Protein AF-T2PIZ5-F1 (afdb_monomer)

Secondary structure (DSSP, 8-state):
-----S-EETTEE-HHHHHHHHHHHHHHHHHHHHHHHHHHHHHHHHHHHHHHHHHHHHHHTS---THHHHHHHHHHHHHHHHHHHHHHHHHHHHHHHHHHHHHHHHHHHHHHHHHHHHHHHHHHHHHHHHHHHHHHHHHHHHHHHHHHHHHHHHHHHHHHHHHHHHHHHHHHHHHHHHHHHHHHHHHHHHHHHHHHHHHHHHHHHHHHHHHHHHHHHHHHHHHHHHHHHHHHHHHHHHHHHHHHHHHHHHHHHHHHHHHHHHHHHHHHHHHHHHHHHHHHHHHHHHHHHHHHHHHHHHHHHHHHHHHHHHHHHHHHHHHHHHHHHHHHHHHHHHHHHHHHHHHHHHHHHHHHHHHHHHHHHHHHHHHHHHHHHHHHHHHTTT----

pLDDT: mean 81.42, std 16.29, range [37.53, 98.25]

Radius of gyration: 139.58 Å; Cα contacts (8 Å, |Δi|>4): 11; chains: 1; bounding box: 172×60×412 Å

Mean predicted aligned error: 21.92 Å

Foldseek 3Di:
DPPPQFDADPDGTDPVSVVVVVVVVVVVVVVVVVVVVVVVVVVVVVVVVVVVVVVVVVVVPPDDDPVVVVVVVVVVVVVVVVVVVVVVVVVVVVVVVVVVVVVVVVVVVVVVVVVVVVVVVVVVVVVVVVVVVVVVVVVVVVVVVVVVVVVVVVVVVVVVVVVVVVVVVVVVVVVVVVVVVVVVVVVVVVVVVVVVVVVVVVVVVVVVVVVVVVVVVVVVVVVVVVVVVVVVVVVVVVVVVVVVVVVVVVVVVVVVVVVVVVVVVVVVVVVVVVVVVVVVVVVVVVVVVVVVVVVVVVVVVVVVVVVVVVVVVVVVVVVVVVVVVVVVVVVVVVVVVVVVVVVVVVVVVVVVVVVVVVVVVVVVVVVVVVVVVVVVVVVVVPDPPD

Organism: NCBI:txid1261062

Sequence (386 aa):
MVPDRFPTALRGYDKDKVNEAFTNYERTISRLREQVRSSDESILQLQAQLQEEKNNVKRAKSGNTFASLGANAQQLLASAEQTSAQLIERAKQDAASIKKTAQAQAGTLLNNAKLDAEHLLQEAQTKADTLLSTASNKANQMTSAAKEDSERLRETTSKDVNAQKDAATLEISNAREEHTKRMASEKSEQERAIAQLKADAAQKIAEQRSAANAEIAHAKAETNDQIESALAEANKKLADMQERATKMMADAQRKAGEITDAAAAKAQEIADEAQVERTRTLSQVSAEVEQIRNDIAAQQEEATKKVNELISGLKERERAAQEEADALVARAKTVHQDADDYAAQAHKDADAQAAQIVRKAMQDATSQVEERRAAAQKELDGMTAR

Structure (mmCIF, N/CA/C/O backbone):
data_AF-T2PIZ5-F1
#
_entry.id   AF-T2PIZ5-F1
#
loop_
_atom_site.group_PDB
_atom_site.id
_atom_site.type_symbol
_atom_site.label_atom_id
_atom_site.label_alt_id
_atom_site.label_comp_id
_atom_site.label_asym_id
_atom_site.label_entity_id
_atom_site.label_seq_id
_atom_site.pdbx_PDB_ins_code
_atom_site.Cartn_x
_atom_site.Cartn_y
_atom_site.Cartn_z
_atom_site.occupancy
_atom_site.B_iso_or_equiv
_atom_site.auth_seq_id
_atom_site.auth_comp_id
_atom_site.auth_asym_id
_atom_site.auth_atom_id
_atom_site.pdbx_PDB_model_num
ATOM 1 N N . MET A 1 1 ? -6.119 -14.048 117.063 1.00 37.53 1 MET A N 1
ATOM 2 C CA . MET A 1 1 ? -5.833 -12.956 116.109 1.00 37.53 1 MET A CA 1
ATOM 3 C C . MET A 1 1 ? -7.157 -12.317 115.735 1.00 37.53 1 MET A C 1
ATOM 5 O O . MET A 1 1 ? -7.939 -12.945 115.036 1.00 37.53 1 MET A O 1
ATOM 9 N N . VAL A 1 2 ? -7.463 -11.140 116.282 1.00 44.28 2 VAL A N 1
ATOM 10 C CA . VAL A 1 2 ? -8.607 -10.344 115.814 1.00 44.28 2 VAL A CA 1
ATOM 11 C C . VAL A 1 2 ? -8.138 -9.698 114.509 1.00 44.28 2 VAL A C 1
ATOM 13 O O . VAL A 1 2 ? -7.139 -8.984 114.561 1.00 44.28 2 VAL A O 1
ATOM 16 N N . PRO A 1 3 ? -8.735 -10.003 113.344 1.00 53.78 3 PRO A N 1
ATOM 17 C CA . PRO A 1 3 ? -8.329 -9.355 112.105 1.00 53.78 3 PRO A CA 1
ATOM 18 C C . PRO A 1 3 ? -8.608 -7.859 112.239 1.00 53.78 3 PRO A C 1
ATOM 20 O O . PRO A 1 3 ? -9.679 -7.477 112.713 1.00 53.78 3 PRO A O 1
ATOM 23 N N . ASP A 1 4 ? -7.631 -7.037 111.874 1.00 55.62 4 ASP A N 1
ATOM 24 C CA . ASP A 1 4 ? -7.727 -5.582 111.930 1.00 55.62 4 ASP A CA 1
ATOM 25 C C . ASP A 1 4 ? -8.867 -5.135 110.993 1.00 55.62 4 ASP A C 1
ATOM 27 O O . ASP A 1 4 ? -8.760 -5.222 109.771 1.00 55.62 4 ASP A O 1
ATOM 31 N N . ARG A 1 5 ? -10.039 -4.812 111.565 1.00 62.59 5 ARG A N 1
ATOM 32 C CA . ARG A 1 5 ? -11.316 -4.655 110.828 1.00 62.59 5 ARG A CA 1
ATOM 33 C C . ARG A 1 5 ? -11.438 -3.323 110.087 1.00 62.59 5 ARG A C 1
ATOM 35 O O . ARG A 1 5 ? -12.448 -3.097 109.422 1.00 62.59 5 ARG A O 1
ATOM 42 N N . PHE A 1 6 ? -10.441 -2.454 110.208 1.00 68.94 6 PHE A N 1
ATOM 43 C CA . PHE A 1 6 ? -10.472 -1.102 109.672 1.00 68.94 6 PHE A CA 1
ATOM 44 C C . PHE A 1 6 ? -9.232 -0.847 108.808 1.00 68.94 6 PHE A C 1
ATOM 46 O O . PHE A 1 6 ? -8.117 -0.968 109.311 1.00 68.94 6 PHE A O 1
ATOM 53 N N . PRO A 1 7 ? -9.390 -0.486 107.522 1.00 72.50 7 PRO A N 1
ATOM 54 C CA . PRO A 1 7 ? -8.261 -0.121 106.670 1.00 72.50 7 PRO A CA 1
ATOM 55 C C . PRO A 1 7 ? -7.524 1.107 107.226 1.00 72.50 7 PRO A C 1
ATOM 57 O O . PRO A 1 7 ? -8.161 2.030 107.740 1.00 72.50 7 PRO A O 1
ATOM 60 N N . THR A 1 8 ? -6.195 1.142 107.109 1.00 72.19 8 THR A N 1
ATOM 61 C CA . THR A 1 8 ? -5.367 2.283 107.528 1.00 72.19 8 THR A CA 1
ATOM 62 C C . THR A 1 8 ? -4.997 3.172 106.333 1.00 72.19 8 THR A C 1
ATOM 64 O O . THR A 1 8 ? -4.602 2.696 105.273 1.00 72.19 8 THR A O 1
ATOM 67 N N . ALA A 1 9 ? -5.136 4.485 106.498 1.00 69.44 9 ALA A N 1
ATOM 68 C CA . ALA A 1 9 ? -4.662 5.533 105.599 1.00 69.44 9 ALA A CA 1
ATOM 69 C C . ALA A 1 9 ? -3.400 6.203 106.182 1.00 69.44 9 ALA A C 1
ATOM 71 O O . ALA A 1 9 ? -3.035 5.973 107.335 1.00 69.44 9 ALA A O 1
ATOM 72 N N . LEU A 1 10 ? -2.739 7.075 105.408 1.00 61.47 10 LEU A N 1
ATOM 73 C CA . LEU A 1 10 ? -1.401 7.640 105.691 1.00 61.47 10 LEU A CA 1
ATOM 74 C C . LEU A 1 10 ? -1.236 8.348 107.067 1.00 61.47 10 LEU A C 1
ATOM 76 O O . LEU A 1 10 ? -0.121 8.715 107.431 1.00 61.47 10 LEU A O 1
ATOM 80 N N . ARG A 1 11 ? -2.318 8.550 107.837 1.00 63.34 11 ARG A N 1
ATOM 81 C CA . ARG A 1 11 ? -2.335 9.105 109.206 1.00 63.34 11 ARG A CA 1
ATOM 82 C C . ARG A 1 11 ? -3.369 8.448 110.153 1.00 63.34 11 ARG A C 1
ATOM 84 O O . ARG A 1 11 ? -3.907 9.130 111.020 1.00 63.34 11 ARG A O 1
ATOM 91 N N . GLY A 1 12 ? -3.664 7.151 110.019 1.00 75.69 12 GLY A N 1
ATOM 92 C CA . GLY A 1 12 ? -4.538 6.417 110.959 1.00 75.69 12 GLY A CA 1
ATOM 93 C C . GLY A 1 12 ? -5.584 5.544 110.266 1.00 75.69 12 GLY A C 1
ATOM 94 O O . GLY A 1 12 ? -5.406 5.192 109.110 1.00 75.69 12 GLY A O 1
ATOM 95 N N . TYR A 1 13 ? -6.672 5.179 110.949 1.00 75.81 13 TYR A N 1
ATOM 96 C CA . TYR A 1 13 ? -7.768 4.420 110.330 1.00 75.81 13 TYR A CA 1
ATOM 97 C C . TYR A 1 13 ? -8.591 5.287 109.369 1.00 75.81 13 TYR A C 1
ATOM 99 O O . TYR A 1 13 ? -8.792 6.480 109.607 1.00 75.81 13 TYR A O 1
ATOM 107 N N . ASP A 1 14 ? -9.082 4.674 108.297 1.00 77.88 14 ASP A N 1
ATOM 108 C CA . ASP A 1 14 ? -9.989 5.295 107.337 1.00 77.88 14 ASP A CA 1
ATOM 109 C C . ASP A 1 14 ? -11.316 5.659 108.026 1.00 77.88 14 ASP A C 1
ATOM 111 O O . ASP A 1 14 ? -12.120 4.798 108.400 1.00 77.88 14 ASP A O 1
ATOM 115 N N . LYS A 1 15 ? -11.527 6.965 108.220 1.00 78.06 15 LYS A N 1
ATOM 116 C CA . LYS A 1 15 ? -12.677 7.523 108.938 1.00 78.06 15 LYS A CA 1
ATOM 117 C C . LYS A 1 15 ? -14.007 7.143 108.283 1.00 78.06 15 LYS A C 1
ATOM 119 O O . LYS A 1 15 ? -14.983 6.930 109.004 1.00 78.06 15 LYS A O 1
ATOM 124 N N . ASP A 1 16 ? -14.049 7.009 106.960 1.00 78.06 16 ASP A N 1
ATOM 125 C CA . ASP A 1 16 ? -15.279 6.673 106.241 1.00 78.06 16 ASP A CA 1
ATOM 126 C C . ASP A 1 16 ? -15.644 5.202 106.457 1.00 78.06 16 ASP A C 1
ATOM 128 O O . ASP A 1 16 ? -16.798 4.879 106.749 1.00 78.06 16 ASP A O 1
ATOM 132 N N . LYS A 1 17 ? -14.645 4.312 106.449 1.00 78.19 17 LYS A N 1
ATOM 133 C CA . LYS A 1 17 ? -14.837 2.882 106.744 1.00 78.19 17 LYS A CA 1
ATOM 134 C C . LYS A 1 17 ? -15.186 2.617 108.207 1.00 78.19 17 LYS A C 1
ATOM 136 O O . LYS A 1 17 ? -15.989 1.730 108.501 1.00 78.19 17 LYS A O 1
ATOM 141 N N . VAL A 1 18 ? -14.632 3.404 109.126 1.00 80.81 18 VAL A N 1
ATOM 142 C CA . VAL A 1 18 ? -14.991 3.353 110.550 1.00 80.81 18 VAL A CA 1
ATOM 143 C C . VAL A 1 18 ? -16.441 3.809 110.759 1.00 80.81 18 VAL A C 1
ATOM 145 O O . VAL A 1 18 ? -17.210 3.101 111.411 1.00 80.81 18 VAL A O 1
ATOM 148 N N . ASN A 1 19 ? -16.855 4.926 110.151 1.00 80.75 19 ASN A N 1
ATOM 149 C CA . ASN A 1 19 ? -18.236 5.422 110.226 1.00 80.75 19 ASN A CA 1
ATOM 150 C C . ASN A 1 19 ? -19.256 4.441 109.613 1.00 80.75 19 ASN A C 1
ATOM 152 O O . ASN A 1 19 ? -20.342 4.246 110.167 1.00 80.75 19 ASN A O 1
ATOM 156 N N . GLU A 1 20 ? -18.910 3.786 108.502 1.00 81.69 20 GLU A N 1
ATOM 157 C CA . GLU A 1 20 ? -19.732 2.742 107.872 1.00 81.69 20 GLU A CA 1
ATOM 158 C C . GLU A 1 20 ? -19.936 1.532 108.805 1.00 81.69 20 GLU A C 1
ATOM 160 O O . GLU A 1 20 ? -21.042 1.002 108.938 1.00 81.69 20 GLU A O 1
ATOM 165 N N . ALA A 1 21 ? -18.893 1.110 109.523 1.00 82.62 21 ALA A N 1
ATOM 166 C CA . ALA A 1 21 ? -19.032 0.036 110.500 1.00 82.62 21 ALA A CA 1
ATOM 167 C C . ALA A 1 21 ? -19.863 0.462 111.716 1.00 82.62 21 ALA A C 1
ATOM 169 O O . ALA A 1 21 ? -20.709 -0.313 112.158 1.00 82.62 21 ALA A O 1
ATOM 170 N N . PHE A 1 22 ? -19.666 1.679 112.238 1.00 84.06 22 PHE A N 1
ATOM 171 C CA . PHE A 1 22 ? -20.469 2.203 113.350 1.00 84.06 22 PHE A CA 1
ATOM 172 C C . PHE A 1 22 ? -21.953 2.270 112.992 1.00 84.06 22 PHE A C 1
ATOM 174 O O . PHE A 1 22 ? -22.776 1.757 113.746 1.00 84.06 22 PHE A O 1
ATOM 181 N N . THR A 1 23 ? -22.297 2.776 111.806 1.00 84.94 23 THR A N 1
ATOM 182 C CA . THR A 1 23 ? -23.691 2.784 111.330 1.00 84.94 23 THR A CA 1
ATOM 183 C C . THR A 1 23 ? -24.259 1.371 111.157 1.00 84.94 23 THR A C 1
ATOM 185 O O . THR A 1 23 ? -25.423 1.127 111.478 1.00 84.94 23 THR A O 1
ATOM 188 N N . ASN A 1 24 ? -23.456 0.396 110.721 1.00 84.75 24 ASN A N 1
ATOM 189 C CA . ASN A 1 24 ? -23.885 -1.006 110.670 1.00 84.75 24 ASN A CA 1
ATOM 190 C C . ASN A 1 24 ? -24.069 -1.634 112.063 1.00 84.75 24 ASN A C 1
ATOM 192 O O . ASN A 1 24 ? -25.027 -2.388 112.273 1.00 84.75 24 ASN A O 1
ATOM 196 N N . TYR A 1 25 ? -23.215 -1.309 113.036 1.00 86.25 25 TYR A N 1
ATOM 197 C CA . TYR A 1 25 ? -23.393 -1.751 114.421 1.00 86.25 25 TYR A CA 1
ATOM 198 C C . TYR A 1 25 ? -24.625 -1.111 115.064 1.00 86.25 25 TYR A C 1
ATOM 200 O O . TYR A 1 25 ? -25.396 -1.823 115.702 1.00 86.25 25 TYR A O 1
ATOM 208 N N . GLU A 1 26 ? -24.880 0.178 114.835 1.00 87.75 26 GLU A N 1
ATOM 209 C CA . GLU A 1 26 ? -26.097 0.856 115.299 1.00 87.75 26 GLU A CA 1
ATOM 210 C C . GLU A 1 26 ? -27.361 0.203 114.729 1.00 87.75 26 GLU A C 1
ATOM 212 O O . GLU A 1 26 ? -28.284 -0.112 115.482 1.00 87.75 26 GLU A O 1
ATOM 217 N N . ARG A 1 27 ? -27.384 -0.111 113.425 1.00 86.75 27 ARG A N 1
ATOM 218 C CA . ARG A 1 27 ? -28.488 -0.874 112.806 1.00 86.75 27 ARG A CA 1
ATOM 219 C C . ARG A 1 27 ? -28.672 -2.247 113.450 1.00 86.75 27 ARG A C 1
ATOM 221 O O . ARG A 1 27 ? -29.802 -2.672 113.688 1.00 86.75 27 ARG A O 1
ATOM 228 N N . THR A 1 28 ? -27.573 -2.935 113.751 1.00 86.56 28 THR A N 1
ATOM 229 C CA . THR A 1 28 ? -27.607 -4.267 114.373 1.00 86.56 28 THR A CA 1
ATOM 230 C C . THR A 1 28 ? -28.131 -4.201 115.808 1.00 86.56 28 THR A C 1
ATOM 232 O O . THR A 1 28 ? -28.966 -5.018 116.191 1.00 86.56 28 THR A O 1
ATOM 235 N N . ILE A 1 29 ? -27.709 -3.203 116.589 1.00 88.88 29 ILE A N 1
ATOM 236 C CA . ILE A 1 29 ? -28.186 -2.982 117.960 1.00 88.88 29 ILE A CA 1
ATOM 237 C C . ILE A 1 29 ? -29.676 -2.637 117.960 1.00 88.88 29 ILE A C 1
ATOM 239 O O . ILE A 1 29 ? -30.424 -3.207 118.752 1.00 88.88 29 ILE A O 1
ATOM 243 N N . SER A 1 30 ? -30.127 -1.760 117.060 1.00 90.31 30 SER A N 1
ATOM 244 C CA . SER A 1 30 ? -31.549 -1.422 116.930 1.00 90.31 30 SER A CA 1
ATOM 245 C C . SER A 1 30 ? -32.394 -2.649 116.584 1.00 90.31 30 SER A C 1
ATOM 247 O O . SER A 1 30 ? -33.425 -2.879 117.212 1.00 90.31 30 SER A O 1
ATOM 249 N N . ARG A 1 31 ? -31.919 -3.499 115.665 1.00 90.12 31 ARG A N 1
ATOM 250 C CA . ARG A 1 31 ? -32.585 -4.767 115.333 1.00 90.12 31 ARG A CA 1
ATOM 251 C C . ARG A 1 31 ? -32.641 -5.729 116.522 1.00 90.12 31 ARG A C 1
ATOM 253 O O . ARG A 1 31 ? -33.683 -6.333 116.758 1.00 90.12 31 ARG A O 1
ATOM 260 N N . LEU A 1 32 ? -31.547 -5.875 117.271 1.00 89.00 32 LEU A N 1
ATOM 261 C CA . LEU A 1 32 ? -31.516 -6.739 118.456 1.00 89.00 32 LEU A CA 1
ATOM 262 C C . LEU A 1 32 ? -32.457 -6.233 119.555 1.00 89.00 32 LEU A C 1
ATOM 264 O O . LEU A 1 32 ? -33.143 -7.038 120.176 1.00 89.00 32 LEU A O 1
ATOM 268 N N . ARG A 1 33 ? -32.538 -4.914 119.768 1.00 90.06 33 ARG A N 1
ATOM 269 C CA . ARG A 1 33 ? -33.477 -4.315 120.730 1.00 90.06 33 ARG A CA 1
ATOM 270 C C . ARG A 1 33 ? -34.932 -4.583 120.357 1.00 90.06 33 ARG A C 1
ATOM 272 O O . ARG A 1 33 ? -35.712 -4.944 121.232 1.00 90.06 33 ARG A O 1
ATOM 279 N N . GLU A 1 34 ? -35.277 -4.468 119.077 1.00 89.56 34 GLU A N 1
ATOM 280 C CA . GLU A 1 34 ? -36.629 -4.781 118.602 1.00 89.56 34 GLU A CA 1
ATOM 281 C C . GLU A 1 34 ? -36.962 -6.267 118.782 1.00 89.56 34 GLU A C 1
ATOM 283 O O . GLU A 1 34 ? -38.043 -6.629 119.242 1.00 89.56 34 GLU A O 1
ATOM 288 N N . GLN A 1 35 ? -35.993 -7.145 118.513 1.00 89.19 35 GLN A N 1
ATOM 289 C CA . GLN A 1 35 ? -36.162 -8.579 118.716 1.00 89.19 35 GLN A CA 1
ATOM 290 C C . GLN A 1 35 ? -36.379 -8.932 120.196 1.00 89.19 35 GLN A C 1
ATOM 292 O O . GLN A 1 35 ? -37.271 -9.728 120.499 1.00 89.19 35 GLN A O 1
ATOM 297 N N . VAL A 1 36 ? -35.622 -8.323 121.117 1.00 89.19 36 VAL A N 1
ATOM 298 C CA . VAL A 1 36 ? -35.825 -8.504 122.567 1.00 89.19 36 VAL A CA 1
ATOM 299 C C . VAL A 1 36 ? -37.215 -8.021 122.976 1.00 89.19 36 VAL A C 1
ATOM 301 O O . VAL A 1 36 ? -37.936 -8.773 123.621 1.00 89.19 36 VAL A O 1
ATOM 304 N N . ARG A 1 37 ? -37.646 -6.842 122.510 1.00 90.50 37 ARG A N 1
ATOM 305 C CA . ARG A 1 37 ? -38.986 -6.314 122.804 1.00 90.50 37 ARG A CA 1
ATOM 306 C C . ARG A 1 37 ? -40.103 -7.247 122.326 1.00 90.50 37 ARG A C 1
ATOM 308 O O . ARG A 1 37 ? -41.011 -7.547 123.093 1.00 90.50 37 ARG A O 1
ATOM 315 N N . SER A 1 38 ? -40.005 -7.757 121.096 1.00 90.25 38 SER A N 1
ATOM 316 C CA . SER A 1 38 ? -40.981 -8.722 120.564 1.00 90.25 38 SER A CA 1
ATOM 317 C C . SER A 1 38 ? -41.004 -10.037 121.356 1.00 90.25 38 SER A C 1
ATOM 319 O O . SER A 1 38 ? -42.056 -10.656 121.534 1.00 90.25 38 SER A O 1
ATOM 321 N N . SER A 1 39 ? -39.841 -10.452 121.869 1.00 86.00 39 SER A N 1
ATOM 322 C CA . SER A 1 39 ? -39.713 -11.662 122.680 1.00 86.00 39 SER A CA 1
ATOM 323 C C . SER A 1 39 ? -40.340 -11.460 124.061 1.00 86.00 39 SER A C 1
ATOM 325 O O . SER A 1 39 ? -41.085 -12.327 124.512 1.00 86.00 39 SER A O 1
ATOM 327 N N . ASP A 1 40 ? -40.123 -10.305 124.695 1.00 90.00 40 ASP A N 1
ATOM 328 C CA . ASP A 1 40 ? -40.734 -9.953 125.984 1.00 90.00 40 ASP A CA 1
ATOM 329 C C . ASP A 1 40 ? -42.266 -9.836 125.883 1.00 90.00 40 ASP A C 1
ATOM 331 O O . ASP A 1 40 ? -42.984 -10.355 126.740 1.00 90.00 40 ASP A O 1
ATOM 335 N N . GLU A 1 41 ? -42.791 -9.235 124.807 1.00 90.31 41 GLU A N 1
ATOM 336 C CA . GLU A 1 41 ? -44.238 -9.195 124.542 1.00 90.31 41 GLU A CA 1
ATOM 337 C C . GLU A 1 41 ? -44.825 -10.606 124.368 1.00 90.31 41 GLU A C 1
ATOM 339 O O . GLU A 1 41 ? -45.886 -10.914 124.919 1.00 90.31 41 GLU A O 1
ATOM 344 N N . SER A 1 42 ? -44.105 -11.495 123.677 1.00 87.88 42 SER A N 1
ATOM 345 C CA . SER A 1 42 ? -44.511 -12.896 123.513 1.00 87.88 42 SER A CA 1
ATOM 346 C C . SER A 1 42 ? -44.506 -13.658 124.844 1.00 87.88 42 SER A C 1
ATOM 348 O O . SER A 1 42 ? -45.420 -14.437 125.113 1.00 87.88 42 SER A O 1
ATOM 350 N N . ILE A 1 43 ? -43.517 -13.416 125.713 1.00 89.25 43 ILE A N 1
ATOM 351 C CA . ILE A 1 43 ? -43.449 -14.026 127.050 1.00 89.25 43 ILE A CA 1
ATOM 352 C C . ILE A 1 43 ? -44.631 -13.573 127.916 1.00 89.25 43 ILE A C 1
ATOM 354 O O . ILE A 1 43 ? -45.242 -14.406 128.590 1.00 89.25 43 ILE A O 1
ATOM 358 N N . LEU A 1 44 ? -44.995 -12.288 127.875 1.00 90.44 44 LEU A N 1
ATOM 359 C CA . LEU A 1 44 ? -46.153 -11.766 128.610 1.00 90.44 44 LEU A CA 1
ATOM 360 C C . LEU A 1 44 ? -47.472 -12.371 128.112 1.00 90.44 44 LEU A C 1
ATOM 362 O O . LEU A 1 44 ? -48.306 -12.770 128.928 1.00 90.44 44 LEU A O 1
ATOM 366 N N . GLN A 1 45 ? -47.651 -12.498 126.793 1.00 86.12 45 GLN A N 1
ATOM 367 C CA . GLN A 1 45 ? -48.824 -13.168 126.218 1.00 86.12 45 GLN A CA 1
ATOM 368 C C . GLN A 1 45 ? -48.896 -14.641 126.633 1.00 86.12 45 GLN A C 1
ATOM 370 O O . GLN A 1 45 ? -49.956 -15.111 127.049 1.00 86.12 45 GLN A O 1
ATOM 375 N N . LEU A 1 46 ? -47.769 -15.357 126.590 1.00 87.12 46 LEU A N 1
ATOM 376 C CA . LEU A 1 46 ? -47.703 -16.755 127.016 1.00 87.12 46 LEU A CA 1
ATOM 377 C C . LEU A 1 46 ? -47.988 -16.912 128.514 1.00 87.12 46 LEU A C 1
ATOM 379 O O . LEU A 1 46 ? -48.691 -17.841 128.902 1.00 87.12 46 LEU A O 1
ATOM 383 N N . GLN A 1 47 ? -47.513 -16.002 129.370 1.00 86.94 47 GLN A N 1
ATOM 384 C CA . GLN A 1 47 ? -47.849 -16.019 130.798 1.00 86.94 47 GLN A CA 1
ATOM 385 C C . GLN A 1 47 ? -49.339 -15.760 131.049 1.00 86.94 47 GLN A C 1
ATOM 387 O O . GLN A 1 47 ? -49.935 -16.440 131.888 1.00 86.94 47 GLN A O 1
ATOM 392 N N . ALA A 1 48 ? -49.950 -14.825 130.314 1.00 86.25 48 ALA A N 1
ATOM 393 C CA . ALA A 1 48 ? -51.385 -14.563 130.399 1.00 86.25 48 ALA A CA 1
ATOM 394 C C . ALA A 1 48 ? -52.208 -15.794 129.977 1.00 86.25 48 ALA A C 1
ATOM 396 O O . ALA A 1 48 ? -53.091 -16.219 130.724 1.00 86.25 48 ALA A O 1
ATOM 397 N N . GLN A 1 49 ? -51.849 -16.428 128.855 1.00 84.12 49 GLN A N 1
ATOM 398 C CA . GLN A 1 49 ? -52.478 -17.669 128.391 1.00 84.12 49 GLN A CA 1
ATOM 399 C C . GLN A 1 49 ? -52.308 -18.812 129.397 1.00 84.12 49 GLN A C 1
ATOM 401 O O . GLN A 1 49 ? -53.255 -19.540 129.679 1.00 84.12 49 GLN A O 1
ATOM 406 N N . LEU A 1 50 ? -51.130 -18.952 130.009 1.00 84.38 50 LEU A N 1
ATOM 407 C CA . LEU A 1 50 ? -50.872 -20.011 130.988 1.00 84.38 50 LEU A CA 1
ATOM 408 C C . LEU A 1 50 ? -51.681 -19.800 132.281 1.00 84.38 50 LEU A C 1
ATOM 410 O O . LEU A 1 50 ? -52.116 -20.766 132.913 1.00 84.38 50 LEU A O 1
ATOM 414 N N . GLN A 1 51 ? -51.928 -18.546 132.666 1.00 82.69 51 GLN A N 1
ATOM 415 C CA . GLN A 1 51 ? -52.811 -18.205 133.783 1.00 82.69 51 GLN A CA 1
ATOM 416 C C . GLN A 1 51 ? -54.287 -18.485 133.448 1.00 82.69 51 GLN A C 1
ATOM 418 O O . GLN A 1 51 ? -55.024 -18.993 134.299 1.00 82.69 51 GLN A O 1
ATOM 423 N N . GLU A 1 52 ? -54.715 -18.200 132.216 1.00 80.56 52 GLU A N 1
ATOM 424 C CA . GLU A 1 52 ? -56.062 -18.502 131.723 1.00 80.56 52 GLU A CA 1
ATOM 425 C C . GLU A 1 52 ? -56.315 -20.015 131.640 1.00 80.56 52 GLU A C 1
ATOM 427 O O . GLU A 1 52 ? -57.310 -20.501 132.178 1.00 80.56 52 GLU A O 1
ATOM 432 N N . GLU A 1 53 ? -55.365 -20.782 131.105 1.00 79.81 53 GLU A N 1
ATOM 433 C CA . GLU A 1 53 ? -55.425 -22.247 131.067 1.00 79.81 53 GLU A CA 1
ATOM 434 C C . GLU A 1 53 ? -55.454 -22.856 132.474 1.00 79.81 53 GLU A C 1
ATOM 436 O O . GLU A 1 53 ? -56.272 -23.730 132.774 1.00 79.81 53 GLU A O 1
ATOM 441 N N . LYS A 1 54 ? -54.649 -22.335 133.413 1.00 76.38 54 LYS A N 1
ATOM 442 C CA . LYS A 1 54 ? -54.739 -22.738 134.828 1.00 76.38 54 LYS A CA 1
ATOM 443 C C . LYS A 1 54 ? -56.123 -22.466 135.428 1.00 76.38 54 LYS A C 1
ATOM 445 O O . LYS A 1 54 ? -56.585 -23.254 136.261 1.00 76.38 54 LYS A O 1
ATOM 450 N N . ASN A 1 55 ? -56.793 -21.386 135.026 1.00 73.25 55 ASN A N 1
ATOM 451 C CA . ASN A 1 55 ? -58.155 -21.081 135.464 1.00 73.25 55 ASN A CA 1
ATOM 452 C C . ASN A 1 55 ? -59.197 -22.000 134.798 1.00 73.25 55 ASN A C 1
ATOM 454 O O . ASN A 1 55 ? -60.112 -22.461 135.485 1.00 73.25 55 ASN A O 1
ATOM 458 N N . ASN A 1 56 ? -59.040 -22.337 133.514 1.00 71.19 56 ASN A N 1
ATOM 459 C CA . ASN A 1 56 ? -59.917 -23.272 132.797 1.00 71.19 56 ASN A CA 1
ATOM 460 C C . ASN A 1 56 ? -59.826 -24.700 133.355 1.00 71.19 56 ASN A C 1
ATOM 462 O O . ASN A 1 56 ? -60.856 -25.328 133.609 1.00 71.19 56 ASN A O 1
ATOM 466 N N . VAL A 1 57 ? -58.620 -25.182 133.674 1.00 67.62 57 VAL A N 1
ATOM 467 C CA . VAL A 1 57 ? -58.419 -26.503 134.298 1.00 67.62 57 VAL A CA 1
ATOM 468 C C . VAL A 1 57 ? -59.058 -26.583 135.692 1.00 67.62 57 VAL A C 1
ATOM 470 O O . VAL A 1 57 ? -59.588 -27.630 136.068 1.00 67.62 57 VAL A O 1
ATOM 473 N N . LYS A 1 58 ? -59.072 -25.486 136.466 1.00 62.69 58 LYS A N 1
ATOM 474 C CA . LYS A 1 58 ? -59.805 -25.437 137.746 1.00 62.69 58 LYS A CA 1
ATOM 475 C C . LYS A 1 58 ? -61.321 -25.526 137.552 1.00 62.69 58 LYS A C 1
ATOM 477 O O . LYS A 1 58 ? -61.977 -26.201 138.340 1.00 62.69 58 LYS A O 1
ATOM 482 N N . ARG A 1 59 ? -61.872 -24.893 136.508 1.00 62.16 59 ARG A N 1
ATOM 483 C CA . ARG A 1 59 ? -63.313 -24.941 136.189 1.00 62.16 59 ARG A CA 1
ATOM 484 C C . ARG A 1 59 ? -63.754 -26.323 135.694 1.00 62.16 59 ARG A C 1
ATOM 486 O O . ARG A 1 59 ? -64.811 -26.794 136.096 1.00 62.16 59 ARG A O 1
ATOM 493 N N . ALA A 1 60 ? -62.921 -27.008 134.911 1.00 60.44 60 ALA A N 1
ATOM 494 C CA . ALA A 1 60 ? -63.220 -28.340 134.376 1.00 60.44 60 ALA A CA 1
ATOM 495 C C . ALA A 1 60 ? -63.276 -29.463 135.438 1.00 60.44 60 ALA A C 1
ATOM 497 O O . ALA A 1 60 ? -63.835 -30.524 135.176 1.00 60.44 60 ALA A O 1
ATOM 498 N N . LYS A 1 61 ? -62.728 -29.252 136.648 1.00 55.91 61 LYS A N 1
ATOM 499 C CA . LYS A 1 61 ? -62.742 -30.246 137.742 1.00 55.91 61 LYS A CA 1
ATOM 500 C C . LYS A 1 61 ? -64.061 -30.318 138.530 1.00 55.91 61 LYS A C 1
ATOM 502 O O . LYS A 1 61 ? -64.200 -31.202 139.371 1.00 55.91 61 LYS A O 1
ATOM 507 N N . SER A 1 62 ? -65.033 -29.444 138.260 1.00 49.72 62 SER A N 1
ATOM 508 C CA . SER A 1 62 ? -66.357 -29.471 138.899 1.00 49.72 62 SER A CA 1
ATOM 509 C C . SER A 1 62 ? -67.386 -30.206 138.026 1.00 49.72 62 SER A C 1
ATOM 511 O O . SER A 1 62 ? -68.138 -29.571 137.301 1.00 49.72 62 SER A O 1
ATOM 513 N N . GLY A 1 63 ? -67.381 -31.544 138.110 1.00 48.88 63 GLY A N 1
ATOM 514 C CA . GLY A 1 63 ? -68.483 -32.491 137.835 1.00 48.88 63 GLY A CA 1
ATOM 515 C C . GLY A 1 63 ? -69.368 -32.314 136.586 1.00 48.88 63 GLY A C 1
ATOM 516 O O . GLY A 1 63 ? -70.266 -31.483 136.584 1.00 48.88 63 GLY A O 1
ATOM 517 N N . ASN A 1 64 ? -69.234 -33.215 135.599 1.00 48.28 64 ASN A N 1
ATOM 518 C CA . ASN A 1 64 ? -70.189 -33.380 134.487 1.00 48.28 64 ASN A CA 1
ATOM 519 C C . ASN A 1 64 ? -70.819 -34.790 134.477 1.00 48.28 64 ASN A C 1
ATOM 521 O O . ASN A 1 64 ? -70.106 -35.792 134.495 1.00 48.28 64 ASN A O 1
ATOM 525 N N . THR A 1 65 ? -72.153 -34.856 134.400 1.00 44.78 65 THR A N 1
ATOM 526 C CA . THR A 1 65 ? -72.987 -36.078 134.452 1.00 44.78 65 THR A CA 1
ATOM 527 C C . THR A 1 65 ? -73.552 -36.450 133.066 1.00 44.78 65 THR A C 1
ATOM 529 O O . THR A 1 65 ? -73.937 -35.571 132.301 1.00 44.78 65 THR A O 1
ATOM 532 N N . PHE A 1 66 ? -73.675 -37.752 132.766 1.00 50.25 66 PHE A N 1
ATOM 533 C CA . PHE A 1 66 ? -74.030 -38.392 131.474 1.00 50.25 66 PHE A CA 1
ATOM 534 C C . PHE A 1 66 ? -75.247 -37.849 130.684 1.00 50.25 66 PHE A C 1
ATOM 536 O O . PHE A 1 66 ? -75.294 -38.015 129.468 1.00 50.25 66 PHE A O 1
ATOM 543 N N . ALA A 1 67 ? -76.221 -37.180 131.309 1.00 56.31 67 ALA A N 1
ATOM 544 C CA . ALA A 1 67 ? -77.339 -36.547 130.592 1.00 56.31 67 ALA A CA 1
ATOM 545 C C . ALA A 1 67 ? -76.888 -35.345 129.737 1.00 56.31 67 ALA A C 1
ATOM 547 O O . ALA A 1 67 ? -77.499 -35.041 128.711 1.00 56.31 67 ALA A O 1
ATOM 548 N N . SER A 1 68 ? -75.772 -34.705 130.111 1.00 55.09 68 SER A N 1
ATOM 549 C CA . SER A 1 68 ? -75.165 -33.653 129.301 1.00 55.09 68 SER A CA 1
ATOM 550 C C . SER A 1 68 ? -74.516 -34.196 128.033 1.00 55.09 68 SER A C 1
ATOM 552 O O . SER A 1 68 ? -74.383 -33.422 127.100 1.00 55.09 68 SER A O 1
ATOM 554 N N . LEU A 1 69 ? -74.173 -35.495 127.942 1.00 60.06 69 LEU A N 1
ATOM 555 C CA . LEU A 1 69 ? -73.583 -36.087 126.731 1.00 60.06 69 LEU A CA 1
ATOM 556 C C . LEU A 1 69 ? -74.584 -36.194 125.574 1.00 60.06 69 LEU A C 1
ATOM 558 O O . LEU A 1 69 ? -74.194 -35.958 124.437 1.00 60.06 69 LEU A O 1
ATOM 562 N N . GLY A 1 70 ? -75.857 -36.516 125.834 1.00 70.12 70 GLY A N 1
ATOM 563 C CA . GLY A 1 70 ? -76.892 -36.575 124.790 1.00 70.12 70 GLY A CA 1
ATOM 564 C C . GLY A 1 70 ? -77.254 -35.187 124.252 1.00 70.12 70 GLY A C 1
ATOM 565 O O . GLY A 1 70 ? -77.316 -34.983 123.041 1.00 70.12 70 GLY A O 1
ATOM 566 N N . ALA A 1 71 ? -77.386 -34.210 125.156 1.00 68.94 71 ALA A N 1
ATOM 567 C CA . ALA A 1 71 ? -77.553 -32.803 124.795 1.00 68.94 71 ALA A CA 1
ATOM 568 C C . ALA A 1 71 ? -76.309 -32.243 124.075 1.00 68.94 71 ALA A C 1
ATOM 570 O O . ALA A 1 71 ? -76.454 -31.549 123.070 1.00 68.94 71 ALA A O 1
ATOM 571 N N . ASN A 1 72 ? -75.093 -32.614 124.507 1.00 68.12 72 ASN A N 1
ATOM 572 C CA . ASN A 1 72 ? -73.853 -32.267 123.803 1.00 68.12 72 ASN A CA 1
ATOM 573 C C . ASN A 1 72 ? -73.787 -32.910 122.422 1.00 68.12 72 ASN A C 1
ATOM 575 O O . ASN A 1 72 ? -73.334 -32.263 121.495 1.00 68.12 72 ASN A O 1
ATOM 579 N N . ALA A 1 73 ? -74.211 -34.165 122.261 1.00 74.81 73 ALA A N 1
ATOM 580 C CA . ALA A 1 73 ? -74.153 -34.856 120.977 1.00 74.81 73 ALA A CA 1
ATOM 581 C C . ALA A 1 73 ? -75.083 -34.202 119.947 1.00 74.81 73 ALA A C 1
ATOM 583 O O . ALA A 1 73 ? -74.685 -34.019 118.801 1.00 74.81 73 ALA A O 1
ATOM 584 N N . GLN A 1 74 ? -76.285 -33.785 120.357 1.00 79.81 74 GLN A N 1
ATOM 585 C CA . GLN A 1 74 ? -77.220 -33.074 119.482 1.00 79.81 74 GLN A CA 1
ATOM 586 C C . GLN A 1 74 ? -76.744 -31.643 119.177 1.00 79.81 74 GLN A C 1
ATOM 588 O O . GLN A 1 74 ? -76.845 -31.189 118.039 1.00 79.81 74 GLN A O 1
ATOM 593 N N . GLN A 1 75 ? -76.143 -30.962 120.159 1.00 81.62 75 GLN A N 1
ATOM 594 C CA . GLN A 1 75 ? -75.496 -29.662 119.968 1.00 81.62 75 GLN A CA 1
ATOM 595 C C . GLN A 1 75 ? -74.244 -29.756 119.076 1.00 81.62 75 GLN A C 1
ATOM 597 O O . GLN A 1 75 ? -73.998 -28.854 118.280 1.00 81.62 75 GLN A O 1
ATOM 602 N N . LEU A 1 76 ? -73.480 -30.847 119.167 1.00 85.38 76 LEU A N 1
ATOM 603 C CA . LEU A 1 76 ? -72.321 -31.142 118.325 1.00 85.38 76 LEU A CA 1
ATOM 604 C C . LEU A 1 76 ? -72.750 -31.463 116.893 1.00 85.38 76 LEU A C 1
ATOM 606 O O . LEU A 1 76 ? -72.106 -31.013 115.959 1.00 85.38 76 LEU A O 1
ATOM 610 N N . LEU A 1 77 ? -73.841 -32.209 116.704 1.00 84.50 77 LEU A N 1
ATOM 611 C CA . LEU A 1 77 ? -74.403 -32.480 115.379 1.00 84.50 77 LEU A CA 1
ATOM 612 C C . LEU A 1 77 ? -74.913 -31.195 114.724 1.00 84.50 77 LEU A C 1
ATOM 614 O O . LEU A 1 77 ? -74.556 -30.917 113.584 1.00 84.50 77 LEU A O 1
ATOM 618 N N . ALA A 1 78 ? -75.655 -30.368 115.465 1.00 83.38 78 ALA A N 1
ATOM 619 C CA . ALA A 1 78 ? -76.113 -29.069 114.980 1.00 83.38 78 ALA A CA 1
ATOM 620 C C . ALA A 1 78 ? -74.941 -28.115 114.681 1.00 83.38 78 ALA A C 1
ATOM 622 O O . ALA A 1 78 ? -74.947 -27.426 113.661 1.00 83.38 78 ALA A O 1
ATOM 623 N N . SER A 1 79 ? -73.901 -28.098 115.525 1.00 87.12 79 SER A N 1
ATOM 624 C CA . SER A 1 79 ? -72.701 -27.298 115.265 1.00 87.12 79 SER A CA 1
ATOM 625 C C . SER A 1 79 ? -71.893 -27.854 114.094 1.00 87.12 79 SER A C 1
ATOM 627 O O . SER A 1 79 ? -71.364 -27.071 113.310 1.00 87.12 79 SER A O 1
ATOM 629 N N . ALA A 1 80 ? -71.843 -29.174 113.907 1.00 85.50 80 ALA A N 1
ATOM 630 C CA . ALA A 1 80 ? -71.181 -29.817 112.779 1.00 85.50 80 ALA A CA 1
ATOM 631 C C . ALA A 1 80 ? -71.925 -29.561 111.461 1.00 85.50 80 ALA A C 1
ATOM 633 O O . ALA A 1 80 ? -71.274 -29.267 110.461 1.00 85.50 80 ALA A O 1
ATOM 634 N N . GLU A 1 81 ? -73.261 -29.596 111.447 1.00 88.31 81 GLU A N 1
ATOM 635 C CA . GLU A 1 81 ? -74.080 -29.225 110.285 1.00 88.31 81 GLU A CA 1
ATOM 636 C C . GLU A 1 81 ? -73.905 -27.748 109.929 1.00 88.31 81 GLU A C 1
ATOM 638 O O . GLU A 1 81 ? -73.637 -27.424 108.772 1.00 88.31 81 GLU A O 1
ATOM 643 N N . GLN A 1 82 ? -73.964 -26.854 110.921 1.00 89.69 82 GLN A N 1
ATOM 644 C CA . GLN A 1 82 ? -73.711 -25.428 110.718 1.00 89.69 82 GLN A CA 1
ATOM 645 C C . GLN A 1 82 ? -72.287 -25.177 110.199 1.00 89.69 82 GLN A C 1
ATOM 647 O O . GLN A 1 82 ? -72.103 -24.426 109.242 1.00 89.69 82 GLN A O 1
ATOM 652 N N . THR A 1 83 ? -71.284 -25.838 110.782 1.00 90.06 83 THR A N 1
ATOM 653 C CA . THR A 1 83 ? -69.879 -25.735 110.354 1.00 90.06 83 THR A CA 1
ATOM 654 C C . THR A 1 83 ? -69.689 -26.286 108.940 1.00 90.06 83 THR A C 1
ATOM 656 O O . THR A 1 83 ? -68.978 -25.689 108.138 1.00 90.06 83 THR A O 1
ATOM 659 N N . SER A 1 84 ? -70.364 -27.384 108.592 1.00 90.00 84 SER A N 1
ATOM 660 C CA . SER A 1 84 ? -70.306 -27.988 107.255 1.00 90.00 84 SER A CA 1
ATOM 661 C C . SER A 1 84 ? -70.981 -27.106 106.209 1.00 90.00 84 SER A C 1
ATOM 663 O O . SER A 1 84 ? -70.424 -26.894 105.134 1.00 90.00 84 SER A O 1
ATOM 665 N N . ALA A 1 85 ? -72.145 -26.534 106.527 1.00 90.81 85 ALA A N 1
ATOM 666 C CA . ALA A 1 85 ? -72.832 -25.583 105.659 1.00 90.81 85 ALA A CA 1
ATOM 667 C C . ALA A 1 85 ? -71.979 -24.325 105.426 1.00 90.81 85 ALA A C 1
ATOM 669 O O . ALA A 1 85 ? -71.825 -23.890 104.284 1.00 90.81 85 ALA A O 1
ATOM 670 N N . GLN A 1 86 ? -71.353 -23.790 106.481 1.00 91.56 86 GLN A N 1
ATOM 671 C CA . GLN A 1 86 ? -70.406 -22.676 106.376 1.00 91.56 86 GLN A CA 1
ATOM 672 C C . GLN A 1 86 ? -69.163 -23.041 105.553 1.00 91.56 86 GLN A C 1
ATOM 674 O O . GLN A 1 86 ? -68.705 -22.227 104.753 1.00 91.56 86 GLN A O 1
ATOM 679 N N . LEU A 1 87 ? -68.631 -24.259 105.701 1.00 94.25 87 LEU A N 1
ATOM 680 C CA . LEU A 1 87 ? -67.488 -24.735 104.922 1.00 94.25 87 LEU A CA 1
ATOM 681 C C . LEU A 1 87 ? -67.835 -24.869 103.435 1.00 94.25 87 LEU A C 1
ATOM 683 O O . LEU A 1 87 ? -67.057 -24.436 102.589 1.00 94.25 87 LEU A O 1
ATOM 687 N N . ILE A 1 88 ? -69.006 -25.424 103.111 1.00 93.81 88 ILE A N 1
ATOM 688 C CA . ILE A 1 88 ? -69.495 -25.543 101.730 1.00 93.81 88 ILE A CA 1
ATOM 689 C C . ILE A 1 88 ? -69.700 -24.158 101.117 1.00 93.81 88 ILE A C 1
ATOM 691 O O . ILE A 1 88 ? -69.309 -23.936 99.972 1.00 93.81 88 ILE A O 1
ATOM 695 N N . GLU A 1 89 ? -70.289 -23.221 101.861 1.00 93.81 89 GLU A N 1
ATOM 696 C CA . GLU A 1 89 ? -70.509 -21.862 101.368 1.00 93.81 89 GLU A CA 1
ATOM 697 C C . GLU A 1 89 ? -69.183 -21.131 101.128 1.00 93.81 89 GLU A C 1
ATOM 699 O O . GLU A 1 89 ? -68.986 -20.533 100.070 1.00 93.81 89 GLU A O 1
ATOM 704 N N . ARG A 1 90 ? -68.221 -21.277 102.044 1.00 95.00 90 ARG A N 1
ATOM 705 C CA . ARG A 1 90 ? -66.861 -20.763 101.859 1.00 95.00 90 ARG A CA 1
ATOM 706 C C . ARG A 1 90 ? -66.175 -21.394 100.648 1.00 95.00 90 ARG A C 1
ATOM 708 O O . ARG A 1 90 ? -65.625 -20.673 99.827 1.00 95.00 90 ARG A O 1
ATOM 715 N N . ALA A 1 91 ? -66.275 -22.712 100.476 1.00 94.62 91 ALA A N 1
ATOM 716 C CA . ALA A 1 91 ? -65.708 -23.405 99.320 1.00 94.62 91 ALA A CA 1
ATOM 717 C C . ALA A 1 91 ? -66.333 -22.934 97.995 1.00 94.62 91 ALA A C 1
ATOM 719 O O . ALA A 1 91 ? -65.625 -22.773 97.001 1.00 94.62 91 ALA A O 1
ATOM 720 N N . LYS A 1 92 ? -67.646 -22.663 97.969 1.00 95.75 92 LYS A N 1
ATOM 721 C CA . LYS A 1 92 ? -68.326 -22.073 96.804 1.00 95.75 92 LYS A CA 1
ATOM 722 C C . LYS A 1 92 ? -67.839 -20.653 96.518 1.00 95.75 92 LYS A C 1
ATOM 724 O O . LYS A 1 92 ? -67.584 -20.335 95.356 1.00 95.75 92 LYS A O 1
ATOM 729 N N . GLN A 1 93 ? -67.690 -19.819 97.548 1.00 95.75 93 GLN A N 1
ATOM 730 C CA . GLN A 1 93 ? -67.163 -18.458 97.408 1.00 95.75 93 GLN A CA 1
ATOM 731 C C . GLN A 1 93 ? -65.711 -18.458 96.917 1.00 95.75 93 GLN A C 1
ATOM 733 O O . GLN A 1 93 ? -65.384 -17.727 95.980 1.00 95.75 93 GLN A O 1
ATOM 738 N N . ASP A 1 94 ? -64.867 -19.329 97.469 1.00 96.06 94 ASP A N 1
ATOM 739 C CA . ASP A 1 94 ? -63.473 -19.491 97.056 1.00 96.06 94 ASP A CA 1
ATOM 740 C C . ASP A 1 94 ? -63.388 -19.978 95.602 1.00 96.06 94 ASP A C 1
ATOM 742 O O . ASP A 1 94 ? -62.678 -19.383 94.792 1.00 96.06 94 ASP A O 1
ATOM 746 N N . ALA A 1 95 ? -64.179 -20.986 95.217 1.00 95.69 95 ALA A N 1
ATOM 747 C CA . ALA A 1 95 ? -64.241 -21.466 93.836 1.00 95.69 95 ALA A CA 1
ATOM 748 C C . ALA A 1 95 ? -64.716 -20.376 92.857 1.00 95.69 95 ALA A C 1
ATOM 750 O O . ALA A 1 95 ? -64.155 -20.232 91.766 1.00 95.69 95 ALA A O 1
ATOM 751 N N . ALA A 1 96 ? -65.718 -19.577 93.241 1.00 96.12 96 ALA A N 1
ATOM 752 C CA . ALA A 1 96 ? -66.187 -18.450 92.439 1.00 96.12 96 ALA A CA 1
ATOM 753 C C . ALA A 1 96 ? -65.107 -17.362 92.295 1.00 96.12 96 ALA A C 1
ATOM 755 O O . ALA A 1 96 ? -64.900 -16.844 91.194 1.00 96.12 96 ALA A O 1
ATOM 756 N N . SER A 1 97 ? -64.383 -17.057 93.375 1.00 96.81 97 SER A N 1
ATOM 757 C CA . SER A 1 97 ? -63.267 -16.105 93.383 1.00 96.81 97 SER A CA 1
ATOM 758 C C . SER A 1 97 ? -62.104 -16.573 92.502 1.00 96.81 97 SER A C 1
ATOM 760 O O . SER A 1 97 ? -61.619 -15.816 91.655 1.00 96.81 97 SER A O 1
ATOM 762 N N . ILE A 1 98 ? -61.711 -17.847 92.617 1.00 96.31 98 ILE A N 1
ATOM 763 C CA . ILE A 1 98 ? -60.677 -18.467 91.777 1.00 96.31 98 ILE A CA 1
ATOM 764 C C . ILE A 1 98 ? -61.096 -18.416 90.310 1.00 96.31 98 ILE A C 1
ATOM 766 O O . ILE A 1 98 ? -60.314 -17.974 89.471 1.00 96.31 98 ILE A O 1
ATOM 770 N N . LYS A 1 99 ? -62.340 -18.794 89.988 1.00 97.12 99 LYS A N 1
ATOM 771 C CA . LYS A 1 99 ? -62.853 -18.740 88.613 1.00 97.12 99 LYS A CA 1
ATOM 772 C C . LYS A 1 99 ? -62.816 -17.317 88.055 1.00 97.12 99 LYS A C 1
ATOM 774 O O . LYS A 1 99 ? -62.344 -17.127 86.938 1.00 97.12 99 LYS A O 1
ATOM 779 N N . LYS A 1 100 ? -63.265 -16.321 88.827 1.00 97.00 100 LYS A N 1
ATOM 780 C CA . LYS A 1 100 ? -63.228 -14.906 88.424 1.00 97.00 100 LYS A CA 1
ATOM 781 C C . LYS A 1 100 ? -61.793 -14.431 88.180 1.00 97.00 100 LYS A C 1
ATOM 783 O O . LYS A 1 100 ? -61.531 -13.762 87.184 1.00 97.00 100 LYS A O 1
ATOM 788 N N . THR A 1 101 ? -60.867 -14.810 89.057 1.00 96.25 101 THR A N 1
ATOM 789 C CA . THR A 1 101 ? -59.446 -14.449 88.949 1.00 96.25 101 THR A CA 1
ATOM 790 C C . THR A 1 101 ? -58.795 -15.111 87.736 1.00 96.25 101 THR A C 1
ATOM 792 O O . THR A 1 101 ? -58.140 -14.431 86.952 1.00 96.25 101 THR A O 1
ATOM 795 N N . ALA A 1 102 ? -59.041 -16.405 87.517 1.00 96.25 102 ALA A N 1
ATOM 796 C CA . ALA A 1 102 ? -58.545 -17.141 86.357 1.00 96.25 102 ALA A CA 1
ATOM 797 C C . ALA A 1 102 ? -59.104 -16.580 85.039 1.00 96.25 102 ALA A C 1
ATOM 799 O O . ALA A 1 102 ? -58.362 -16.427 84.074 1.00 96.25 102 ALA A O 1
ATOM 800 N N . GLN A 1 103 ? -60.390 -16.214 85.000 1.00 96.94 103 GLN A N 1
ATOM 801 C CA . GLN A 1 103 ? -61.000 -15.561 83.837 1.00 96.94 103 GLN A CA 1
ATOM 802 C C . GLN A 1 103 ? -60.377 -14.189 83.553 1.00 96.94 103 GLN A C 1
ATOM 804 O O . GLN A 1 103 ? -60.099 -13.882 82.396 1.00 96.94 103 GLN A O 1
ATOM 809 N N . ALA A 1 104 ? -60.117 -13.384 84.588 1.00 96.56 104 ALA A N 1
ATOM 810 C CA . ALA A 1 104 ? -59.443 -12.097 84.430 1.00 96.56 104 ALA A CA 1
ATOM 811 C C . ALA A 1 104 ? -58.003 -12.270 83.919 1.00 96.56 104 ALA A C 1
ATOM 813 O O . ALA A 1 104 ? -57.610 -11.606 82.965 1.00 96.56 104 ALA A O 1
ATOM 814 N N . GLN A 1 105 ? -57.241 -13.206 84.493 1.00 96.62 105 GLN A N 1
ATOM 815 C CA . GLN A 1 105 ? -55.877 -13.515 84.052 1.00 96.62 105 GLN A CA 1
ATOM 816 C C . GLN A 1 105 ? -55.838 -14.029 82.608 1.00 96.62 105 GLN A C 1
ATOM 818 O O . GLN A 1 105 ? -55.018 -13.562 81.821 1.00 96.62 105 GLN A O 1
ATOM 823 N N . ALA A 1 106 ? -56.747 -14.936 82.237 1.00 96.75 106 ALA A N 1
ATOM 824 C CA . ALA A 1 106 ? 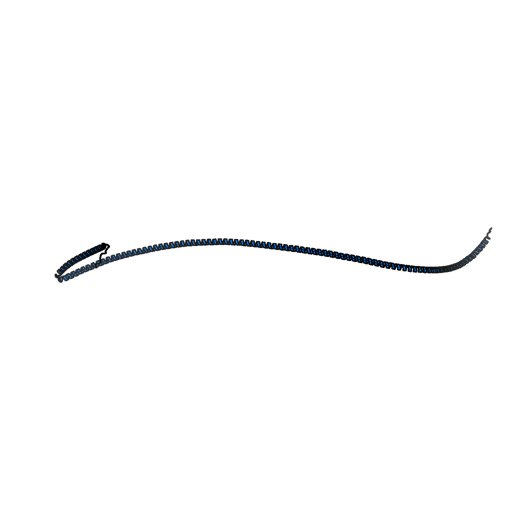-56.868 -15.428 80.868 1.00 96.75 106 ALA A CA 1
ATOM 825 C C . ALA A 1 106 ? -57.246 -14.305 79.890 1.00 96.75 106 ALA A C 1
ATOM 827 O O . ALA A 1 106 ? -56.687 -14.235 78.798 1.00 96.75 106 ALA A O 1
ATOM 828 N N . GLY A 1 107 ? -58.144 -13.398 80.292 1.00 96.56 107 GLY A N 1
ATOM 829 C CA . GLY A 1 107 ? -58.500 -12.214 79.510 1.00 96.56 107 GLY A CA 1
ATOM 830 C C . GLY A 1 107 ? -57.306 -11.287 79.273 1.00 96.56 107 GLY A C 1
ATOM 831 O O . GLY A 1 107 ? -57.062 -10.882 78.138 1.00 96.56 107 GLY A O 1
ATOM 832 N N . THR A 1 108 ? -56.518 -11.005 80.314 1.00 96.56 108 THR A N 1
ATOM 833 C CA . THR A 1 108 ? -55.290 -10.204 80.197 1.00 96.56 108 THR A CA 1
ATOM 834 C C . THR A 1 108 ? -54.254 -10.884 79.307 1.00 96.56 108 THR A C 1
ATOM 836 O O . THR A 1 108 ? -53.702 -10.235 78.425 1.00 96.56 108 THR A O 1
ATOM 839 N N . LEU A 1 109 ? -54.020 -12.190 79.479 1.00 97.00 109 LEU A N 1
ATOM 840 C CA . LEU A 1 109 ? -53.076 -12.940 78.648 1.00 97.00 109 LEU A CA 1
ATOM 841 C C . LEU A 1 109 ? -53.499 -12.937 77.175 1.00 97.00 109 LEU A C 1
ATOM 843 O O . LEU A 1 109 ? -52.664 -12.720 76.305 1.00 97.00 109 LEU A O 1
ATOM 847 N N . LEU A 1 110 ? -54.791 -13.137 76.895 1.00 97.12 110 LEU A N 1
ATOM 848 C CA . LEU A 1 110 ? -55.324 -13.105 75.534 1.00 97.12 110 LEU A CA 1
ATOM 849 C C . LEU A 1 110 ? -55.168 -11.715 74.905 1.00 97.12 110 LEU A C 1
ATOM 851 O O . LEU A 1 110 ? -54.786 -11.616 73.743 1.00 97.12 110 LEU A O 1
ATOM 855 N N . ASN A 1 111 ? -55.456 -10.650 75.656 1.00 97.19 111 ASN A N 1
ATOM 856 C CA . ASN A 1 111 ? -55.294 -9.282 75.165 1.00 97.19 111 ASN A CA 1
ATOM 857 C C . ASN A 1 111 ? -53.822 -8.948 74.903 1.00 97.19 111 ASN A C 1
ATOM 859 O O . ASN A 1 111 ? -53.518 -8.391 73.854 1.00 97.19 111 ASN A O 1
ATOM 863 N N . ASN A 1 112 ? -52.913 -9.352 75.793 1.00 96.75 112 ASN A N 1
ATOM 864 C CA . ASN A 1 112 ? -51.476 -9.175 75.583 1.00 96.75 112 ASN A CA 1
ATOM 865 C C . ASN A 1 112 ? -50.997 -9.959 74.355 1.00 96.75 112 ASN A C 1
ATOM 867 O O . ASN A 1 112 ? -50.352 -9.388 73.489 1.00 96.75 112 ASN A O 1
ATOM 871 N N . ALA A 1 113 ? -51.397 -11.227 74.213 1.00 96.69 113 ALA A N 1
ATOM 872 C CA . ALA A 1 113 ? -51.040 -12.039 73.051 1.00 96.69 113 ALA A CA 1
ATOM 873 C C . ALA A 1 113 ? -51.573 -11.454 71.729 1.00 96.69 113 ALA A C 1
ATOM 875 O O . ALA A 1 113 ? -50.904 -11.549 70.702 1.00 96.69 113 ALA A O 1
ATOM 876 N N . LYS A 1 114 ? -52.763 -10.835 71.742 1.00 97.44 114 LYS A N 1
ATOM 877 C CA . LYS A 1 114 ? -53.303 -10.116 70.578 1.00 97.44 114 LYS A CA 1
ATOM 878 C C . LYS A 1 114 ? -52.472 -8.881 70.238 1.00 97.44 114 LYS A C 1
ATOM 880 O O . LYS A 1 114 ? -52.119 -8.717 69.077 1.00 97.44 114 LYS A O 1
ATOM 885 N N . LEU A 1 115 ? -52.137 -8.057 71.232 1.00 97.50 115 LEU A N 1
ATOM 886 C CA . LEU A 1 115 ? -51.299 -6.872 71.032 1.00 97.50 115 LEU A CA 1
ATOM 887 C C . LEU A 1 115 ? -49.907 -7.251 70.517 1.00 97.50 115 LEU A C 1
ATOM 889 O O . LEU A 1 115 ? -49.432 -6.656 69.555 1.00 97.50 115 LEU A O 1
ATOM 893 N N . ASP A 1 116 ? -49.286 -8.280 71.092 1.00 97.12 116 ASP A N 1
ATOM 894 C CA . ASP A 1 116 ? -47.982 -8.777 70.645 1.00 97.12 116 ASP A CA 1
ATOM 895 C C . ASP A 1 116 ? -48.041 -9.278 69.194 1.00 97.12 116 ASP A C 1
ATOM 897 O O . ASP A 1 116 ? -47.143 -8.994 68.402 1.00 97.12 116 ASP A O 1
ATOM 901 N N . ALA A 1 117 ? -49.112 -9.985 68.815 1.00 97.19 117 ALA A N 1
ATOM 902 C CA . ALA A 1 117 ? -49.313 -10.441 67.441 1.00 97.19 117 ALA A CA 1
ATOM 903 C C . ALA A 1 117 ? -49.512 -9.274 66.459 1.00 97.19 117 ALA A C 1
ATOM 905 O O . ALA A 1 117 ? -48.944 -9.294 65.366 1.00 97.19 117 ALA A O 1
ATOM 906 N N . GLU A 1 118 ? -50.283 -8.250 66.839 1.00 97.31 118 GLU A N 1
ATOM 907 C CA . GLU A 1 118 ? -50.472 -7.036 66.036 1.00 97.31 118 GLU A CA 1
ATOM 908 C C . GLU A 1 118 ? -49.157 -6.265 65.865 1.00 97.31 118 GLU A C 1
ATOM 910 O O . GLU A 1 118 ? -48.810 -5.888 64.743 1.00 97.31 118 GLU A O 1
ATOM 915 N N . HIS A 1 119 ? -48.388 -6.096 66.944 1.00 97.38 119 HIS A N 1
ATOM 916 C CA . HIS A 1 119 ? -47.072 -5.464 66.899 1.00 97.38 119 HIS A CA 1
ATOM 917 C C . HIS A 1 119 ? -46.094 -6.240 66.017 1.00 97.38 119 HIS A C 1
ATOM 919 O O . HIS A 1 119 ? -45.435 -5.640 65.167 1.00 97.38 119 HIS A O 1
ATOM 925 N N . LEU A 1 120 ? -46.035 -7.567 66.160 1.00 97.56 120 LEU A N 1
ATOM 926 C CA . LEU A 1 120 ? -45.173 -8.412 65.336 1.00 97.56 120 LEU A CA 1
ATOM 927 C C . LEU A 1 120 ? -45.543 -8.313 63.851 1.00 97.56 120 LEU A C 1
ATOM 929 O O . LEU A 1 120 ? -44.657 -8.239 62.999 1.00 97.56 120 LEU A O 1
ATOM 933 N N . LEU A 1 121 ? -46.841 -8.284 63.535 1.00 97.81 121 LEU A N 1
ATOM 934 C CA . LEU A 1 121 ? -47.322 -8.161 62.161 1.00 97.81 121 LEU A CA 1
ATOM 935 C C . LEU A 1 121 ? -46.983 -6.787 61.570 1.00 97.81 121 LEU A C 1
ATOM 937 O O . LEU A 1 121 ? -46.478 -6.719 60.451 1.00 97.81 121 LEU A O 1
ATOM 941 N N . GLN A 1 122 ? -47.180 -5.704 62.326 1.00 97.81 122 GLN A N 1
ATOM 942 C CA . GLN A 1 122 ? -46.789 -4.356 61.901 1.00 97.81 122 GLN A CA 1
ATOM 943 C C . GLN A 1 122 ? -45.276 -4.225 61.699 1.00 97.81 122 GLN A C 1
ATOM 945 O O . GLN A 1 122 ? -44.831 -3.628 60.716 1.00 97.81 122 GLN A O 1
ATOM 950 N N . GLU A 1 123 ? -44.472 -4.796 62.598 1.00 97.50 123 GLU A N 1
ATOM 951 C CA . GLU A 1 123 ? -43.015 -4.771 62.483 1.00 97.50 123 GLU A CA 1
ATOM 952 C C . GLU A 1 123 ? -42.544 -5.578 61.265 1.00 97.50 123 GLU A C 1
ATOM 954 O O . GLU A 1 123 ? -41.705 -5.106 60.494 1.00 97.50 123 GLU A O 1
ATOM 959 N N . ALA A 1 124 ? -43.116 -6.767 61.045 1.00 97.31 124 ALA A N 1
ATOM 960 C CA . ALA A 1 124 ? -42.834 -7.586 59.871 1.00 97.31 124 ALA A CA 1
ATOM 961 C C . ALA A 1 124 ? -43.217 -6.863 58.571 1.00 97.31 124 ALA A C 1
ATOM 963 O O . ALA A 1 124 ? -42.436 -6.867 57.619 1.00 97.31 124 ALA A O 1
ATOM 964 N N . GLN A 1 125 ? -44.371 -6.193 58.547 1.00 97.75 125 GLN A N 1
ATOM 965 C CA . GLN A 1 125 ? -44.831 -5.439 57.384 1.00 97.75 125 GLN A CA 1
ATOM 966 C C . GLN A 1 125 ? -43.931 -4.231 57.100 1.00 97.75 125 GLN A C 1
ATOM 968 O O . GLN A 1 125 ? -43.470 -4.060 55.976 1.00 97.75 125 GLN A O 1
ATOM 973 N N . THR A 1 126 ? -43.550 -3.477 58.134 1.00 98.06 126 THR A N 1
ATOM 974 C CA . THR A 1 126 ? -42.608 -2.352 58.000 1.00 98.06 126 THR A CA 1
ATOM 975 C C . THR A 1 126 ? -41.237 -2.820 57.495 1.00 98.06 126 THR A C 1
ATOM 977 O O . THR A 1 126 ? -40.625 -2.184 56.632 1.00 98.06 126 THR A O 1
ATOM 980 N N . LYS A 1 127 ? -40.737 -3.962 57.987 1.00 97.94 127 LYS A N 1
ATOM 981 C CA . LYS A 1 127 ? -39.486 -4.567 57.496 1.00 97.94 127 LYS A CA 1
ATOM 982 C C . LYS A 1 127 ? -39.600 -5.022 56.040 1.00 97.94 127 LYS A C 1
ATOM 984 O O . LYS A 1 127 ? -38.658 -4.832 55.275 1.00 97.94 127 LYS A O 1
ATOM 989 N N . ALA A 1 128 ? -40.737 -5.588 55.640 1.00 97.88 128 ALA A N 1
ATOM 990 C CA . ALA A 1 128 ? -40.969 -5.990 54.257 1.00 97.88 128 ALA A CA 1
ATOM 991 C C . ALA A 1 128 ? -41.010 -4.774 53.317 1.00 97.88 128 ALA A C 1
ATOM 993 O O . ALA A 1 128 ? -40.315 -4.768 52.300 1.00 97.88 128 ALA A O 1
ATOM 994 N N . ASP A 1 129 ? -41.739 -3.721 53.690 1.00 98.06 129 ASP A N 1
ATOM 995 C CA . ASP A 1 129 ? -41.864 -2.497 52.891 1.00 98.06 129 ASP A CA 1
ATOM 996 C C . ASP A 1 129 ? -40.518 -1.776 52.739 1.00 98.06 129 ASP A C 1
ATOM 998 O O . ASP A 1 129 ? -40.144 -1.347 51.643 1.00 98.06 129 ASP A O 1
ATOM 1002 N N . THR A 1 130 ? -39.738 -1.692 53.820 1.00 98.00 130 THR A N 1
ATOM 1003 C CA . THR A 1 130 ? -38.393 -1.095 53.777 1.00 98.00 130 THR A CA 1
ATOM 1004 C C . THR A 1 130 ? -37.428 -1.915 52.922 1.00 98.00 130 THR A C 1
ATOM 1006 O O . THR A 1 130 ? -36.666 -1.337 52.138 1.00 98.00 130 THR A O 1
ATOM 1009 N N . LEU A 1 131 ? -37.479 -3.249 53.005 1.00 98.00 131 LEU A N 1
ATOM 1010 C CA . LEU A 1 131 ? -36.667 -4.129 52.166 1.00 98.00 131 LEU A CA 1
ATOM 1011 C C . LEU A 1 131 ? -37.043 -3.994 50.685 1.00 98.00 131 LEU A C 1
ATOM 1013 O O . LEU A 1 131 ? -36.153 -3.844 49.848 1.00 98.00 131 LEU A O 1
ATOM 1017 N N . LEU A 1 132 ? -38.341 -3.987 50.365 1.00 98.06 132 LEU A N 1
ATOM 1018 C CA . LEU A 1 132 ? -38.844 -3.808 49.000 1.00 98.06 132 LEU A CA 1
ATOM 1019 C C . LEU A 1 132 ? -38.447 -2.448 48.423 1.00 98.06 132 LEU A C 1
ATOM 1021 O O . LEU A 1 132 ? -37.949 -2.382 47.299 1.00 98.06 132 LEU A O 1
ATOM 1025 N N . SER A 1 133 ? -38.598 -1.373 49.198 1.00 98.06 133 SER A N 1
ATOM 1026 C CA . SER A 1 133 ? -38.181 -0.027 48.792 1.00 98.06 133 SER A CA 1
ATOM 1027 C C . SER A 1 133 ? -36.674 0.040 48.530 1.00 98.06 133 SER A C 1
ATOM 1029 O O . SER A 1 133 ? -36.235 0.522 47.485 1.00 98.06 133 SER A O 1
ATOM 1031 N N . THR A 1 134 ? -35.865 -0.534 49.425 1.00 98.00 134 THR A N 1
ATOM 1032 C CA . THR A 1 134 ? -34.402 -0.578 49.271 1.00 98.00 134 THR A CA 1
ATOM 1033 C C . THR A 1 134 ? -33.987 -1.388 48.042 1.00 98.00 134 THR A C 1
ATOM 1035 O O . THR A 1 134 ? -33.138 -0.944 47.267 1.00 98.00 134 THR A O 1
ATOM 1038 N N . ALA A 1 135 ? -34.600 -2.555 47.831 1.00 97.62 135 ALA A N 1
ATOM 1039 C CA . ALA A 1 135 ? -34.339 -3.402 46.673 1.00 97.62 135 ALA A CA 1
ATOM 1040 C C . ALA A 1 135 ? -34.729 -2.705 45.360 1.00 97.62 135 ALA A C 1
ATOM 1042 O O . ALA A 1 135 ? -33.943 -2.713 44.414 1.00 97.62 135 ALA A O 1
ATOM 1043 N N . SER A 1 136 ? -35.892 -2.047 45.325 1.00 97.94 136 SER A N 1
ATOM 1044 C CA . SER A 1 136 ? -36.370 -1.279 44.169 1.00 97.94 136 SER A CA 1
ATOM 1045 C C . SER A 1 136 ? -35.434 -0.114 43.834 1.00 97.94 136 SER A C 1
ATOM 1047 O O . SER A 1 136 ? -34.982 0.023 42.697 1.00 97.94 136 SER A O 1
ATOM 1049 N N . ASN A 1 137 ? -35.038 0.673 44.839 1.00 98.00 137 ASN A N 1
ATOM 1050 C CA . ASN A 1 137 ? -34.102 1.782 44.652 1.00 98.00 137 ASN A CA 1
ATOM 1051 C C . ASN A 1 137 ? -32.742 1.298 44.137 1.00 98.00 137 ASN A C 1
ATOM 1053 O O . ASN A 1 137 ? -32.195 1.883 43.201 1.00 98.00 137 ASN A O 1
ATOM 1057 N N . LYS A 1 138 ? -32.222 0.197 44.691 1.00 98.00 138 LYS A N 1
ATOM 1058 C CA . LYS A 1 138 ? -30.959 -0.396 44.241 1.00 98.00 138 LYS A CA 1
ATOM 1059 C C . LYS A 1 138 ? -31.054 -0.925 42.808 1.00 98.00 138 LYS A C 1
ATOM 1061 O O . LYS A 1 138 ? -30.139 -0.695 42.023 1.00 98.00 138 LYS A O 1
ATOM 1066 N N . ALA A 1 139 ? -32.157 -1.581 42.446 1.00 98.06 139 ALA A N 1
ATOM 1067 C CA . ALA A 1 139 ? -32.387 -2.060 41.084 1.00 98.06 139 ALA A CA 1
ATOM 1068 C C . ALA A 1 139 ? -32.461 -0.902 40.073 1.00 98.06 139 ALA A C 1
ATOM 1070 O O . ALA A 1 139 ? -31.836 -0.970 39.013 1.00 98.06 139 ALA A O 1
ATOM 1071 N N . ASN A 1 140 ? -33.151 0.187 40.424 1.00 97.88 140 ASN A N 1
ATOM 1072 C CA . ASN A 1 140 ? -33.230 1.387 39.589 1.00 97.88 140 ASN A CA 1
ATOM 1073 C C . ASN A 1 140 ? -31.859 2.049 39.418 1.00 97.88 140 ASN A C 1
ATOM 1075 O O . ASN A 1 140 ? -31.476 2.375 38.299 1.00 97.88 140 ASN A O 1
ATOM 1079 N N . GLN A 1 141 ? -31.084 2.186 40.498 1.00 97.88 141 GLN A N 1
ATOM 1080 C CA . GLN A 1 141 ? -29.719 2.714 40.433 1.00 97.88 141 GLN A CA 1
ATOM 1081 C C . GLN A 1 141 ? -28.811 1.849 39.553 1.00 97.88 141 GLN A C 1
ATOM 1083 O O . GLN A 1 141 ? -28.115 2.382 38.694 1.00 97.88 141 GLN A O 1
ATOM 1088 N N . MET A 1 142 ? -28.851 0.522 39.717 1.00 97.69 142 MET A N 1
ATOM 1089 C CA . MET A 1 142 ? -28.070 -0.402 38.888 1.00 97.69 142 MET A CA 1
ATOM 1090 C C . MET A 1 142 ? -28.466 -0.323 37.413 1.00 97.69 142 MET A C 1
ATOM 1092 O O . MET A 1 142 ? -27.596 -0.322 36.547 1.00 97.69 142 MET A O 1
ATOM 1096 N N . THR A 1 143 ? -29.763 -0.222 37.120 1.00 97.88 143 THR A N 1
ATOM 1097 C CA . THR A 1 143 ? -30.262 -0.120 35.742 1.00 97.88 143 THR A CA 1
ATOM 1098 C C . THR A 1 143 ? -29.846 1.201 35.096 1.00 97.88 143 THR A C 1
ATOM 1100 O O . THR A 1 143 ? -29.393 1.202 33.953 1.00 97.88 143 THR A O 1
ATOM 1103 N N . SER A 1 144 ? -29.941 2.316 35.825 1.00 98.00 144 SER A N 1
ATOM 1104 C CA . SER A 1 144 ? -29.487 3.625 35.345 1.00 98.00 144 SER A CA 1
ATOM 1105 C C . SER A 1 144 ? -27.979 3.651 35.099 1.00 98.00 144 SER A C 1
ATOM 1107 O O . SER A 1 144 ? -27.559 4.075 34.028 1.00 98.00 144 SER A O 1
ATOM 1109 N N . ALA A 1 145 ? -27.179 3.124 36.033 1.00 97.75 145 ALA A N 1
ATOM 1110 C CA . ALA A 1 145 ? -25.728 3.035 35.875 1.00 97.75 145 ALA A CA 1
ATOM 1111 C C . ALA A 1 145 ? -25.339 2.162 34.671 1.00 97.75 145 ALA A C 1
ATOM 1113 O O . ALA A 1 145 ? -24.532 2.574 33.845 1.00 97.75 145 ALA A O 1
ATOM 1114 N N . ALA A 1 146 ? -25.971 0.994 34.508 1.00 97.69 146 ALA A N 1
ATOM 1115 C CA . ALA A 1 146 ? -25.726 0.123 33.359 1.00 97.69 146 ALA A CA 1
ATOM 1116 C C . ALA A 1 146 ? -26.101 0.790 32.024 1.00 97.69 146 ALA A C 1
ATOM 1118 O O . ALA A 1 146 ? -25.430 0.579 31.010 1.00 97.69 146 ALA A O 1
ATOM 1119 N N . LYS A 1 147 ? -27.165 1.604 32.010 1.00 97.88 147 LYS A N 1
ATOM 1120 C CA . LYS A 1 147 ? -27.577 2.360 30.825 1.00 97.88 147 LYS A CA 1
ATOM 1121 C C . LYS A 1 147 ? -26.570 3.459 30.482 1.00 97.88 147 LYS A C 1
ATOM 1123 O O . LYS A 1 147 ? -26.161 3.540 29.328 1.00 97.88 147 LYS A O 1
ATOM 1128 N N . GLU A 1 148 ? -26.136 4.238 31.470 1.00 98.00 148 GLU A N 1
ATOM 1129 C CA . GLU A 1 148 ? -25.122 5.284 31.297 1.00 98.00 148 GLU A CA 1
ATOM 1130 C C . GLU A 1 148 ? -23.780 4.697 30.834 1.00 98.00 148 GLU A C 1
ATOM 1132 O O . GLU A 1 148 ? -23.188 5.179 29.869 1.00 98.00 148 GLU A O 1
ATOM 1137 N N . ASP A 1 149 ? -23.340 3.590 31.438 1.00 97.56 149 ASP A N 1
ATOM 1138 C CA . ASP A 1 149 ? -22.129 2.884 31.016 1.00 97.56 149 ASP A CA 1
ATOM 1139 C C . ASP A 1 149 ? -22.240 2.359 29.581 1.00 97.56 149 ASP A C 1
ATOM 1141 O O . ASP A 1 149 ? -21.294 2.486 28.801 1.00 97.56 149 ASP A O 1
ATOM 1145 N N . SER A 1 150 ? -23.398 1.810 29.199 1.00 98.06 150 SER A N 1
ATOM 1146 C CA . SER A 1 150 ? -23.638 1.372 27.822 1.00 98.06 150 SER A CA 1
ATOM 1147 C C . SER A 1 150 ? -23.631 2.540 26.834 1.00 98.06 150 SER A C 1
ATOM 1149 O O . SER A 1 150 ? -23.153 2.371 25.711 1.00 98.06 150 SER A O 1
ATOM 1151 N N . GLU A 1 151 ? -24.206 3.687 27.190 1.00 97.75 151 GLU A N 1
ATOM 1152 C CA . GLU A 1 151 ? -24.226 4.881 26.339 1.00 97.75 151 GLU A CA 1
ATOM 1153 C C . GLU A 1 151 ? -22.816 5.445 26.171 1.00 97.75 151 GLU A C 1
ATOM 1155 O O . GLU A 1 151 ? -22.372 5.651 25.039 1.00 97.75 151 GLU A O 1
ATOM 1160 N N . ARG A 1 152 ? -22.066 5.561 27.272 1.00 97.94 152 ARG A N 1
ATOM 1161 C CA . ARG A 1 152 ? -20.662 5.973 27.261 1.00 97.94 152 ARG A CA 1
ATOM 1162 C C . ARG A 1 152 ? -19.808 5.036 26.413 1.00 97.94 152 ARG A C 1
ATOM 1164 O O . ARG A 1 152 ? -19.060 5.509 25.564 1.00 97.94 152 ARG A O 1
ATOM 1171 N N . LEU A 1 153 ? -19.946 3.718 26.584 1.00 98.06 153 LEU A N 1
ATOM 1172 C CA . LEU A 1 153 ? -19.194 2.740 25.794 1.00 98.06 153 LEU A CA 1
ATOM 1173 C C . LEU A 1 153 ? -19.494 2.881 24.297 1.00 98.06 153 LEU A C 1
ATOM 1175 O O . LEU A 1 153 ? -18.569 2.866 23.485 1.00 98.06 153 LEU A O 1
ATOM 1179 N N . ARG A 1 154 ? -20.770 3.061 23.928 1.00 98.12 154 ARG A N 1
ATOM 1180 C CA . ARG A 1 154 ? -21.176 3.298 22.533 1.00 98.12 154 ARG A CA 1
ATOM 1181 C C . ARG A 1 154 ? -20.593 4.594 21.983 1.00 98.12 154 ARG A C 1
ATOM 1183 O O . ARG A 1 154 ? -20.133 4.600 20.844 1.00 98.12 154 ARG A O 1
ATOM 1190 N N . GLU A 1 155 ? -20.591 5.669 22.765 1.00 98.25 155 GLU A N 1
ATOM 1191 C CA . GLU A 1 155 ? -20.013 6.948 22.353 1.00 98.25 155 GLU A CA 1
ATOM 1192 C C . GLU A 1 155 ? -18.496 6.837 22.154 1.00 98.25 155 GLU A C 1
ATOM 1194 O O . GLU A 1 155 ? -17.990 7.246 21.108 1.00 98.25 155 GLU A O 1
ATOM 1199 N N . THR A 1 156 ? -17.776 6.235 23.105 1.00 97.75 156 THR A N 1
ATOM 1200 C CA . THR A 1 156 ? -16.326 6.019 23.002 1.00 97.75 156 THR A CA 1
ATOM 1201 C C . THR A 1 156 ? -15.988 5.120 21.818 1.00 97.75 156 THR A C 1
ATOM 1203 O O . THR A 1 156 ? -15.169 5.498 20.991 1.00 97.75 156 THR A O 1
ATOM 1206 N N . THR A 1 157 ? -16.688 3.993 21.653 1.00 97.62 157 THR A N 1
ATOM 1207 C CA . THR A 1 157 ? -16.476 3.102 20.499 1.00 97.62 157 THR A CA 1
ATOM 1208 C C . THR A 1 157 ? -16.765 3.816 19.178 1.00 97.62 157 THR A C 1
ATOM 1210 O O . THR A 1 157 ? -16.019 3.651 18.219 1.00 97.62 157 THR A O 1
ATOM 1213 N N . SER A 1 158 ? -17.811 4.645 19.108 1.00 97.81 158 SER A N 1
ATOM 1214 C CA . SER A 1 158 ? -18.108 5.439 17.909 1.00 97.81 158 SER A CA 1
ATOM 1215 C C . SER A 1 158 ? -16.986 6.436 17.593 1.00 97.81 158 SER A C 1
ATOM 1217 O O . SER A 1 158 ? -16.550 6.531 16.445 1.00 97.81 158 SER A O 1
ATOM 1219 N N . LYS A 1 159 ? -16.470 7.138 18.613 1.00 98.12 159 LYS A N 1
ATOM 1220 C CA . LYS A 1 159 ? -15.325 8.052 18.469 1.00 98.12 159 LYS A CA 1
ATOM 1221 C C . LYS A 1 159 ? -14.072 7.316 18.000 1.00 98.12 159 LYS A C 1
ATOM 1223 O O . LYS A 1 159 ? -13.457 7.763 17.037 1.00 98.12 159 LYS A O 1
ATOM 1228 N N . ASP A 1 160 ? -13.744 6.181 18.609 1.00 97.50 160 ASP A N 1
ATOM 1229 C CA . ASP A 1 160 ? -12.564 5.386 18.258 1.00 97.50 160 ASP A CA 1
ATOM 1230 C C . ASP A 1 160 ? -12.659 4.832 16.832 1.00 97.50 160 ASP A C 1
ATOM 1232 O O . ASP A 1 160 ? -11.700 4.914 16.066 1.00 97.50 160 ASP A O 1
ATOM 1236 N N . VAL A 1 161 ? -13.833 4.330 16.432 1.00 98.25 161 VAL A N 1
ATOM 1237 C CA . VAL A 1 161 ? -14.074 3.844 15.064 1.00 98.25 161 VAL A CA 1
ATOM 1238 C C . VAL A 1 161 ? -13.936 4.973 14.044 1.00 98.25 161 VAL A C 1
ATOM 1240 O O . VAL A 1 161 ? -13.349 4.763 12.983 1.00 98.25 161 VAL A O 1
ATOM 1243 N N . ASN A 1 162 ? -14.453 6.168 14.338 1.00 97.81 162 ASN A N 1
ATOM 1244 C CA . ASN A 1 162 ? -14.301 7.314 13.442 1.00 97.81 162 ASN A CA 1
ATOM 1245 C C . ASN A 1 162 ? -12.839 7.769 13.363 1.00 97.81 162 ASN A C 1
ATOM 1247 O O . ASN A 1 162 ? -12.328 7.943 12.262 1.00 97.81 162 ASN A O 1
ATOM 1251 N N . ALA A 1 163 ? -12.132 7.839 14.494 1.00 97.75 163 ALA A N 1
ATOM 1252 C CA . ALA A 1 163 ? -10.707 8.159 14.517 1.00 97.75 163 ALA A CA 1
ATOM 1253 C C . ALA A 1 163 ? -9.871 7.147 13.709 1.00 97.75 163 ALA A C 1
ATOM 1255 O O . ALA A 1 163 ? -8.992 7.544 12.946 1.00 97.75 163 ALA A O 1
ATOM 1256 N N . GLN A 1 164 ? -10.173 5.847 13.812 1.00 97.56 164 GLN A N 1
ATOM 1257 C CA . GLN A 1 164 ? -9.525 4.810 13.000 1.00 97.56 164 GLN A CA 1
ATOM 1258 C C . GLN A 1 164 ? -9.828 4.961 11.505 1.00 97.56 164 GLN A C 1
ATOM 1260 O O . GLN A 1 164 ? -8.928 4.803 10.681 1.00 97.56 164 GLN A O 1
ATOM 1265 N N . LYS A 1 165 ? -11.076 5.281 11.137 1.00 97.88 165 LYS A N 1
ATOM 1266 C CA . LYS A 1 165 ? -11.452 5.536 9.738 1.00 97.88 165 LYS A CA 1
ATOM 1267 C C . LYS A 1 165 ? -10.739 6.756 9.167 1.00 97.88 165 LYS A C 1
ATOM 1269 O O . LYS A 1 165 ? -10.257 6.688 8.036 1.00 97.88 165 LYS A O 1
ATOM 1274 N N . ASP A 1 166 ? -10.653 7.839 9.931 1.00 97.88 166 ASP A N 1
ATOM 1275 C CA . ASP A 1 166 ? -9.975 9.066 9.512 1.00 97.88 166 ASP A CA 1
ATOM 1276 C C . ASP A 1 166 ? -8.469 8.823 9.347 1.00 97.88 166 ASP A C 1
ATOM 1278 O O . ASP A 1 166 ? -7.896 9.196 8.322 1.00 97.88 166 ASP A O 1
ATOM 1282 N N . ALA A 1 167 ? -7.846 8.107 10.291 1.00 97.81 167 ALA A N 1
ATOM 1283 C CA . ALA A 1 167 ? -6.444 7.700 10.198 1.00 97.81 167 ALA A CA 1
ATOM 1284 C C . ALA A 1 167 ? -6.179 6.827 8.958 1.00 97.81 167 ALA A C 1
ATOM 1286 O O . ALA A 1 167 ? -5.290 7.138 8.167 1.00 97.81 167 ALA A O 1
ATOM 1287 N N . ALA A 1 168 ? -6.997 5.795 8.725 1.00 98.06 168 ALA A N 1
ATOM 1288 C CA . ALA A 1 168 ? -6.872 4.936 7.548 1.00 98.06 168 ALA A CA 1
ATOM 1289 C C . ALA A 1 168 ? -7.088 5.711 6.235 1.00 98.06 168 ALA A C 1
ATOM 1291 O O . ALA A 1 168 ? -6.398 5.477 5.241 1.00 98.06 168 ALA A O 1
ATOM 1292 N N . THR A 1 169 ? -8.024 6.663 6.221 1.00 97.94 169 THR A N 1
ATOM 1293 C CA . THR A 1 169 ? -8.276 7.521 5.053 1.00 97.94 169 THR A CA 1
ATOM 1294 C C . THR A 1 169 ? -7.071 8.413 4.757 1.00 97.94 169 THR A C 1
ATOM 1296 O O . THR A 1 169 ? -6.672 8.535 3.596 1.00 97.94 169 THR A O 1
ATOM 1299 N N . LEU A 1 170 ? -6.454 8.990 5.792 1.00 98.00 170 LEU A N 1
ATOM 1300 C CA . LEU A 1 170 ? -5.246 9.802 5.664 1.00 98.00 170 LEU A CA 1
ATOM 1301 C C . LEU A 1 170 ? -4.058 8.973 5.155 1.00 98.00 170 LEU A C 1
ATOM 1303 O O . LEU A 1 170 ? -3.368 9.406 4.235 1.00 98.00 170 LEU A O 1
ATOM 1307 N N . GLU A 1 171 ? -3.846 7.770 5.692 1.00 97.38 171 GLU A N 1
ATOM 1308 C CA . GLU A 1 171 ? -2.792 6.858 5.229 1.00 97.38 171 GLU A CA 1
ATOM 1309 C C . GLU A 1 171 ? -2.970 6.473 3.757 1.00 97.38 171 GLU A C 1
ATOM 1311 O O . GLU A 1 171 ? -2.016 6.547 2.981 1.00 97.38 171 GLU A O 1
ATOM 1316 N N . ILE A 1 172 ? -4.195 6.132 3.340 1.00 97.81 172 ILE A N 1
ATOM 1317 C CA . ILE A 1 172 ? -4.500 5.826 1.935 1.00 97.81 172 ILE A CA 1
ATOM 1318 C C . ILE A 1 172 ? -4.249 7.047 1.044 1.00 97.81 172 ILE A C 1
ATOM 1320 O O . ILE A 1 172 ? -3.705 6.897 -0.053 1.00 97.81 172 ILE A O 1
ATOM 1324 N N . SER A 1 173 ? -4.631 8.249 1.487 1.00 97.81 173 SER A N 1
ATOM 1325 C CA . SER A 1 173 ? -4.375 9.487 0.742 1.00 97.81 173 SER A CA 1
ATOM 1326 C C . SER A 1 173 ? -2.876 9.730 0.573 1.00 97.81 173 SER A C 1
ATOM 1328 O O . SER A 1 173 ? -2.404 9.907 -0.550 1.00 97.81 173 SER A O 1
ATOM 1330 N N . ASN A 1 174 ? -2.112 9.637 1.664 1.00 97.56 174 ASN A N 1
ATOM 1331 C CA . ASN A 1 174 ? -0.662 9.816 1.656 1.00 97.56 174 ASN A CA 1
ATOM 1332 C C . ASN A 1 174 ? 0.029 8.786 0.751 1.00 97.56 174 ASN A C 1
ATOM 1334 O O . ASN A 1 174 ? 0.862 9.155 -0.075 1.00 97.56 174 ASN A O 1
ATOM 1338 N N . ALA A 1 175 ? -0.360 7.510 0.838 1.00 97.62 175 ALA A N 1
ATOM 1339 C CA . ALA A 1 175 ? 0.184 6.452 -0.009 1.00 97.62 175 ALA A CA 1
ATOM 1340 C C . ALA A 1 175 ? -0.113 6.692 -1.500 1.00 97.62 175 ALA A C 1
ATOM 1342 O O . ALA A 1 175 ? 0.750 6.467 -2.351 1.00 97.62 175 ALA A O 1
ATOM 1343 N N . ARG A 1 176 ? -1.314 7.184 -1.835 1.00 97.81 176 ARG A N 1
ATOM 1344 C CA . ARG A 1 176 ? -1.683 7.540 -3.217 1.00 97.81 176 ARG A CA 1
ATOM 1345 C C . ARG A 1 176 ? -0.887 8.728 -3.740 1.00 97.81 176 ARG A C 1
ATOM 1347 O O . ARG A 1 176 ? -0.423 8.687 -4.882 1.00 97.81 176 ARG A O 1
ATOM 1354 N N . GLU A 1 177 ? -0.722 9.773 -2.936 1.00 97.75 177 GLU A N 1
ATOM 1355 C CA . GLU A 1 177 ? 0.087 10.934 -3.310 1.00 97.75 177 GLU A CA 1
ATOM 1356 C C . GLU A 1 177 ? 1.553 10.553 -3.510 1.00 97.75 177 GLU A C 1
ATOM 1358 O O . GLU A 1 177 ? 2.165 10.944 -4.505 1.00 97.75 177 GLU A O 1
ATOM 1363 N N . GLU A 1 178 ? 2.108 9.753 -2.602 1.00 97.38 178 GLU A N 1
ATOM 1364 C CA . GLU A 1 178 ? 3.481 9.275 -2.706 1.00 97.38 178 GLU A CA 1
ATOM 1365 C C . GLU A 1 178 ? 3.671 8.397 -3.946 1.00 97.38 178 GLU A C 1
ATOM 1367 O O . GLU A 1 178 ? 4.592 8.631 -4.728 1.00 97.38 178 GLU A O 1
ATOM 1372 N N . HIS A 1 179 ? 2.765 7.447 -4.189 1.00 97.94 179 HIS A N 1
ATOM 1373 C CA . HIS A 1 179 ? 2.786 6.625 -5.396 1.00 97.94 179 HIS A CA 1
ATOM 1374 C C . HIS A 1 179 ? 2.712 7.482 -6.666 1.00 97.94 179 HIS A C 1
ATOM 1376 O O . HIS A 1 179 ? 3.466 7.262 -7.610 1.00 97.94 179 HIS A O 1
ATOM 1382 N N . THR A 1 180 ? 1.849 8.501 -6.688 1.00 98.12 180 THR A N 1
ATOM 1383 C CA . THR A 1 180 ? 1.735 9.427 -7.826 1.00 98.12 180 THR A CA 1
ATOM 1384 C C . THR A 1 180 ? 3.041 10.189 -8.061 1.00 98.12 180 THR A C 1
ATOM 1386 O O . THR A 1 180 ? 3.486 10.305 -9.203 1.00 98.12 180 THR A O 1
ATOM 1389 N N . LYS A 1 181 ? 3.699 10.661 -6.993 1.00 97.94 181 LYS A N 1
ATOM 1390 C CA . LYS A 1 181 ? 5.009 11.326 -7.076 1.00 97.94 181 LYS A CA 1
ATOM 1391 C C . LYS A 1 181 ? 6.101 10.380 -7.579 1.00 97.94 181 LYS A C 1
ATOM 1393 O O . LYS A 1 181 ? 6.860 10.775 -8.461 1.00 97.94 181 LYS A O 1
ATOM 1398 N N . ARG A 1 182 ? 6.159 9.141 -7.073 1.00 97.81 182 ARG A N 1
ATOM 1399 C CA . ARG A 1 182 ? 7.120 8.124 -7.540 1.00 97.81 182 ARG A CA 1
ATOM 1400 C C . ARG A 1 182 ? 6.917 7.811 -9.019 1.00 97.81 182 ARG A C 1
ATOM 1402 O O . ARG A 1 182 ? 7.865 7.932 -9.781 1.00 97.81 182 ARG A O 1
ATOM 1409 N N . MET A 1 183 ? 5.680 7.551 -9.444 1.00 98.12 183 MET A N 1
ATOM 1410 C CA . MET A 1 183 ? 5.346 7.319 -10.855 1.00 98.12 183 MET A CA 1
ATOM 1411 C C . MET A 1 183 ? 5.744 8.496 -11.754 1.00 98.12 183 MET A C 1
ATOM 1413 O O . MET A 1 183 ? 6.252 8.293 -12.855 1.00 98.12 183 MET A O 1
ATOM 1417 N N . ALA A 1 184 ? 5.528 9.736 -11.304 1.00 97.75 184 ALA A N 1
ATOM 1418 C CA . ALA A 1 184 ? 5.950 10.920 -12.049 1.00 97.75 184 ALA A CA 1
ATOM 1419 C C . ALA A 1 184 ? 7.484 11.033 -12.139 1.00 97.75 184 ALA A C 1
ATOM 1421 O O . ALA A 1 184 ? 8.004 11.380 -13.201 1.00 97.75 184 ALA A O 1
ATOM 1422 N N . SER A 1 185 ? 8.201 10.713 -11.055 1.00 97.88 185 SER A N 1
ATOM 1423 C CA . SER A 1 185 ? 9.670 10.679 -11.029 1.00 97.88 185 SER A CA 1
ATOM 1424 C C . SER A 1 185 ? 10.220 9.608 -11.967 1.00 97.88 185 SER A C 1
ATOM 1426 O O . SER A 1 185 ? 11.023 9.926 -12.837 1.00 97.88 185 SER A O 1
ATOM 1428 N N . GLU A 1 186 ? 9.729 8.372 -11.859 1.00 97.69 186 GLU A N 1
ATOM 1429 C CA . GLU A 1 186 ? 10.131 7.252 -12.717 1.00 97.69 186 GLU A CA 1
ATOM 1430 C C . GLU A 1 186 ? 9.863 7.557 -14.192 1.00 97.69 186 GLU A C 1
ATOM 1432 O O . GLU A 1 186 ? 10.719 7.322 -15.042 1.00 97.69 186 GLU A O 1
ATOM 1437 N N . LYS A 1 187 ? 8.705 8.149 -14.511 1.00 97.88 187 LYS A N 1
ATOM 1438 C CA . LYS A 1 187 ? 8.395 8.572 -15.879 1.00 97.88 187 LYS A CA 1
ATOM 1439 C C . LYS A 1 187 ? 9.375 9.637 -16.381 1.00 97.88 187 LYS A C 1
ATOM 1441 O O . LYS A 1 187 ? 9.856 9.527 -17.503 1.00 97.88 187 LYS A O 1
ATOM 1446 N N . SER A 1 188 ? 9.699 10.638 -15.561 1.00 98.06 188 SER A N 1
ATOM 1447 C CA . SER A 1 188 ? 10.678 11.682 -15.901 1.00 98.06 188 SER A CA 1
ATOM 1448 C C . SER A 1 188 ? 12.084 11.107 -16.111 1.00 98.06 188 SER A C 1
ATOM 1450 O O . SER A 1 188 ? 12.779 11.469 -17.063 1.00 98.06 188 SER A O 1
ATOM 1452 N N . GLU A 1 189 ? 12.500 10.164 -15.265 1.00 97.50 189 GLU A N 1
ATOM 1453 C CA . GLU A 1 189 ? 13.768 9.443 -15.406 1.00 97.50 189 GLU A CA 1
ATOM 1454 C C . GLU A 1 189 ? 13.808 8.614 -16.693 1.00 97.50 189 GLU A C 1
ATOM 1456 O O . GLU A 1 189 ? 14.786 8.689 -17.438 1.00 97.50 189 GLU A O 1
ATOM 1461 N N . GLN A 1 190 ? 12.732 7.889 -17.007 1.00 98.06 190 GLN A N 1
ATOM 1462 C CA . GLN A 1 190 ? 12.610 7.135 -18.255 1.00 98.06 190 GLN A CA 1
ATOM 1463 C C . GLN A 1 190 ? 12.634 8.051 -19.482 1.00 98.06 190 GLN A C 1
ATOM 1465 O O . GLN A 1 190 ? 13.336 7.760 -20.450 1.00 98.06 190 GLN A O 1
ATOM 1470 N N . GLU A 1 191 ? 11.916 9.174 -19.452 1.00 97.50 191 GLU A N 1
ATOM 1471 C CA . GLU A 1 191 ? 11.924 10.161 -20.536 1.00 97.50 191 GLU A CA 1
ATOM 1472 C C . GLU A 1 191 ? 13.331 10.732 -20.762 1.00 97.50 191 GLU A C 1
ATOM 1474 O O . GLU A 1 191 ? 13.781 10.820 -21.909 1.00 97.50 191 GLU A O 1
ATOM 1479 N N . ARG A 1 192 ? 14.066 11.041 -19.684 1.00 97.69 192 ARG A N 1
ATOM 1480 C CA . ARG A 1 192 ? 15.474 11.466 -19.759 1.00 97.69 192 ARG A CA 1
ATOM 1481 C C . ARG A 1 192 ? 16.379 10.372 -20.319 1.00 97.69 192 ARG A C 1
ATOM 1483 O O . ARG A 1 192 ? 17.174 10.661 -21.209 1.00 97.69 192 ARG A O 1
ATOM 1490 N N . ALA A 1 193 ? 16.239 9.131 -19.856 1.00 97.75 193 ALA A N 1
ATOM 1491 C CA . ALA A 1 193 ? 17.032 8.004 -20.342 1.00 97.75 193 ALA A CA 1
ATOM 1492 C C . ALA A 1 193 ? 16.793 7.748 -21.839 1.00 97.75 193 ALA A C 1
ATOM 1494 O O . ALA A 1 193 ? 17.742 7.564 -22.599 1.00 97.75 193 ALA A O 1
ATOM 1495 N N . ILE A 1 194 ? 15.537 7.810 -22.294 1.00 97.81 194 ILE A N 1
ATOM 1496 C CA . ILE A 1 194 ? 15.188 7.690 -23.715 1.00 97.81 194 ILE A CA 1
ATOM 1497 C C . ILE A 1 194 ? 15.777 8.852 -24.521 1.00 97.81 194 ILE A C 1
ATOM 1499 O O . ILE A 1 194 ? 16.300 8.631 -25.614 1.00 97.81 194 ILE A O 1
ATOM 1503 N N . ALA A 1 195 ? 15.700 10.085 -24.012 1.00 97.81 195 ALA A N 1
ATOM 1504 C CA . ALA A 1 195 ? 16.291 11.244 -24.676 1.00 97.81 195 ALA A CA 1
ATOM 1505 C C . ALA A 1 195 ? 17.815 11.101 -24.811 1.00 97.81 195 ALA A C 1
ATOM 1507 O O . ALA A 1 195 ? 18.355 11.356 -25.888 1.00 97.81 195 ALA A O 1
ATOM 1508 N N . GLN A 1 196 ? 18.487 10.621 -23.763 1.00 97.94 196 GLN A N 1
ATOM 1509 C CA . GLN A 1 196 ? 19.924 10.367 -23.779 1.00 97.94 196 GLN A CA 1
ATOM 1510 C C . GLN A 1 196 ? 20.295 9.248 -24.758 1.00 97.94 196 GLN A C 1
ATOM 1512 O O . GLN A 1 196 ? 21.156 9.453 -25.604 1.00 97.94 196 GLN A O 1
ATOM 1517 N N . LEU A 1 197 ? 19.575 8.121 -24.752 1.00 98.00 197 LEU A N 1
ATOM 1518 C CA . LEU A 1 197 ? 19.785 7.043 -25.727 1.00 98.00 197 LEU A CA 1
ATOM 1519 C C . LEU A 1 197 ? 19.607 7.519 -27.174 1.00 98.00 197 LEU A C 1
ATOM 1521 O O . LEU A 1 197 ? 20.362 7.112 -28.056 1.00 98.00 197 LEU A O 1
ATOM 1525 N N . LYS A 1 198 ? 18.623 8.390 -27.434 1.00 97.88 198 LYS A N 1
ATOM 1526 C CA . LYS A 1 198 ? 18.430 8.996 -28.759 1.00 97.88 198 LYS A CA 1
ATOM 1527 C C . LYS A 1 198 ? 19.589 9.916 -29.141 1.00 97.88 198 LYS A C 1
ATOM 1529 O O . LYS A 1 198 ? 20.016 9.872 -30.292 1.00 97.88 198 LYS A O 1
ATOM 1534 N N . ALA A 1 199 ? 20.085 10.725 -28.205 1.00 97.94 199 ALA A N 1
ATOM 1535 C CA . ALA A 1 199 ? 21.238 11.591 -28.432 1.00 97.94 199 ALA A CA 1
ATOM 1536 C C . ALA A 1 199 ? 22.504 10.769 -28.728 1.00 97.94 199 ALA A C 1
ATOM 1538 O O . ALA A 1 199 ? 23.152 11.006 -29.745 1.00 97.94 199 ALA A O 1
ATOM 1539 N N . ASP A 1 200 ? 22.781 9.741 -27.924 1.00 97.88 200 ASP A N 1
ATOM 1540 C CA . ASP A 1 200 ? 23.920 8.836 -28.110 1.00 97.88 200 ASP A CA 1
ATOM 1541 C C . ASP A 1 200 ? 23.834 8.086 -29.448 1.00 97.88 200 ASP A C 1
ATOM 1543 O O . ASP A 1 200 ? 24.826 7.947 -30.165 1.00 97.88 200 ASP A O 1
ATOM 1547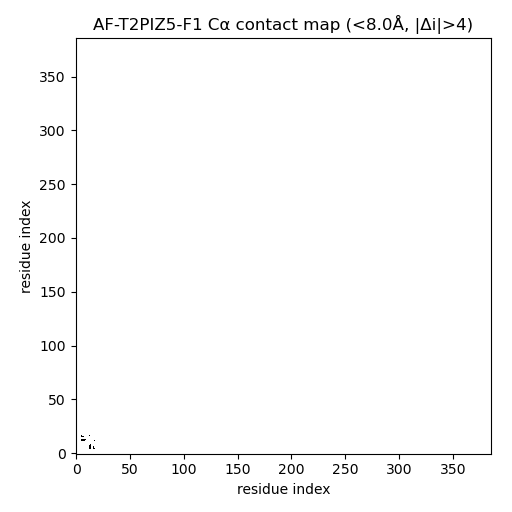 N N . ALA A 1 201 ? 22.640 7.613 -29.824 1.00 97.81 201 ALA A N 1
ATOM 1548 C CA . ALA A 1 201 ? 22.419 6.965 -31.114 1.00 97.81 201 ALA A CA 1
ATOM 1549 C C . ALA A 1 201 ? 22.642 7.935 -32.285 1.00 97.81 201 ALA A C 1
ATOM 1551 O O . ALA A 1 201 ? 23.297 7.574 -33.262 1.00 97.81 201 ALA A O 1
ATOM 1552 N N . ALA A 1 202 ? 22.139 9.169 -32.186 1.00 97.50 202 ALA A N 1
ATOM 1553 C CA . ALA A 1 202 ? 22.358 10.196 -33.201 1.00 97.50 202 ALA A CA 1
ATOM 1554 C C . ALA A 1 202 ? 23.846 10.552 -33.337 1.00 97.50 202 ALA A C 1
ATOM 1556 O O . ALA A 1 202 ? 24.339 10.670 -34.460 1.00 97.50 202 ALA A O 1
ATOM 1557 N N . GLN A 1 203 ? 24.567 10.656 -32.216 1.00 97.75 203 GLN A N 1
ATOM 1558 C CA . GLN A 1 203 ? 26.009 10.882 -32.206 1.00 97.75 203 GLN A CA 1
ATOM 1559 C C . GLN A 1 203 ? 26.757 9.729 -32.885 1.00 97.75 203 GLN A C 1
ATOM 1561 O O . GLN A 1 203 ? 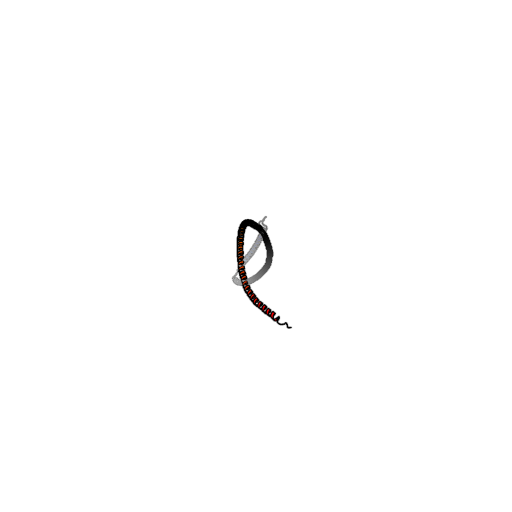27.532 9.978 -33.805 1.00 97.75 203 GLN A O 1
ATOM 1566 N N . LYS A 1 204 ? 26.465 8.472 -32.527 1.00 97.75 204 LYS A N 1
ATOM 1567 C CA . LYS A 1 204 ? 27.077 7.295 -33.171 1.00 97.75 204 LYS A CA 1
ATOM 1568 C C . LYS A 1 204 ? 26.813 7.249 -34.674 1.00 97.75 204 LYS A C 1
ATOM 1570 O O . LYS A 1 204 ? 27.716 6.936 -35.444 1.00 97.75 204 LYS A O 1
ATOM 1575 N N . ILE A 1 205 ? 25.597 7.583 -35.108 1.00 97.62 205 ILE A N 1
ATOM 1576 C CA . ILE A 1 205 ? 25.266 7.666 -36.538 1.00 97.62 205 ILE A CA 1
ATOM 1577 C C . ILE A 1 205 ? 26.085 8.773 -37.212 1.00 97.62 205 ILE A C 1
ATOM 1579 O O . ILE A 1 205 ? 26.607 8.564 -38.306 1.00 97.62 205 ILE A O 1
ATOM 1583 N N . ALA A 1 206 ? 26.211 9.945 -36.588 1.00 97.19 206 ALA A N 1
ATOM 1584 C CA . ALA A 1 206 ? 27.010 11.041 -37.129 1.00 97.19 206 ALA A CA 1
ATOM 1585 C C . ALA A 1 206 ? 28.498 10.664 -37.238 1.00 97.19 206 ALA A C 1
ATOM 1587 O O . ALA A 1 206 ? 29.106 10.899 -38.282 1.00 97.19 206 ALA A O 1
ATOM 1588 N N . GLU A 1 207 ? 29.055 10.021 -36.211 1.00 97.38 207 GLU A N 1
ATOM 1589 C CA . GLU A 1 207 ? 30.427 9.501 -36.196 1.00 97.38 207 GLU A CA 1
ATOM 1590 C C . GLU A 1 207 ? 30.645 8.460 -37.301 1.00 97.38 207 GLU A C 1
ATOM 1592 O O . GLU A 1 207 ? 31.582 8.593 -38.086 1.00 97.38 207 GLU A O 1
ATOM 1597 N N . GLN A 1 208 ? 29.742 7.483 -37.443 1.00 97.44 208 GLN A N 1
ATOM 1598 C CA . GLN A 1 208 ? 29.805 6.479 -38.511 1.00 97.44 208 GLN A CA 1
ATOM 1599 C C . GLN A 1 208 ? 29.724 7.103 -39.906 1.00 97.44 208 GLN A C 1
ATOM 1601 O O . GLN A 1 208 ? 30.479 6.717 -40.795 1.00 97.44 208 GLN A O 1
ATOM 1606 N N . ARG A 1 209 ? 28.838 8.086 -40.118 1.00 97.19 209 ARG A N 1
ATOM 1607 C CA . ARG A 1 209 ? 28.746 8.799 -41.403 1.00 97.19 209 ARG A CA 1
ATOM 1608 C C . ARG A 1 209 ? 30.005 9.608 -41.687 1.00 97.19 209 ARG A C 1
ATOM 1610 O O . ARG A 1 209 ? 30.443 9.643 -42.831 1.00 97.19 209 ARG A O 1
ATOM 1617 N N . SER A 1 210 ? 30.580 10.245 -40.669 1.00 97.25 210 SER A N 1
ATOM 1618 C CA . SER A 1 210 ? 31.843 10.973 -40.796 1.00 97.25 210 SER A CA 1
ATOM 1619 C C . SER A 1 210 ? 32.985 10.033 -41.189 1.00 97.25 210 SER A C 1
ATOM 1621 O O . SER A 1 210 ? 33.677 10.297 -42.170 1.00 97.25 210 SER A O 1
ATOM 1623 N N . ALA A 1 211 ? 33.118 8.895 -40.499 1.00 97.25 211 ALA A N 1
ATOM 1624 C CA . ALA A 1 211 ? 34.113 7.870 -40.807 1.00 97.25 211 ALA A CA 1
ATOM 1625 C C . ALA A 1 211 ? 33.934 7.305 -42.226 1.00 97.25 211 ALA A C 1
ATOM 1627 O O . ALA A 1 211 ? 34.877 7.319 -43.010 1.00 97.25 211 ALA A O 1
ATOM 1628 N N . ALA A 1 212 ? 32.710 6.919 -42.601 1.00 96.88 212 ALA A N 1
ATOM 1629 C CA . ALA A 1 212 ? 32.414 6.428 -43.946 1.00 96.88 212 ALA A CA 1
ATOM 1630 C C . ALA A 1 212 ? 32.716 7.480 -45.029 1.00 96.88 212 ALA A C 1
ATOM 1632 O O . ALA A 1 212 ? 33.265 7.157 -46.078 1.00 96.88 212 ALA A O 1
ATOM 1633 N N . ASN A 1 213 ? 32.402 8.756 -44.783 1.00 96.62 213 ASN A N 1
ATOM 1634 C CA . ASN A 1 213 ? 32.741 9.836 -45.712 1.00 96.62 213 ASN A CA 1
ATOM 1635 C C . ASN A 1 213 ? 34.259 10.039 -45.830 1.00 96.62 213 ASN A C 1
ATOM 1637 O O . ASN A 1 213 ? 34.744 10.300 -46.931 1.00 96.62 213 ASN A O 1
ATOM 1641 N N . ALA A 1 214 ? 35.001 9.914 -44.727 1.00 96.94 214 ALA A N 1
ATOM 1642 C CA . ALA A 1 214 ? 36.458 9.987 -44.730 1.00 96.94 214 ALA A CA 1
ATOM 1643 C C . ALA A 1 214 ? 37.078 8.816 -45.511 1.00 96.94 214 ALA A C 1
ATOM 1645 O O . ALA A 1 214 ? 37.963 9.042 -46.332 1.00 96.94 214 ALA A O 1
ATOM 1646 N N . GLU A 1 215 ? 36.566 7.595 -45.336 1.00 96.56 215 GLU A N 1
ATOM 1647 C CA . GLU A 1 215 ? 36.983 6.419 -46.112 1.00 96.56 215 GLU A CA 1
ATOM 1648 C C . GLU A 1 215 ? 36.674 6.578 -47.603 1.00 96.56 215 GLU A C 1
ATOM 1650 O O . GLU A 1 215 ? 37.534 6.316 -48.440 1.00 96.56 215 GLU A O 1
ATOM 1655 N N . ILE A 1 216 ? 35.483 7.075 -47.958 1.00 95.94 216 ILE A N 1
ATOM 1656 C CA . ILE A 1 216 ? 35.128 7.367 -49.355 1.00 95.94 216 ILE A CA 1
ATOM 1657 C C . ILE A 1 216 ? 36.071 8.422 -49.943 1.00 95.94 216 ILE A C 1
ATOM 1659 O O . ILE A 1 216 ? 36.496 8.290 -51.090 1.00 95.94 216 ILE A O 1
ATOM 1663 N N . ALA A 1 217 ? 36.389 9.478 -49.191 1.00 96.12 217 ALA A N 1
ATOM 1664 C CA . ALA A 1 217 ? 37.319 10.510 -49.639 1.00 96.12 217 ALA A CA 1
ATOM 1665 C C . ALA A 1 217 ? 38.736 9.947 -49.834 1.00 96.12 217 ALA A C 1
ATOM 1667 O O . ALA A 1 217 ? 39.351 10.220 -50.863 1.00 96.12 217 ALA A O 1
ATOM 1668 N N . HIS A 1 218 ? 39.212 9.118 -48.900 1.00 96.56 218 HIS A N 1
ATOM 1669 C CA . HIS A 1 218 ? 40.499 8.433 -49.003 1.00 96.56 218 HIS A CA 1
ATOM 1670 C C . HIS A 1 218 ? 40.545 7.502 -50.218 1.00 96.56 218 HIS A C 1
ATOM 1672 O O . HIS A 1 218 ? 41.447 7.615 -51.039 1.00 96.56 218 HIS A O 1
ATOM 1678 N N . ALA A 1 219 ? 39.542 6.638 -50.388 1.00 96.12 219 ALA A N 1
ATOM 1679 C CA . ALA A 1 219 ? 39.458 5.731 -51.529 1.00 96.12 219 ALA A CA 1
ATOM 1680 C C . ALA A 1 219 ? 39.418 6.496 -52.859 1.00 96.12 219 ALA A C 1
ATOM 1682 O O . ALA A 1 219 ? 40.079 6.104 -53.816 1.00 96.12 219 ALA A O 1
ATOM 1683 N N . LYS A 1 220 ? 38.687 7.619 -52.932 1.00 95.75 220 LYS A N 1
ATOM 1684 C CA . LYS A 1 220 ? 38.684 8.485 -54.122 1.00 95.75 220 LYS A CA 1
ATOM 1685 C C . LYS A 1 220 ? 40.052 9.099 -54.401 1.00 95.75 220 LYS A C 1
ATOM 1687 O O . LYS A 1 220 ? 40.449 9.122 -55.559 1.00 95.75 220 LYS A O 1
ATOM 1692 N N . ALA A 1 221 ? 40.743 9.594 -53.375 1.00 96.38 221 ALA A N 1
ATOM 1693 C CA . ALA A 1 221 ? 42.092 10.134 -53.523 1.00 96.38 221 ALA A CA 1
ATOM 1694 C C . ALA A 1 221 ? 43.057 9.053 -54.027 1.00 96.38 221 ALA A C 1
ATOM 1696 O O . ALA A 1 221 ? 43.688 9.242 -55.058 1.00 96.38 221 ALA A O 1
ATOM 1697 N N . GLU A 1 222 ? 43.060 7.878 -53.398 1.00 96.31 222 GLU A N 1
ATOM 1698 C CA . GLU A 1 222 ? 43.892 6.745 -53.812 1.00 96.31 222 GLU A CA 1
ATOM 1699 C C . GLU A 1 222 ? 43.579 6.288 -55.247 1.00 96.31 222 GLU A C 1
ATOM 1701 O O . GLU A 1 222 ? 44.485 6.025 -56.035 1.00 96.31 222 GLU A O 1
ATOM 1706 N N . THR A 1 223 ? 42.298 6.243 -55.626 1.00 95.56 223 THR A N 1
ATOM 1707 C CA . THR A 1 223 ? 41.899 5.894 -56.999 1.00 95.56 223 THR A CA 1
ATOM 1708 C C . THR A 1 223 ? 42.355 6.962 -57.997 1.00 95.56 223 TH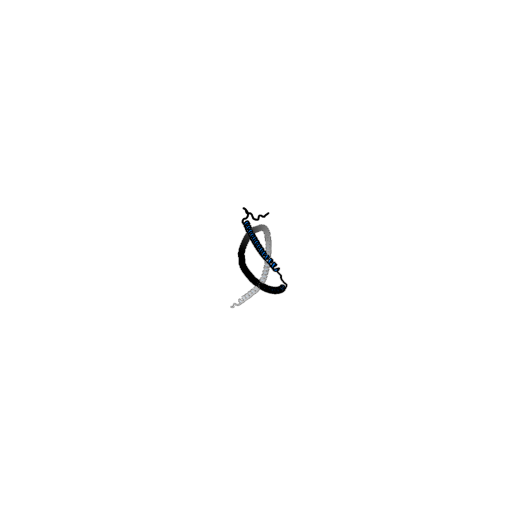R A C 1
ATOM 1710 O O . THR A 1 223 ? 42.808 6.619 -59.087 1.00 95.56 223 THR A O 1
ATOM 1713 N N . ASN A 1 224 ? 42.263 8.249 -57.647 1.00 95.44 224 ASN A N 1
ATOM 1714 C CA . ASN A 1 224 ? 42.766 9.334 -58.489 1.00 95.44 224 ASN A CA 1
ATOM 1715 C C . ASN A 1 224 ? 44.286 9.241 -58.663 1.00 95.44 224 ASN A C 1
ATOM 1717 O O . ASN A 1 224 ? 44.754 9.308 -59.795 1.00 95.44 224 ASN A O 1
ATOM 1721 N N . ASP A 1 225 ? 45.034 8.998 -57.586 1.00 95.62 225 ASP A N 1
ATOM 1722 C CA . ASP A 1 225 ? 46.488 8.816 -57.637 1.00 95.62 225 ASP A CA 1
ATOM 1723 C C . ASP A 1 225 ? 46.866 7.619 -58.528 1.00 95.62 225 ASP A C 1
ATOM 1725 O O . ASP A 1 225 ? 47.794 7.692 -59.338 1.00 95.62 225 ASP A O 1
ATOM 1729 N N . GLN A 1 226 ? 46.111 6.516 -58.444 1.00 94.75 226 GLN A N 1
ATOM 1730 C CA . GLN A 1 226 ? 46.283 5.359 -59.328 1.00 94.75 226 GLN A CA 1
ATOM 1731 C C . GLN A 1 226 ? 45.988 5.697 -60.796 1.00 94.75 226 GLN A C 1
ATOM 1733 O O . GLN A 1 226 ? 46.731 5.263 -61.677 1.00 94.75 226 GLN A O 1
ATOM 1738 N N . ILE A 1 227 ? 44.933 6.472 -61.074 1.00 93.69 227 ILE A N 1
ATOM 1739 C CA . ILE A 1 227 ? 44.604 6.935 -62.431 1.00 93.69 227 ILE A CA 1
ATOM 1740 C C . ILE A 1 227 ? 45.717 7.838 -62.967 1.00 93.69 227 ILE A C 1
ATOM 1742 O O . ILE A 1 227 ? 46.161 7.637 -64.097 1.00 93.69 227 ILE A O 1
ATOM 1746 N N . GLU A 1 228 ? 46.194 8.802 -62.179 1.00 94.19 228 GLU A N 1
ATOM 1747 C CA . GLU A 1 228 ? 47.285 9.697 -62.571 1.00 94.19 228 GLU A CA 1
ATOM 1748 C C . GLU A 1 228 ? 48.573 8.921 -62.855 1.00 94.19 228 GLU A C 1
ATOM 1750 O O . GLU A 1 228 ? 49.202 9.133 -63.894 1.00 94.19 228 GLU A O 1
ATOM 1755 N N . SER A 1 229 ? 48.922 7.962 -61.994 1.00 95.38 229 SER A N 1
ATOM 1756 C CA . SER A 1 229 ? 50.067 7.072 -62.202 1.00 95.38 229 SER A CA 1
ATOM 1757 C C . SER A 1 229 ? 49.917 6.235 -63.478 1.00 95.38 229 SER A C 1
ATOM 1759 O O . SER A 1 229 ? 50.817 6.212 -64.320 1.00 95.38 229 SER A O 1
ATOM 1761 N N . ALA A 1 230 ? 48.751 5.616 -63.697 1.00 92.81 230 ALA A N 1
ATOM 1762 C CA . ALA A 1 230 ? 48.478 4.828 -64.899 1.00 92.81 230 ALA A CA 1
ATOM 1763 C C . ALA A 1 230 ? 48.518 5.680 -66.180 1.00 92.81 230 ALA A C 1
ATOM 1765 O O . ALA A 1 230 ? 49.035 5.231 -67.206 1.00 92.81 230 ALA A O 1
ATOM 1766 N N . LEU A 1 231 ? 48.015 6.918 -66.132 1.00 93.75 231 LEU A N 1
ATOM 1767 C CA . LEU A 1 231 ? 48.111 7.873 -67.237 1.00 93.75 231 LEU A CA 1
ATOM 1768 C C . LEU A 1 231 ? 49.562 8.285 -67.497 1.00 93.75 231 LEU A C 1
ATOM 1770 O O . LEU A 1 231 ? 49.979 8.331 -68.654 1.00 93.75 231 LEU A O 1
ATOM 1774 N N . ALA A 1 232 ? 50.349 8.547 -66.451 1.00 94.56 232 ALA A N 1
ATOM 1775 C CA . ALA A 1 232 ? 51.769 8.855 -66.581 1.00 94.56 232 ALA A CA 1
ATOM 1776 C C . ALA A 1 232 ? 52.545 7.682 -67.203 1.00 94.56 232 ALA A C 1
ATOM 1778 O O . ALA A 1 232 ? 53.337 7.884 -68.126 1.00 94.56 232 ALA A O 1
ATOM 1779 N N . GLU A 1 233 ? 52.274 6.448 -66.773 1.00 93.62 233 GLU A N 1
ATOM 1780 C CA . GLU A 1 233 ? 52.852 5.242 -67.369 1.00 93.62 233 GLU A CA 1
ATOM 1781 C C . GLU A 1 233 ? 52.419 5.035 -68.824 1.00 93.62 233 GLU A C 1
ATOM 1783 O O . GLU A 1 233 ? 53.248 4.685 -69.668 1.00 93.62 233 GLU A O 1
ATOM 1788 N N . ALA A 1 234 ? 51.141 5.256 -69.144 1.00 93.19 234 ALA A N 1
ATOM 1789 C CA . ALA A 1 234 ? 50.634 5.160 -70.510 1.00 93.19 234 ALA A CA 1
ATOM 1790 C C . ALA A 1 234 ? 51.286 6.208 -71.423 1.00 93.19 234 ALA A C 1
ATOM 1792 O O . ALA A 1 234 ? 51.734 5.867 -72.517 1.00 93.19 234 ALA A O 1
ATOM 1793 N N . ASN A 1 235 ? 51.417 7.451 -70.951 1.00 92.75 235 ASN A N 1
ATOM 1794 C CA . ASN A 1 235 ? 52.108 8.524 -71.667 1.00 92.75 235 ASN A CA 1
ATOM 1795 C C . ASN A 1 235 ? 53.594 8.208 -71.861 1.00 92.75 235 ASN A C 1
ATOM 1797 O O . ASN A 1 235 ? 54.121 8.415 -72.952 1.00 92.75 235 ASN A O 1
ATOM 1801 N N . LYS A 1 236 ? 54.261 7.644 -70.846 1.00 94.62 236 LYS A N 1
ATOM 1802 C CA . LYS A 1 236 ? 55.647 7.179 -70.965 1.00 94.62 236 LYS A CA 1
ATOM 1803 C C . LYS A 1 236 ? 55.779 6.076 -72.014 1.00 94.62 236 LYS A C 1
ATOM 1805 O O . LYS A 1 236 ? 56.627 6.177 -72.890 1.00 94.62 236 LYS A O 1
ATOM 1810 N N . LYS A 1 237 ? 54.912 5.057 -71.982 1.00 93.00 237 LYS A N 1
ATOM 1811 C CA . LYS A 1 237 ? 54.896 3.993 -73.001 1.00 93.00 237 LYS A CA 1
ATOM 1812 C C . LYS A 1 237 ? 54.633 4.552 -74.395 1.00 93.00 237 LYS A C 1
ATOM 1814 O O . LYS A 1 237 ? 55.265 4.105 -75.345 1.00 93.00 237 LYS A O 1
ATOM 1819 N N . LEU A 1 238 ? 53.722 5.516 -74.528 1.00 92.31 238 LEU A N 1
ATOM 1820 C CA . LEU A 1 238 ? 53.448 6.174 -75.802 1.00 92.31 238 LEU A CA 1
ATOM 1821 C C . LEU A 1 238 ? 54.685 6.924 -76.309 1.00 92.31 238 LEU A C 1
ATOM 1823 O O . LEU A 1 238 ? 55.033 6.764 -77.475 1.00 92.31 238 LEU A O 1
ATOM 1827 N N . ALA A 1 239 ? 55.368 7.676 -75.444 1.00 91.88 239 ALA A N 1
ATOM 1828 C CA . ALA A 1 239 ? 56.616 8.356 -75.780 1.00 91.88 239 ALA A CA 1
ATOM 1829 C C . ALA A 1 239 ? 57.710 7.356 -76.192 1.00 91.88 239 ALA A C 1
ATOM 1831 O O . ALA A 1 239 ? 58.319 7.521 -77.246 1.00 91.88 239 ALA A O 1
ATOM 1832 N N . ASP A 1 240 ? 57.886 6.265 -75.440 1.00 92.06 240 ASP A N 1
ATOM 1833 C CA . ASP A 1 240 ? 58.826 5.190 -75.776 1.00 92.06 240 ASP A CA 1
ATOM 1834 C C . ASP A 1 240 ? 58.474 4.539 -77.129 1.00 92.06 240 ASP A C 1
ATOM 1836 O O . ASP A 1 240 ? 59.357 4.216 -77.926 1.00 92.06 240 ASP A O 1
ATOM 1840 N N . MET A 1 241 ? 57.184 4.339 -77.424 1.00 90.62 241 MET A N 1
ATOM 1841 C CA . MET A 1 241 ? 56.732 3.817 -78.717 1.00 90.62 241 MET A CA 1
ATOM 1842 C C . MET A 1 241 ? 56.948 4.815 -79.853 1.00 90.62 241 MET A C 1
ATOM 1844 O O . MET A 1 241 ? 57.353 4.398 -80.936 1.00 90.62 241 MET A O 1
ATOM 1848 N N . GLN A 1 242 ? 56.717 6.109 -79.623 1.00 89.88 242 GLN A N 1
ATOM 1849 C CA . GLN A 1 242 ? 57.022 7.166 -80.586 1.00 89.88 242 GLN A CA 1
ATOM 1850 C C . GLN A 1 242 ? 58.524 7.226 -80.871 1.00 89.88 242 GLN A C 1
ATOM 1852 O O . GLN A 1 242 ? 58.907 7.281 -82.035 1.00 89.88 242 GLN A O 1
ATOM 1857 N N . GLU A 1 243 ? 59.377 7.128 -79.849 1.00 91.44 243 GLU A N 1
ATOM 1858 C CA . GLU A 1 243 ? 60.833 7.081 -80.016 1.00 91.44 243 GLU A CA 1
ATOM 1859 C C . GLU A 1 243 ? 61.280 5.826 -80.779 1.00 91.44 243 GLU A C 1
ATOM 1861 O O . GLU A 1 243 ? 62.123 5.887 -81.676 1.00 91.44 243 GLU A O 1
ATOM 1866 N N . ARG A 1 244 ? 60.697 4.661 -80.474 1.00 91.19 244 ARG A N 1
ATOM 1867 C CA . ARG A 1 244 ? 60.955 3.438 -81.250 1.00 91.19 244 ARG A CA 1
ATOM 1868 C C . ARG A 1 244 ? 60.486 3.577 -82.692 1.00 91.19 244 ARG A C 1
ATOM 1870 O O . ARG A 1 244 ? 61.190 3.123 -83.588 1.00 91.19 244 ARG A O 1
ATOM 1877 N N . ALA A 1 245 ? 59.333 4.199 -82.926 1.00 89.06 245 ALA A N 1
ATOM 1878 C CA . ALA A 1 245 ? 58.814 4.435 -84.266 1.00 89.06 245 ALA A CA 1
ATOM 1879 C C . ALA A 1 245 ? 59.708 5.403 -85.053 1.00 89.06 245 ALA A C 1
ATOM 1881 O O . ALA A 1 245 ? 60.006 5.121 -86.210 1.00 89.06 245 ALA A O 1
ATOM 1882 N N . THR A 1 246 ? 60.199 6.486 -84.440 1.00 89.94 246 THR A N 1
ATOM 1883 C CA . THR A 1 246 ? 61.132 7.418 -85.094 1.00 89.94 246 THR A CA 1
ATOM 1884 C C . THR A 1 246 ? 62.484 6.769 -85.365 1.00 89.94 246 THR A C 1
ATOM 1886 O O . THR A 1 246 ? 62.997 6.919 -86.471 1.00 89.94 246 THR A O 1
ATOM 1889 N N . LYS A 1 247 ? 63.029 5.977 -84.430 1.00 89.56 247 LYS A N 1
ATOM 1890 C CA . LYS A 1 247 ? 64.234 5.162 -84.670 1.00 89.56 247 LYS A CA 1
ATOM 1891 C C . LYS A 1 247 ? 64.030 4.171 -85.811 1.00 89.56 247 LYS A C 1
ATOM 1893 O O . LYS A 1 247 ? 64.848 4.121 -86.719 1.00 89.56 247 LYS A O 1
ATOM 1898 N N . MET A 1 248 ? 62.917 3.438 -85.813 1.00 88.81 248 MET A N 1
ATOM 1899 C CA . MET A 1 248 ? 62.599 2.481 -86.873 1.00 88.81 248 MET A CA 1
ATOM 1900 C C . MET A 1 248 ? 62.404 3.171 -88.227 1.00 88.81 248 MET A C 1
ATOM 1902 O O . MET A 1 248 ? 62.856 2.648 -89.238 1.00 88.81 248 MET A O 1
ATOM 1906 N N . MET A 1 249 ? 61.774 4.349 -88.261 1.00 87.12 249 MET A N 1
ATOM 1907 C CA . MET A 1 249 ? 61.664 5.160 -89.475 1.00 87.12 249 MET A CA 1
ATOM 1908 C C . MET A 1 249 ? 63.027 5.665 -89.950 1.00 87.12 249 MET A C 1
ATOM 1910 O O . MET A 1 249 ? 63.297 5.588 -91.143 1.00 87.12 249 MET A O 1
ATOM 1914 N N . ALA A 1 250 ? 63.890 6.133 -89.046 1.00 87.62 250 ALA A N 1
ATOM 1915 C CA . ALA A 1 250 ? 65.240 6.574 -89.385 1.00 87.62 250 ALA A CA 1
ATOM 1916 C C . ALA A 1 250 ? 66.096 5.410 -89.908 1.00 87.62 250 ALA A C 1
ATOM 1918 O O . ALA A 1 250 ? 66.769 5.552 -90.926 1.00 87.62 250 ALA A O 1
ATOM 1919 N N . ASP A 1 251 ? 66.020 4.238 -89.275 1.00 87.25 251 ASP A N 1
ATOM 1920 C CA . ASP A 1 251 ? 66.679 3.021 -89.750 1.00 87.25 251 ASP A CA 1
ATOM 1921 C C . ASP A 1 251 ? 66.108 2.550 -91.091 1.00 87.25 251 ASP A C 1
ATOM 1923 O O . ASP A 1 251 ? 66.869 2.152 -91.971 1.00 87.25 251 ASP A O 1
ATOM 1927 N N . ALA A 1 252 ? 64.790 2.632 -91.290 1.00 86.25 252 ALA A N 1
ATOM 1928 C CA . ALA A 1 252 ? 64.158 2.312 -92.566 1.00 86.25 252 ALA A CA 1
ATOM 1929 C C . ALA A 1 252 ? 64.568 3.298 -93.670 1.00 86.25 252 ALA A C 1
ATOM 1931 O O . ALA A 1 252 ? 64.865 2.863 -94.777 1.00 86.25 252 ALA A O 1
ATOM 1932 N N . GLN A 1 253 ? 64.639 4.601 -93.378 1.00 85.38 253 GLN A N 1
ATOM 1933 C CA . GLN A 1 253 ? 65.122 5.628 -94.307 1.00 85.38 253 GLN A CA 1
ATOM 1934 C C . GLN A 1 253 ? 66.600 5.440 -94.636 1.00 85.38 253 GLN A C 1
ATOM 1936 O O . GLN A 1 253 ? 66.969 5.505 -95.803 1.00 85.38 253 GLN A O 1
ATOM 1941 N N . ARG A 1 254 ? 67.439 5.150 -93.636 1.00 87.81 254 ARG A N 1
ATOM 1942 C CA . ARG A 1 254 ? 68.857 4.840 -93.843 1.00 87.81 254 ARG A CA 1
ATOM 1943 C C . ARG A 1 254 ? 69.022 3.598 -94.706 1.00 87.81 254 ARG A C 1
ATOM 1945 O O . ARG A 1 254 ? 69.767 3.637 -95.672 1.00 87.81 254 ARG A O 1
ATOM 1952 N N . LYS A 1 255 ? 68.284 2.526 -94.412 1.00 87.00 255 LYS A N 1
ATOM 1953 C CA . LYS A 1 255 ? 68.321 1.289 -95.200 1.00 87.00 255 LYS A CA 1
ATOM 1954 C C . LYS A 1 255 ? 67.776 1.491 -96.614 1.00 87.00 255 LYS A C 1
ATOM 1956 O O . LYS A 1 255 ? 68.303 0.910 -97.553 1.00 87.00 255 LYS A O 1
ATOM 1961 N N . ALA A 1 256 ? 66.757 2.333 -96.783 1.00 82.38 256 ALA A N 1
ATOM 1962 C CA . ALA A 1 256 ? 66.297 2.759 -98.100 1.00 82.38 256 ALA A CA 1
ATOM 1963 C C . ALA A 1 256 ? 67.388 3.547 -98.846 1.00 82.38 256 ALA A C 1
ATOM 1965 O O . ALA A 1 256 ? 67.618 3.260 -100.014 1.00 82.38 256 ALA A O 1
ATOM 1966 N N . GLY A 1 257 ? 68.099 4.451 -98.162 1.00 85.06 257 GLY A N 1
ATOM 1967 C CA . GLY A 1 257 ? 69.264 5.174 -98.684 1.00 85.06 257 GLY A CA 1
ATOM 1968 C C . GLY A 1 257 ? 70.400 4.241 -99.112 1.00 85.06 257 GLY A C 1
ATOM 1969 O O . GLY A 1 257 ? 70.870 4.317 -100.239 1.00 85.06 257 GLY A O 1
ATOM 1970 N N . GLU A 1 258 ? 70.768 3.278 -98.264 1.00 86.19 258 GLU A N 1
ATOM 1971 C CA . GLU A 1 258 ? 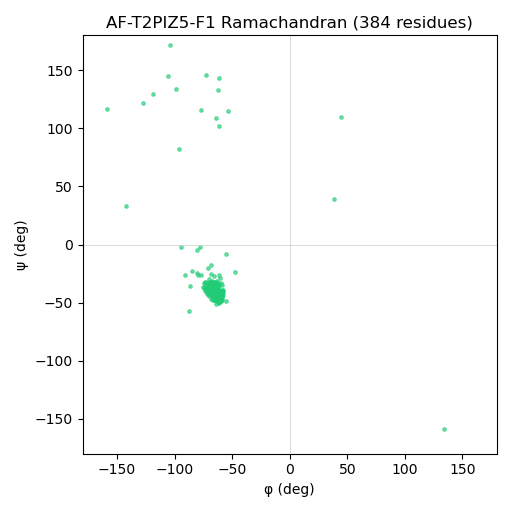71.765 2.247 -98.580 1.00 86.19 258 GLU A CA 1
ATOM 1972 C C . GLU A 1 258 ? 71.351 1.420 -99.812 1.00 86.19 258 GLU A C 1
ATOM 1974 O O . GLU A 1 258 ? 72.188 1.103 -100.654 1.00 86.19 258 GLU A O 1
ATOM 1979 N N . ILE A 1 259 ? 70.059 1.098 -99.961 1.00 83.69 259 ILE A N 1
ATOM 1980 C CA . ILE A 1 259 ? 69.537 0.404 -101.148 1.00 83.69 259 ILE A CA 1
ATOM 1981 C C . ILE A 1 259 ? 69.617 1.298 -102.389 1.00 83.69 259 ILE A C 1
ATOM 1983 O O . ILE A 1 259 ? 70.010 0.809 -103.449 1.00 83.69 259 ILE A O 1
ATOM 1987 N N . THR A 1 260 ? 69.253 2.580 -102.292 1.00 84.44 260 THR A N 1
ATOM 1988 C CA . THR A 1 260 ? 69.336 3.504 -103.432 1.00 84.44 260 THR A CA 1
ATOM 1989 C C . THR A 1 260 ? 70.776 3.770 -103.843 1.00 84.44 260 THR A C 1
ATOM 1991 O O . THR A 1 260 ? 71.058 3.772 -105.037 1.00 84.44 260 THR A O 1
ATOM 1994 N N . ASP A 1 261 ? 71.691 3.909 -102.885 1.00 84.81 261 ASP A N 1
ATOM 1995 C CA . ASP A 1 261 ? 73.117 4.106 -103.143 1.00 84.81 261 ASP A CA 1
ATOM 1996 C C . ASP A 1 261 ? 73.733 2.846 -103.756 1.00 84.81 261 ASP A C 1
ATOM 1998 O O . ASP A 1 261 ? 74.463 2.931 -104.739 1.00 84.81 261 ASP A O 1
ATOM 2002 N N . ALA A 1 262 ? 73.381 1.657 -103.251 1.00 83.38 262 ALA A N 1
ATOM 2003 C CA . ALA A 1 262 ? 73.801 0.391 -103.849 1.00 83.38 262 ALA A CA 1
ATOM 2004 C C . ALA A 1 262 ? 73.227 0.196 -105.262 1.00 83.38 262 ALA A C 1
ATOM 2006 O O . ALA A 1 262 ? 73.915 -0.315 -106.146 1.00 83.38 262 ALA A O 1
ATOM 2007 N N . ALA A 1 263 ? 71.979 0.611 -105.499 1.00 81.00 263 ALA A N 1
ATOM 2008 C CA . ALA A 1 263 ? 71.371 0.585 -106.825 1.00 81.00 263 ALA A CA 1
ATOM 2009 C C . ALA A 1 263 ? 72.050 1.581 -107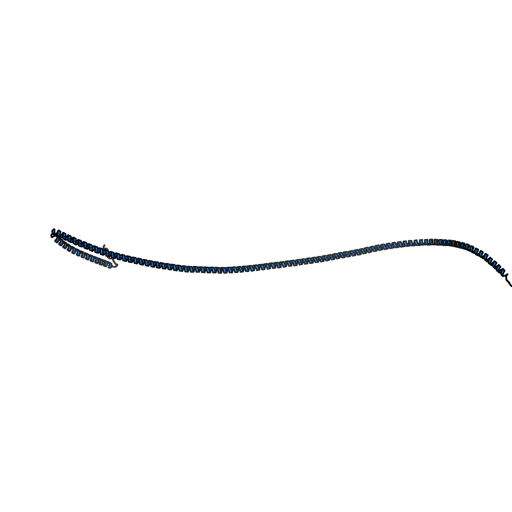.779 1.00 81.00 263 ALA A C 1
ATOM 2011 O O . ALA A 1 263 ? 72.303 1.229 -108.929 1.00 81.00 263 ALA A O 1
ATOM 2012 N N . ALA A 1 264 ? 72.393 2.782 -107.307 1.00 81.62 264 ALA A N 1
ATOM 2013 C CA . ALA A 1 264 ? 73.134 3.780 -108.073 1.00 81.62 264 ALA A CA 1
ATOM 2014 C C . ALA A 1 264 ? 74.559 3.305 -108.390 1.00 81.62 264 ALA A C 1
ATOM 2016 O O . ALA A 1 264 ? 74.990 3.410 -109.534 1.00 81.62 264 ALA A O 1
ATOM 2017 N N . ALA A 1 265 ? 75.259 2.708 -107.421 1.00 84.19 265 ALA A N 1
ATOM 2018 C CA . ALA A 1 265 ? 76.579 2.117 -107.621 1.00 84.19 265 ALA A CA 1
ATOM 2019 C C . ALA A 1 265 ? 76.540 0.969 -108.640 1.00 84.19 265 ALA A C 1
ATOM 2021 O O . ALA A 1 265 ? 77.363 0.943 -109.547 1.00 84.19 265 ALA A O 1
ATOM 2022 N N . LYS A 1 266 ? 75.544 0.073 -108.564 1.00 82.56 266 LYS A N 1
ATOM 2023 C CA . LYS A 1 266 ? 75.337 -0.960 -109.593 1.00 82.56 266 LYS A CA 1
ATOM 2024 C C . LYS A 1 266 ? 74.993 -0.376 -110.958 1.00 82.56 266 LYS A C 1
ATOM 2026 O O . LYS A 1 266 ? 75.441 -0.898 -111.968 1.00 82.56 266 LYS A O 1
ATOM 2031 N N . ALA A 1 267 ? 74.190 0.684 -111.014 1.00 78.56 267 ALA A N 1
ATOM 2032 C CA . ALA A 1 267 ? 73.886 1.354 -112.274 1.00 78.56 267 ALA A CA 1
ATOM 2033 C C . ALA A 1 267 ? 75.144 1.994 -112.888 1.00 78.56 267 ALA A C 1
ATOM 2035 O O . ALA A 1 267 ? 75.327 1.921 -114.100 1.00 78.56 267 ALA A O 1
ATOM 2036 N N . GLN A 1 268 ? 76.017 2.567 -112.055 1.00 79.88 268 GLN A N 1
ATOM 2037 C CA . GLN A 1 268 ? 77.318 3.098 -112.456 1.00 79.88 268 GLN A CA 1
ATOM 2038 C C . GLN A 1 268 ? 78.246 1.979 -112.952 1.00 79.88 268 GLN A C 1
ATOM 2040 O O . GLN A 1 268 ? 78.812 2.106 -114.027 1.00 79.88 268 GLN A O 1
ATOM 2045 N N . GLU A 1 269 ? 78.335 0.862 -112.225 1.00 80.62 269 GLU A N 1
ATOM 2046 C CA . GLU A 1 269 ? 79.117 -0.319 -112.615 1.00 80.62 269 GLU A CA 1
ATOM 2047 C C . GLU A 1 269 ? 78.647 -0.878 -113.965 1.00 80.62 269 GLU A C 1
ATOM 2049 O O . GLU A 1 269 ? 79.464 -1.101 -114.850 1.00 80.62 269 GLU A O 1
ATOM 2054 N N . ILE A 1 270 ? 77.332 -0.994 -114.180 1.00 77.12 270 ILE A N 1
ATOM 2055 C CA . ILE A 1 270 ? 76.757 -1.401 -115.472 1.00 77.12 270 ILE A CA 1
ATOM 2056 C C . ILE A 1 270 ? 77.083 -0.383 -116.574 1.00 77.12 270 ILE A C 1
ATOM 2058 O O . ILE A 1 270 ? 77.338 -0.773 -117.713 1.00 77.12 270 ILE A O 1
ATOM 2062 N N . ALA A 1 271 ? 77.059 0.919 -116.277 1.00 76.94 271 ALA A N 1
ATOM 2063 C CA . ALA A 1 271 ? 77.406 1.952 -117.251 1.00 76.94 271 ALA A CA 1
ATOM 2064 C C . ALA A 1 271 ? 78.896 1.903 -117.631 1.00 76.94 271 ALA A C 1
ATOM 2066 O O . ALA A 1 271 ? 79.225 1.990 -118.817 1.00 76.94 271 ALA A O 1
ATOM 2067 N N . ASP A 1 272 ? 79.777 1.705 -116.651 1.00 79.25 272 ASP A N 1
ATOM 2068 C CA . ASP A 1 272 ? 81.216 1.554 -116.855 1.00 79.25 272 ASP A CA 1
ATOM 2069 C C . ASP A 1 272 ? 81.525 0.247 -117.609 1.00 79.25 272 ASP A C 1
ATOM 2071 O O . ASP A 1 272 ? 82.284 0.266 -118.581 1.00 79.25 272 ASP A O 1
ATOM 2075 N N . GLU A 1 273 ? 80.877 -0.870 -117.259 1.00 77.50 273 GLU A N 1
ATOM 2076 C CA . GLU A 1 273 ? 80.955 -2.136 -118.003 1.00 77.50 273 GLU A CA 1
ATOM 2077 C C . GLU A 1 273 ? 80.463 -1.975 -119.442 1.00 77.50 273 GLU A C 1
ATOM 2079 O O . GLU A 1 273 ? 81.142 -2.411 -120.370 1.00 77.50 273 GLU A O 1
ATOM 2084 N N . ALA A 1 274 ? 79.339 -1.289 -119.662 1.00 74.31 274 ALA A N 1
ATOM 2085 C CA . ALA A 1 274 ? 78.836 -0.993 -121.001 1.00 74.31 274 ALA A CA 1
ATOM 2086 C C . ALA A 1 274 ? 79.807 -0.104 -121.796 1.00 74.31 274 ALA A C 1
ATOM 2088 O O . ALA A 1 274 ? 79.931 -0.254 -123.013 1.00 74.31 274 ALA A O 1
ATOM 2089 N N . GLN A 1 275 ? 80.526 0.808 -121.138 1.00 73.62 275 GLN A N 1
ATOM 2090 C CA . GLN A 1 275 ? 81.550 1.635 -121.774 1.00 73.62 275 GLN A CA 1
ATOM 2091 C C . GLN A 1 275 ? 82.806 0.823 -122.125 1.00 73.62 275 GLN A C 1
ATOM 2093 O O . GLN A 1 275 ? 83.369 1.008 -123.210 1.00 73.62 275 GLN A O 1
ATOM 2098 N N . VAL A 1 276 ? 83.225 -0.104 -121.260 1.00 79.06 276 VAL A N 1
ATOM 2099 C CA . VAL A 1 276 ? 84.320 -1.045 -121.539 1.00 79.06 276 VAL A CA 1
ATOM 2100 C C . VAL A 1 276 ? 83.940 -1.987 -122.683 1.00 79.06 276 VAL A C 1
ATOM 2102 O O . VAL A 1 276 ? 84.703 -2.102 -123.643 1.00 79.06 276 VAL A O 1
ATOM 2105 N N . GLU A 1 277 ? 82.748 -2.586 -122.642 1.00 75.56 277 GLU A N 1
ATOM 2106 C CA . GLU A 1 277 ? 82.175 -3.401 -123.721 1.00 75.56 277 GLU A CA 1
ATOM 2107 C C . GLU A 1 277 ? 82.131 -2.615 -125.032 1.00 75.56 277 GLU A C 1
ATOM 2109 O O . GLU A 1 277 ? 82.652 -3.097 -126.033 1.00 75.56 277 GLU A O 1
ATOM 2114 N N . ARG A 1 278 ? 81.621 -1.374 -125.026 1.00 75.81 278 ARG A N 1
ATOM 2115 C CA . ARG A 1 278 ? 81.587 -0.491 -126.205 1.00 75.81 278 ARG A CA 1
ATOM 2116 C C . ARG A 1 278 ? 82.980 -0.197 -126.755 1.00 75.81 278 ARG A C 1
ATOM 2118 O O . ARG A 1 278 ? 83.168 -0.168 -127.969 1.00 75.81 278 ARG A O 1
ATOM 2125 N N . THR A 1 279 ? 83.959 0.034 -125.884 1.00 76.38 279 THR A N 1
ATOM 2126 C CA . THR A 1 279 ? 85.353 0.281 -126.290 1.00 76.38 279 THR A CA 1
ATOM 2127 C C . THR A 1 279 ? 85.974 -0.983 -126.887 1.00 76.38 279 THR A C 1
ATOM 2129 O O . THR A 1 279 ? 86.660 -0.919 -127.908 1.00 76.38 279 THR A O 1
ATOM 2132 N N . ARG A 1 280 ? 85.669 -2.151 -126.311 1.00 75.56 280 ARG A N 1
ATOM 2133 C CA . ARG A 1 280 ? 86.068 -3.458 -126.838 1.00 75.56 280 ARG A CA 1
ATOM 2134 C C . ARG A 1 280 ? 85.427 -3.741 -128.198 1.00 75.56 280 ARG A C 1
ATOM 2136 O O . ARG A 1 280 ? 86.141 -4.150 -129.109 1.00 75.56 280 ARG A O 1
ATOM 2143 N N . THR A 1 281 ? 84.133 -3.457 -128.370 1.00 73.75 281 THR A N 1
ATOM 2144 C CA . THR A 1 281 ? 83.452 -3.600 -129.669 1.00 73.75 281 THR A CA 1
ATOM 2145 C C . THR A 1 281 ? 84.018 -2.627 -130.695 1.00 73.75 281 THR A C 1
ATOM 2147 O O . THR A 1 281 ? 84.280 -3.035 -131.817 1.00 73.75 281 THR A O 1
ATOM 2150 N N . LEU A 1 282 ? 84.285 -1.369 -130.329 1.00 75.50 282 LEU A N 1
ATOM 2151 C CA . LEU A 1 282 ? 84.944 -0.405 -131.219 1.00 75.50 282 LEU A CA 1
ATOM 2152 C C . LEU A 1 282 ? 86.330 -0.886 -131.670 1.00 75.50 282 LEU A C 1
ATOM 2154 O O . LEU A 1 282 ? 86.657 -0.744 -132.845 1.00 75.50 282 LEU A O 1
ATOM 2158 N N . SER A 1 283 ? 87.116 -1.495 -130.776 1.00 73.44 283 SER A N 1
ATOM 2159 C CA . SER A 1 283 ? 88.421 -2.074 -131.121 1.00 73.44 283 SER A CA 1
ATOM 2160 C C . SER A 1 283 ? 88.312 -3.322 -132.006 1.00 73.44 283 SER A C 1
ATOM 2162 O O . SER A 1 283 ? 89.175 -3.541 -132.855 1.00 73.44 283 SER A O 1
ATOM 2164 N N . GLN A 1 284 ? 87.282 -4.153 -131.820 1.00 73.81 284 GLN A N 1
ATOM 2165 C CA . GLN A 1 284 ? 87.026 -5.306 -132.692 1.00 73.81 284 GLN A CA 1
ATOM 2166 C C . GLN A 1 284 ? 86.548 -4.859 -134.076 1.00 73.81 284 GLN A C 1
ATOM 2168 O O . GLN A 1 284 ? 87.090 -5.310 -135.079 1.00 73.81 284 GLN A O 1
ATOM 2173 N N . VAL A 1 285 ? 85.624 -3.897 -134.138 1.00 74.19 285 VAL A N 1
ATOM 2174 C CA . VAL A 1 285 ? 85.150 -3.307 -135.396 1.00 74.19 285 VAL A CA 1
ATOM 2175 C C . VAL A 1 285 ? 86.287 -2.586 -136.125 1.00 74.19 285 VAL A C 1
ATOM 2177 O O . VAL A 1 285 ? 86.377 -2.688 -137.343 1.00 74.19 285 VAL A O 1
ATOM 2180 N N . SER A 1 286 ? 87.205 -1.904 -135.427 1.00 69.00 286 SER A N 1
ATOM 2181 C CA . SER A 1 286 ? 88.365 -1.292 -136.093 1.00 69.00 286 SER A CA 1
ATOM 2182 C C . SER A 1 286 ? 89.314 -2.331 -136.696 1.00 69.00 286 SER A C 1
ATOM 2184 O O . SER A 1 286 ? 89.836 -2.103 -137.784 1.00 69.00 286 SER A O 1
ATOM 2186 N N . ALA A 1 287 ? 89.509 -3.472 -136.025 1.00 74.50 287 ALA A N 1
ATOM 2187 C CA . ALA A 1 287 ? 90.311 -4.575 -136.552 1.00 74.50 287 ALA A CA 1
ATOM 2188 C C . ALA A 1 287 ? 89.632 -5.248 -137.762 1.00 74.50 287 ALA A C 1
ATOM 2190 O O . ALA A 1 287 ? 90.291 -5.501 -138.769 1.00 74.50 287 ALA A O 1
ATOM 2191 N N . GLU A 1 288 ? 88.311 -5.454 -137.716 1.00 71.44 288 GLU A N 1
ATOM 2192 C CA . GLU A 1 288 ? 87.538 -5.967 -138.858 1.00 71.44 288 GLU A CA 1
ATOM 2193 C C . GLU A 1 288 ? 87.550 -4.995 -140.049 1.00 71.44 288 GLU A C 1
ATOM 2195 O O . GLU A 1 288 ? 87.684 -5.425 -141.192 1.00 71.44 288 GLU A O 1
ATOM 2200 N N . VAL A 1 289 ? 87.488 -3.679 -139.813 1.00 74.19 289 VAL A N 1
ATOM 2201 C CA . VAL A 1 289 ? 87.587 -2.662 -140.877 1.00 74.19 289 VAL A CA 1
ATOM 2202 C C . VAL A 1 289 ? 88.968 -2.663 -141.546 1.00 74.19 289 VAL A C 1
ATOM 2204 O O . VAL A 1 289 ? 89.052 -2.470 -142.762 1.00 74.19 289 VAL A O 1
ATOM 2207 N N . GLU A 1 290 ? 90.051 -2.898 -140.800 1.00 73.00 290 GLU A N 1
ATOM 2208 C CA . GLU A 1 290 ? 91.389 -3.072 -141.385 1.00 73.00 290 GLU A CA 1
ATOM 2209 C C . GLU A 1 290 ? 91.492 -4.354 -142.219 1.00 73.00 290 GLU A C 1
ATOM 2211 O O . GLU A 1 290 ? 92.059 -4.341 -143.315 1.00 73.00 290 GLU A O 1
ATOM 2216 N N . GLN A 1 291 ? 90.886 -5.443 -141.745 1.00 74.00 291 GLN A N 1
ATOM 2217 C CA . GLN A 1 291 ? 90.857 -6.716 -142.458 1.00 74.00 291 GLN A CA 1
ATOM 2218 C C . GLN A 1 291 ? 90.051 -6.608 -143.768 1.00 74.00 291 GLN A C 1
ATOM 2220 O O . GLN A 1 291 ? 90.536 -7.010 -144.824 1.00 74.00 291 GLN A O 1
ATOM 2225 N N . ILE A 1 292 ? 88.896 -5.930 -143.738 1.00 71.44 292 ILE A N 1
ATOM 2226 C CA . ILE A 1 292 ? 88.078 -5.632 -144.926 1.00 71.44 292 ILE A CA 1
ATOM 2227 C C . ILE A 1 292 ? 88.827 -4.723 -145.917 1.00 71.44 292 ILE A C 1
ATOM 2229 O O . ILE A 1 292 ? 88.712 -4.911 -147.128 1.00 71.44 292 ILE A O 1
ATOM 2233 N N . ARG A 1 293 ? 89.626 -3.749 -145.452 1.00 70.62 293 ARG A N 1
ATOM 2234 C CA . ARG A 1 293 ? 90.454 -2.918 -146.351 1.00 70.62 293 ARG A CA 1
ATOM 2235 C C . ARG A 1 293 ? 91.503 -3.734 -147.104 1.00 70.62 293 ARG A C 1
ATOM 2237 O O . ARG A 1 293 ? 91.711 -3.476 -148.289 1.00 70.62 293 ARG A O 1
ATOM 2244 N N . ASN A 1 294 ? 92.133 -4.702 -146.443 1.00 76.06 294 ASN A N 1
ATOM 2245 C CA . ASN A 1 294 ? 93.105 -5.583 -147.089 1.00 76.06 294 ASN A CA 1
ATOM 2246 C C . ASN A 1 294 ? 92.435 -6.518 -148.110 1.00 76.06 294 ASN A C 1
ATOM 2248 O O . ASN A 1 294 ? 92.954 -6.673 -149.216 1.00 76.06 294 ASN A O 1
ATOM 2252 N N . ASP A 1 295 ? 91.247 -7.044 -147.802 1.00 72.94 295 ASP A N 1
ATOM 2253 C CA . ASP A 1 295 ? 90.486 -7.883 -148.738 1.00 72.94 295 ASP A CA 1
ATOM 2254 C C . ASP A 1 295 ? 89.989 -7.094 -149.967 1.00 72.94 295 ASP A C 1
ATOM 2256 O O . ASP A 1 295 ? 90.039 -7.597 -151.091 1.00 72.94 295 ASP A O 1
ATOM 2260 N N . ILE A 1 296 ? 89.583 -5.827 -149.801 1.00 68.75 296 ILE A N 1
ATOM 2261 C CA . ILE A 1 296 ? 89.200 -4.945 -150.923 1.00 68.75 296 ILE A CA 1
ATOM 2262 C C . ILE A 1 296 ? 90.406 -4.618 -151.818 1.00 68.75 296 ILE A C 1
ATOM 2264 O O . ILE A 1 296 ? 90.261 -4.574 -153.041 1.00 68.75 296 ILE A O 1
ATOM 2268 N N . ALA A 1 297 ? 91.598 -4.419 -151.245 1.00 71.06 297 ALA A N 1
ATOM 2269 C CA . ALA A 1 297 ? 92.817 -4.187 -152.023 1.00 71.06 297 ALA A CA 1
ATOM 2270 C C . ALA A 1 297 ? 93.207 -5.423 -152.859 1.00 71.06 297 ALA A C 1
ATOM 2272 O O . ALA A 1 297 ? 93.517 -5.289 -154.044 1.00 71.06 297 ALA A O 1
ATOM 2273 N N . ALA A 1 298 ? 93.093 -6.626 -152.285 1.00 70.50 298 ALA A N 1
ATOM 2274 C CA . ALA A 1 298 ? 93.322 -7.881 -153.004 1.00 70.50 298 ALA A CA 1
ATOM 2275 C C . ALA A 1 298 ? 92.289 -8.107 -154.128 1.00 70.50 298 ALA A C 1
ATOM 2277 O O . ALA A 1 298 ? 92.652 -8.476 -155.248 1.00 70.50 298 ALA A O 1
ATOM 2278 N N . GLN A 1 299 ? 91.008 -7.803 -153.879 1.00 68.00 299 GLN A N 1
ATOM 2279 C CA . GLN A 1 299 ? 89.955 -7.895 -154.899 1.00 68.00 299 GLN A CA 1
ATOM 2280 C C . GLN A 1 299 ? 90.119 -6.867 -156.030 1.00 68.00 299 GLN A C 1
ATOM 2282 O O . GLN A 1 299 ? 89.801 -7.174 -157.181 1.00 68.00 299 GLN A O 1
ATOM 2287 N N . GLN A 1 300 ? 90.640 -5.666 -155.749 1.00 64.88 300 GLN A N 1
ATOM 2288 C CA . GLN A 1 300 ? 90.959 -4.686 -156.793 1.00 64.88 300 GLN A CA 1
ATOM 2289 C C . GLN A 1 300 ? 92.113 -5.152 -157.690 1.00 64.88 300 GLN A C 1
ATOM 2291 O O . GLN A 1 300 ? 92.041 -4.983 -158.910 1.00 64.88 300 GLN A O 1
ATOM 2296 N N . GLU A 1 301 ? 93.145 -5.785 -157.134 1.00 70.81 301 GLU A N 1
ATOM 2297 C CA . GLU A 1 301 ? 94.259 -6.324 -157.924 1.00 70.81 301 GLU A CA 1
ATOM 2298 C C . GLU A 1 301 ? 93.803 -7.491 -158.828 1.00 70.81 301 GLU A C 1
ATOM 2300 O O . GLU A 1 301 ? 94.166 -7.567 -160.008 1.00 70.81 301 GLU A O 1
ATOM 2305 N N . GLU A 1 302 ? 92.907 -8.345 -158.326 1.00 66.75 302 GLU A N 1
ATOM 2306 C CA . GLU A 1 302 ? 92.339 -9.475 -159.070 1.00 66.75 302 GLU A CA 1
ATOM 2307 C C . GLU A 1 302 ? 91.315 -9.041 -160.144 1.00 66.75 302 GLU A C 1
ATOM 2309 O O . GLU A 1 302 ? 91.287 -9.597 -161.249 1.00 66.75 302 GLU A O 1
ATOM 2314 N N . ALA A 1 303 ? 90.534 -7.985 -159.884 1.00 61.19 303 ALA A N 1
ATOM 2315 C CA . ALA A 1 303 ? 89.660 -7.358 -160.879 1.00 61.19 303 ALA A CA 1
ATOM 2316 C C . ALA A 1 303 ? 90.461 -6.681 -162.007 1.00 61.19 303 ALA A C 1
ATOM 2318 O O . ALA A 1 303 ? 90.087 -6.780 -163.177 1.00 61.19 303 ALA A O 1
ATOM 2319 N N . THR A 1 304 ? 91.604 -6.063 -161.690 1.00 66.69 304 THR A N 1
ATOM 2320 C CA . THR A 1 304 ? 92.471 -5.413 -162.690 1.00 66.69 304 THR A CA 1
ATOM 2321 C C . THR A 1 304 ? 93.149 -6.439 -163.612 1.00 66.69 304 THR A C 1
ATOM 2323 O O . THR A 1 304 ? 93.305 -6.191 -164.810 1.00 66.69 304 THR A O 1
ATOM 2326 N N . LYS A 1 305 ? 93.469 -7.640 -163.105 1.00 73.12 305 LYS A N 1
ATOM 2327 C CA . LYS A 1 305 ? 93.920 -8.774 -163.936 1.00 73.12 305 LYS A CA 1
ATOM 2328 C C . LYS A 1 305 ? 92.831 -9.284 -164.886 1.00 73.12 305 LYS A C 1
ATOM 2330 O O . LYS A 1 305 ? 93.092 -9.407 -166.082 1.00 73.12 305 LYS A O 1
ATOM 2335 N N . LYS A 1 306 ? 91.605 -9.505 -164.392 1.00 64.50 306 LYS A N 1
ATOM 2336 C CA . LYS A 1 306 ? 90.477 -9.986 -165.218 1.00 64.50 306 LYS A CA 1
ATOM 2337 C C . LYS A 1 306 ? 90.054 -8.990 -166.304 1.00 64.50 306 LYS A C 1
ATOM 2339 O O . LYS A 1 306 ? 89.672 -9.402 -167.396 1.00 64.50 306 LYS A O 1
ATOM 2344 N N . VAL A 1 307 ? 90.163 -7.684 -166.046 1.00 67.00 307 VAL A N 1
ATOM 2345 C CA . VAL A 1 307 ? 89.894 -6.641 -167.054 1.00 67.00 307 VAL A CA 1
ATOM 2346 C C . VAL A 1 307 ? 90.938 -6.657 -168.178 1.00 67.00 307 VAL A C 1
ATOM 2348 O O . VAL A 1 307 ? 90.573 -6.526 -169.345 1.00 67.00 307 VAL A O 1
ATOM 2351 N N . ASN A 1 308 ? 92.216 -6.895 -167.872 1.00 64.75 308 ASN A N 1
ATOM 2352 C CA . ASN A 1 308 ? 93.257 -6.989 -168.901 1.00 64.75 308 ASN A CA 1
ATOM 2353 C C . ASN A 1 308 ? 93.143 -8.257 -169.770 1.00 64.75 308 ASN A C 1
ATOM 2355 O O . ASN A 1 308 ? 93.402 -8.187 -170.972 1.00 64.75 308 ASN A O 1
ATOM 2359 N N . GLU A 1 309 ? 92.691 -9.385 -169.215 1.00 68.56 309 GLU A N 1
ATOM 2360 C CA . GLU A 1 309 ? 92.378 -10.598 -169.996 1.00 68.56 309 GLU A CA 1
ATOM 2361 C C . GLU A 1 309 ? 91.149 -10.412 -170.906 1.00 68.56 309 GLU A C 1
ATOM 2363 O O . GLU A 1 309 ? 91.136 -10.877 -172.046 1.00 68.56 309 GLU A O 1
ATOM 2368 N N . LEU A 1 310 ? 90.137 -9.657 -170.463 1.00 60.66 310 LEU A N 1
ATOM 2369 C CA . LEU A 1 310 ? 88.980 -9.300 -171.296 1.00 60.66 310 LEU A CA 1
ATOM 2370 C C . LEU A 1 310 ? 89.355 -8.377 -172.471 1.00 60.66 310 LEU A C 1
ATOM 2372 O O . LEU A 1 310 ? 88.782 -8.501 -173.554 1.00 60.66 310 LEU A O 1
ATOM 2376 N N . ILE A 1 311 ? 90.342 -7.492 -172.295 1.00 65.06 311 ILE A N 1
ATOM 2377 C CA . ILE A 1 311 ? 90.831 -6.598 -173.358 1.00 65.06 311 ILE A CA 1
ATOM 2378 C C . ILE A 1 311 ? 91.665 -7.357 -174.408 1.00 65.06 311 ILE A C 1
ATOM 2380 O O . ILE A 1 311 ? 91.601 -7.008 -175.590 1.00 65.06 311 ILE A O 1
ATOM 2384 N N . SER A 1 312 ? 92.404 -8.412 -174.037 1.00 68.06 312 SER A N 1
ATOM 2385 C CA . SER A 1 312 ? 93.101 -9.248 -175.032 1.00 68.06 312 SER A CA 1
ATOM 2386 C C . SER A 1 312 ? 92.123 -10.119 -175.833 1.00 68.06 312 SER A C 1
ATOM 2388 O O . SER A 1 312 ? 92.220 -10.161 -177.061 1.00 68.06 312 SER A O 1
ATOM 2390 N N . GLY A 1 313 ? 91.113 -10.703 -175.176 1.00 67.25 313 GLY A N 1
ATOM 2391 C CA . GLY A 1 313 ? 90.072 -11.498 -175.839 1.00 67.25 313 GLY A CA 1
ATOM 2392 C C . GLY A 1 313 ? 89.166 -10.687 -176.778 1.00 67.25 313 GLY A C 1
ATOM 2393 O O . GLY A 1 313 ? 88.656 -11.218 -177.767 1.00 67.25 313 GLY A O 1
ATOM 2394 N N . LEU A 1 314 ? 88.989 -9.386 -176.521 1.00 59.34 314 LEU A N 1
ATOM 2395 C CA . LEU A 1 314 ? 88.268 -8.480 -177.424 1.00 59.34 314 LEU A CA 1
ATOM 2396 C C . LEU A 1 314 ? 89.064 -8.160 -178.699 1.00 59.34 314 LEU A C 1
ATOM 2398 O O . LEU A 1 314 ? 88.472 -8.121 -179.775 1.00 59.34 314 LEU A O 1
ATOM 2402 N N . LYS A 1 315 ? 90.395 -8.026 -178.615 1.00 62.59 315 LYS A N 1
ATOM 2403 C CA . LYS A 1 315 ? 91.252 -7.787 -179.793 1.00 62.59 315 LYS A CA 1
ATOM 2404 C C . LYS A 1 315 ? 91.341 -8.991 -180.737 1.00 62.59 315 LYS A C 1
ATOM 2406 O O . LYS A 1 315 ? 91.439 -8.802 -181.947 1.00 62.59 315 LYS A O 1
ATOM 2411 N N . GLU A 1 316 ? 91.278 -10.219 -180.220 1.00 62.75 316 GLU A N 1
ATOM 2412 C CA . GLU A 1 316 ? 91.203 -11.424 -181.065 1.00 62.75 316 GLU A CA 1
ATOM 2413 C C . GLU A 1 316 ? 89.842 -11.569 -181.762 1.00 62.75 316 GLU A C 1
ATOM 2415 O O . GLU A 1 316 ? 89.791 -11.953 -182.931 1.00 62.75 316 GLU A O 1
ATOM 2420 N N . ARG A 1 317 ? 88.742 -11.189 -181.095 1.00 60.12 317 ARG A N 1
ATOM 2421 C CA . ARG A 1 317 ? 87.401 -11.184 -181.708 1.00 60.12 317 ARG A CA 1
ATOM 2422 C C . ARG A 1 317 ? 87.229 -10.115 -182.784 1.00 60.12 317 ARG A C 1
ATOM 2424 O O . ARG A 1 317 ? 86.543 -10.376 -183.766 1.00 60.12 317 ARG A O 1
ATOM 2431 N N . GLU A 1 318 ? 87.866 -8.955 -182.642 1.00 59.03 318 GLU A N 1
ATOM 2432 C CA . GLU A 1 318 ? 87.844 -7.901 -183.668 1.00 59.03 318 GLU A CA 1
ATOM 2433 C C . GLU A 1 318 ? 88.546 -8.354 -184.959 1.00 59.03 318 GLU A C 1
ATOM 2435 O O . GLU A 1 318 ? 88.045 -8.133 -186.059 1.00 59.03 318 GLU A O 1
A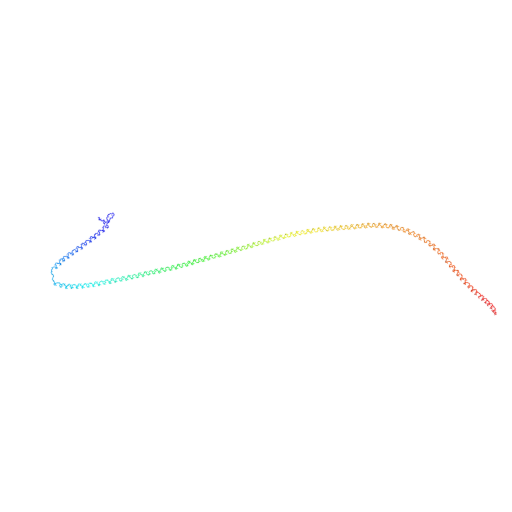TOM 2440 N N . ARG A 1 319 ? 89.665 -9.079 -184.832 1.00 66.19 319 ARG A N 1
ATOM 2441 C CA . ARG A 1 319 ? 90.414 -9.605 -185.981 1.00 66.19 319 ARG A CA 1
ATOM 2442 C C . ARG A 1 319 ? 89.668 -10.735 -186.703 1.00 66.19 319 ARG A C 1
ATOM 2444 O O . ARG A 1 319 ? 89.666 -10.761 -187.929 1.00 66.19 319 ARG A O 1
ATOM 2451 N N . ALA A 1 320 ? 88.988 -11.608 -185.957 1.00 61.94 320 ALA A N 1
ATOM 2452 C CA . ALA A 1 320 ? 88.147 -12.666 -186.523 1.00 61.94 320 ALA A CA 1
ATOM 2453 C C . ALA A 1 320 ? 86.890 -12.114 -187.229 1.00 61.94 320 ALA A C 1
ATOM 2455 O O . ALA A 1 320 ? 86.512 -12.608 -188.289 1.00 61.94 320 ALA A O 1
ATOM 2456 N N . ALA A 1 321 ? 86.280 -11.050 -186.692 1.00 57.00 321 ALA A N 1
ATOM 2457 C CA . ALA A 1 321 ? 85.127 -10.393 -187.312 1.00 57.00 321 ALA A CA 1
ATOM 2458 C C . ALA A 1 321 ? 85.491 -9.630 -188.604 1.00 57.00 321 ALA A C 1
ATOM 2460 O O . ALA A 1 321 ? 84.669 -9.537 -189.516 1.00 57.00 321 ALA A O 1
ATOM 2461 N N . GLN A 1 322 ? 86.723 -9.119 -188.711 1.00 59.06 322 GLN A N 1
ATOM 2462 C CA . GLN A 1 322 ? 87.220 -8.450 -189.918 1.00 59.06 322 GLN A CA 1
ATOM 2463 C C . GLN A 1 322 ? 87.429 -9.442 -191.084 1.00 59.06 322 GLN A C 1
ATOM 2465 O O . GLN A 1 322 ? 87.055 -9.145 -192.216 1.00 59.06 322 GLN A O 1
ATOM 2470 N N . GLU A 1 323 ? 87.956 -10.643 -190.811 1.00 61.91 323 GLU A N 1
ATOM 2471 C CA . GLU A 1 323 ? 88.166 -11.688 -191.832 1.00 61.91 323 GLU A CA 1
ATOM 2472 C C . GLU A 1 323 ? 86.843 -12.303 -192.338 1.00 61.91 323 GLU A C 1
ATOM 2474 O O . GLU A 1 323 ? 86.714 -12.596 -193.530 1.00 61.91 323 GLU A O 1
ATOM 2479 N N . GLU A 1 324 ? 85.822 -12.434 -191.480 1.00 58.00 324 GLU A N 1
ATOM 2480 C CA . GLU A 1 324 ? 84.471 -12.850 -191.897 1.00 58.00 324 GLU A CA 1
ATOM 2481 C C . GLU A 1 324 ? 83.755 -11.788 -192.752 1.00 58.00 324 GLU A C 1
ATOM 2483 O O . GLU A 1 324 ? 83.036 -12.133 -193.697 1.00 58.00 324 GLU A O 1
ATOM 2488 N N . ALA A 1 325 ? 83.977 -10.499 -192.472 1.00 56.22 325 ALA A N 1
ATOM 2489 C CA . ALA A 1 325 ? 83.413 -9.403 -193.259 1.00 56.22 325 ALA A CA 1
ATOM 2490 C C . ALA A 1 325 ? 83.998 -9.352 -194.685 1.00 56.22 325 ALA A C 1
ATOM 2492 O O . ALA A 1 325 ? 83.244 -9.211 -195.653 1.00 56.22 325 ALA A O 1
ATOM 2493 N N . ASP A 1 326 ? 85.309 -9.557 -194.842 1.00 62.75 326 ASP A N 1
ATOM 2494 C CA . ASP A 1 326 ? 85.963 -9.554 -196.159 1.00 62.75 326 ASP A CA 1
ATOM 2495 C C . ASP A 1 326 ? 85.555 -10.768 -197.024 1.00 62.75 326 ASP A C 1
ATOM 2497 O O . ASP A 1 326 ? 85.376 -10.643 -198.243 1.00 62.75 326 ASP A O 1
ATOM 2501 N N . ALA A 1 327 ? 85.296 -11.929 -196.408 1.00 61.84 327 ALA A N 1
ATOM 2502 C CA . ALA A 1 327 ? 84.789 -13.116 -197.104 1.00 61.84 327 ALA A CA 1
ATOM 2503 C C . ALA A 1 327 ? 83.340 -12.947 -197.611 1.00 61.84 327 ALA A C 1
ATOM 2505 O O . ALA A 1 327 ? 82.998 -13.414 -198.705 1.00 61.84 327 ALA A O 1
ATOM 2506 N N . LEU A 1 328 ? 82.486 -12.241 -196.858 1.00 58.81 328 LEU A N 1
ATOM 2507 C CA . LEU A 1 328 ? 81.110 -11.930 -197.267 1.00 58.81 328 LEU A CA 1
ATOM 2508 C C . LEU A 1 328 ? 81.059 -10.919 -198.422 1.00 58.81 328 LEU A C 1
ATOM 2510 O O . LEU A 1 328 ? 80.238 -11.072 -199.331 1.00 58.81 328 LEU A O 1
ATOM 2514 N N . VAL A 1 329 ? 81.975 -9.946 -198.455 1.00 64.25 329 VAL A N 1
ATOM 2515 C CA . VAL A 1 329 ? 82.087 -8.976 -199.561 1.00 64.25 329 VAL A CA 1
ATOM 2516 C C . VAL A 1 329 ? 82.558 -9.647 -200.860 1.00 64.25 329 VAL A C 1
ATOM 2518 O O . VAL A 1 329 ? 82.040 -9.338 -201.937 1.00 64.25 329 VAL A O 1
ATOM 2521 N N . ALA A 1 330 ? 83.477 -10.616 -200.789 1.00 65.00 330 ALA A N 1
ATOM 2522 C CA . ALA A 1 330 ? 83.901 -11.393 -201.960 1.00 65.00 330 ALA A CA 1
ATOM 2523 C C . ALA A 1 330 ? 82.765 -12.263 -202.536 1.00 65.00 330 ALA A C 1
ATOM 2525 O O . ALA A 1 330 ? 82.621 -12.383 -203.757 1.00 65.00 330 ALA A O 1
ATOM 2526 N N . ARG A 1 331 ? 81.914 -12.816 -201.660 1.00 58.44 331 ARG A N 1
ATOM 2527 C CA . ARG A 1 331 ? 80.743 -13.618 -202.044 1.00 58.44 331 ARG A CA 1
ATOM 2528 C C . ARG A 1 331 ? 79.610 -12.769 -202.631 1.00 58.44 331 ARG A C 1
ATOM 2530 O O . ARG A 1 331 ? 78.912 -13.215 -203.534 1.00 58.44 331 ARG A O 1
ATOM 2537 N N . ALA A 1 332 ? 79.464 -11.525 -202.175 1.00 55.34 332 ALA A N 1
ATOM 2538 C CA . ALA A 1 332 ? 78.529 -10.567 -202.762 1.00 55.34 332 ALA A CA 1
ATOM 2539 C C . ALA A 1 332 ? 78.955 -10.121 -204.175 1.00 55.34 332 ALA A C 1
ATOM 2541 O O . ALA A 1 332 ? 78.105 -9.985 -205.051 1.00 55.34 332 ALA A O 1
ATOM 2542 N N . LYS A 1 333 ? 80.262 -9.956 -204.433 1.00 61.81 333 LYS A N 1
ATOM 2543 C CA . LYS A 1 333 ? 80.777 -9.616 -205.775 1.00 61.81 333 LYS A CA 1
ATOM 2544 C C . LYS A 1 333 ? 80.547 -10.715 -206.813 1.00 61.81 333 LYS A C 1
ATOM 2546 O O . LYS A 1 333 ? 80.200 -10.402 -207.945 1.00 61.81 333 LYS A O 1
ATOM 2551 N N . THR A 1 334 ? 80.704 -11.978 -206.426 1.00 66.19 334 THR A N 1
ATOM 2552 C CA . THR A 1 334 ? 80.487 -13.125 -207.327 1.00 66.19 334 THR A CA 1
ATOM 2553 C C . THR A 1 334 ? 79.014 -13.288 -207.693 1.00 66.19 334 THR A C 1
ATOM 2555 O O . THR A 1 334 ? 78.695 -13.423 -208.866 1.00 66.19 334 THR A O 1
ATOM 2558 N N . VAL A 1 335 ? 78.104 -13.145 -206.724 1.00 64.69 335 VAL A N 1
ATOM 2559 C CA . VAL A 1 335 ? 76.653 -13.176 -206.990 1.00 64.69 335 VAL A CA 1
ATOM 2560 C C . VAL A 1 335 ? 76.203 -12.002 -207.869 1.00 64.69 335 VAL A C 1
ATOM 2562 O O . VAL A 1 335 ? 75.289 -12.160 -208.674 1.00 64.69 335 VAL A O 1
ATOM 2565 N N . HIS A 1 336 ? 76.849 -10.836 -207.757 1.00 62.25 336 HIS A N 1
ATOM 2566 C CA . HIS A 1 336 ? 76.547 -9.692 -208.622 1.00 62.25 336 HIS A CA 1
ATOM 2567 C C . HIS A 1 336 ? 77.040 -9.902 -210.062 1.00 62.25 336 HIS A C 1
ATOM 2569 O O . HIS A 1 336 ? 76.313 -9.587 -210.997 1.00 62.25 336 HIS A O 1
ATOM 2575 N N . GLN A 1 337 ? 78.229 -10.486 -210.250 1.00 64.81 337 GLN A N 1
ATOM 2576 C CA . GLN A 1 337 ? 78.739 -10.833 -211.583 1.00 64.81 337 GLN A CA 1
ATOM 2577 C C . GLN A 1 337 ? 77.889 -11.906 -212.273 1.00 64.81 337 GLN A C 1
ATOM 2579 O O . GLN A 1 337 ? 77.556 -11.740 -213.442 1.00 64.81 337 GLN A O 1
ATOM 2584 N N . ASP A 1 338 ? 77.443 -12.933 -211.545 1.00 61.31 338 ASP A N 1
ATOM 2585 C CA . ASP A 1 338 ? 76.562 -13.969 -212.103 1.00 61.31 338 ASP A CA 1
ATOM 2586 C C . ASP A 1 338 ? 75.177 -13.407 -212.494 1.00 61.31 338 ASP A C 1
ATOM 2588 O O . ASP A 1 338 ? 74.561 -13.858 -213.463 1.00 61.31 338 ASP A O 1
ATOM 2592 N N . ALA A 1 339 ? 74.685 -12.395 -211.768 1.00 55.88 339 ALA A N 1
ATOM 2593 C CA . ALA A 1 339 ? 73.443 -11.696 -212.097 1.00 55.88 339 ALA A CA 1
ATOM 2594 C C . ALA A 1 339 ? 73.595 -10.750 -213.303 1.00 55.88 339 ALA A C 1
ATOM 2596 O O . ALA A 1 339 ? 72.688 -10.672 -214.137 1.00 55.88 339 ALA A O 1
ATOM 2597 N N . ASP A 1 340 ? 74.738 -10.072 -213.426 1.00 60.41 340 ASP A N 1
ATOM 2598 C CA . ASP A 1 340 ? 75.029 -9.178 -214.552 1.00 60.41 340 ASP A CA 1
ATOM 2599 C C . ASP A 1 340 ? 75.272 -9.962 -215.854 1.00 60.41 340 ASP A C 1
ATOM 2601 O O . ASP A 1 340 ? 74.775 -9.562 -216.910 1.00 60.41 340 ASP A O 1
ATOM 2605 N N . ASP A 1 341 ? 75.926 -11.126 -215.790 1.00 64.06 341 ASP A N 1
ATOM 2606 C CA . ASP A 1 341 ? 76.099 -12.015 -216.947 1.00 64.06 341 ASP A CA 1
ATOM 2607 C C . ASP A 1 341 ? 74.752 -12.598 -217.423 1.00 64.06 341 ASP A C 1
ATOM 2609 O O . ASP A 1 341 ? 74.505 -12.714 -218.629 1.00 64.06 341 ASP A O 1
ATOM 2613 N N . TYR A 1 342 ? 73.824 -12.877 -216.499 1.00 62.81 342 TYR A N 1
ATOM 2614 C CA . TYR A 1 342 ? 72.457 -13.294 -216.832 1.00 62.81 342 TYR A CA 1
ATOM 2615 C C . TYR A 1 342 ? 71.640 -12.160 -217.483 1.00 62.81 342 TYR A C 1
ATOM 2617 O O . TYR A 1 342 ? 70.913 -12.393 -218.455 1.00 62.81 342 TYR A O 1
ATOM 2625 N N . ALA A 1 343 ? 71.792 -10.919 -217.008 1.00 56.41 343 ALA A N 1
ATOM 2626 C CA . ALA A 1 343 ? 71.147 -9.745 -217.600 1.00 56.41 343 ALA A CA 1
ATOM 2627 C C . ALA A 1 343 ? 71.709 -9.413 -218.996 1.00 56.41 343 ALA A C 1
ATOM 2629 O O . ALA A 1 343 ? 70.947 -9.121 -219.921 1.00 56.41 343 ALA A O 1
ATOM 2630 N N . ALA A 1 344 ? 73.028 -9.522 -219.183 1.00 62.69 344 ALA A N 1
ATOM 2631 C CA . ALA A 1 344 ? 73.678 -9.318 -220.475 1.00 62.69 344 ALA A CA 1
ATOM 2632 C C . ALA A 1 344 ? 73.213 -10.344 -221.522 1.00 62.69 344 ALA A C 1
ATOM 2634 O O . ALA A 1 344 ? 72.982 -9.987 -222.681 1.00 62.69 344 ALA A O 1
ATOM 2635 N N . GLN A 1 345 ? 73.014 -11.600 -221.115 1.00 63.50 345 GLN A N 1
ATOM 2636 C CA . GLN A 1 345 ? 72.525 -12.652 -222.003 1.00 63.50 345 GLN A CA 1
ATOM 2637 C C . GLN A 1 345 ? 71.049 -12.440 -222.384 1.00 63.50 345 GLN A C 1
ATOM 2639 O O . GLN A 1 345 ? 70.703 -12.529 -223.563 1.00 63.50 345 GLN A O 1
ATOM 2644 N N . ALA A 1 346 ? 70.202 -12.052 -221.423 1.00 61.69 346 ALA A N 1
ATOM 2645 C CA . ALA A 1 346 ? 68.788 -11.759 -221.667 1.00 61.69 346 ALA A CA 1
ATOM 2646 C C . ALA A 1 346 ? 68.573 -10.554 -222.606 1.00 61.69 346 ALA A C 1
ATOM 2648 O O . ALA A 1 346 ? 67.660 -10.565 -223.434 1.00 61.69 346 ALA A O 1
ATOM 2649 N N . HIS A 1 347 ? 69.429 -9.529 -222.532 1.00 58.97 347 HIS A N 1
ATOM 2650 C CA . HIS A 1 347 ? 69.343 -8.380 -223.437 1.00 58.97 347 HIS A CA 1
ATOM 2651 C C . HIS A 1 347 ? 69.848 -8.688 -224.849 1.00 58.97 347 HIS A C 1
ATOM 2653 O O . HIS A 1 347 ? 69.240 -8.241 -225.820 1.00 58.97 347 HIS A O 1
ATOM 2659 N N . LYS A 1 348 ? 70.893 -9.510 -224.989 1.00 66.12 348 LYS A N 1
ATOM 2660 C CA . LYS A 1 348 ? 71.414 -9.927 -226.301 1.00 66.12 348 LYS A CA 1
ATOM 2661 C C . LYS A 1 348 ? 70.376 -10.712 -227.113 1.00 66.12 348 LYS A C 1
ATOM 2663 O O . LYS A 1 348 ? 70.286 -10.539 -228.330 1.00 66.12 348 LYS A O 1
ATOM 2668 N N . ASP A 1 349 ? 69.560 -11.511 -226.431 1.00 60.28 349 ASP A N 1
ATOM 2669 C CA . ASP A 1 349 ? 68.463 -12.265 -227.042 1.00 60.28 349 ASP A CA 1
ATOM 2670 C C . ASP A 1 349 ? 67.266 -11.360 -227.407 1.00 60.28 349 ASP A C 1
ATOM 2672 O O . ASP A 1 349 ? 66.627 -11.560 -228.446 1.00 60.28 349 ASP A O 1
ATOM 2676 N N . ALA A 1 350 ? 67.009 -10.305 -226.623 1.00 52.34 350 ALA A N 1
ATOM 2677 C CA . ALA A 1 350 ? 65.993 -9.292 -226.924 1.00 52.34 350 ALA A CA 1
ATOM 2678 C C . ALA A 1 350 ? 66.385 -8.388 -228.114 1.00 52.34 350 ALA A C 1
ATOM 2680 O O . ALA A 1 350 ? 65.560 -8.124 -228.994 1.00 52.34 350 ALA A O 1
ATOM 2681 N N . ASP A 1 351 ? 67.654 -7.978 -228.200 1.00 57.69 351 ASP A N 1
ATOM 2682 C CA . ASP A 1 351 ? 68.185 -7.185 -229.317 1.00 57.69 351 ASP A CA 1
ATOM 2683 C C . ASP A 1 351 ? 68.204 -7.980 -230.633 1.00 57.69 351 ASP A C 1
ATOM 2685 O O . ASP A 1 351 ? 67.942 -7.427 -231.707 1.00 57.69 351 ASP A O 1
ATOM 2689 N N . ALA A 1 352 ? 68.430 -9.298 -230.571 1.00 61.41 352 ALA A N 1
ATOM 2690 C CA . ALA A 1 352 ? 68.348 -10.173 -231.739 1.00 61.41 352 ALA A CA 1
ATOM 2691 C C . ALA A 1 352 ? 66.915 -10.268 -232.303 1.00 61.41 352 ALA A C 1
ATOM 2693 O O . ALA A 1 352 ? 66.727 -10.240 -233.526 1.00 61.41 352 ALA A O 1
ATOM 2694 N N . GLN A 1 353 ? 65.899 -10.318 -231.433 1.00 58.34 353 GLN A N 1
ATOM 2695 C CA . GLN A 1 353 ? 64.492 -10.304 -231.848 1.00 58.34 353 GLN A CA 1
ATOM 2696 C C . GLN A 1 353 ? 64.059 -8.933 -232.387 1.00 58.34 353 GLN A C 1
ATOM 2698 O O . GLN A 1 353 ? 63.379 -8.865 -233.416 1.00 58.34 353 GLN A O 1
ATOM 2703 N N . ALA A 1 354 ? 64.502 -7.835 -231.769 1.00 52.84 354 ALA A N 1
ATOM 2704 C CA . ALA A 1 354 ? 64.197 -6.481 -232.236 1.00 52.84 354 ALA A CA 1
ATOM 2705 C C . ALA A 1 354 ? 64.831 -6.181 -233.609 1.00 52.84 354 ALA A C 1
ATOM 2707 O O . ALA A 1 354 ? 64.165 -5.647 -234.503 1.00 52.84 354 ALA A O 1
ATOM 2708 N N . ALA A 1 355 ? 66.083 -6.598 -233.833 1.00 61.75 355 ALA A N 1
ATOM 2709 C CA . ALA A 1 355 ? 66.770 -6.428 -235.115 1.00 61.75 355 ALA A CA 1
ATOM 2710 C C . ALA A 1 355 ? 66.095 -7.201 -236.266 1.00 61.75 355 ALA A C 1
ATOM 2712 O O . ALA A 1 355 ? 66.103 -6.742 -237.413 1.00 61.75 355 ALA A O 1
ATOM 2713 N N . GLN A 1 356 ? 65.468 -8.348 -235.978 1.00 63.56 356 GLN A N 1
ATOM 2714 C CA . GLN A 1 356 ? 64.670 -9.088 -236.961 1.00 63.56 356 GLN A CA 1
ATOM 2715 C C . GLN A 1 356 ? 63.381 -8.349 -237.343 1.00 63.56 356 GLN A C 1
ATOM 2717 O O . GLN A 1 356 ? 63.030 -8.315 -238.525 1.00 63.56 356 GLN A O 1
ATOM 2722 N N . ILE A 1 357 ? 62.708 -7.719 -236.377 1.00 59.38 357 ILE A N 1
ATOM 2723 C CA . ILE A 1 357 ? 61.481 -6.945 -236.616 1.00 59.38 357 ILE A CA 1
ATOM 2724 C C . ILE A 1 357 ? 61.789 -5.693 -237.452 1.00 59.38 357 ILE A C 1
ATOM 2726 O O . ILE A 1 357 ? 61.090 -5.418 -238.429 1.00 59.38 357 ILE A O 1
ATOM 2730 N N . VAL A 1 358 ? 62.885 -4.988 -237.149 1.00 62.88 358 VAL A N 1
ATOM 2731 C CA . VAL A 1 358 ? 63.317 -3.793 -237.899 1.00 62.88 358 VAL A CA 1
ATOM 2732 C C . VAL A 1 358 ? 63.754 -4.139 -239.328 1.00 62.88 358 VAL A C 1
ATOM 2734 O O . VAL A 1 358 ? 63.411 -3.416 -240.264 1.00 62.88 358 VAL A O 1
ATOM 2737 N N . ARG A 1 359 ? 64.442 -5.272 -239.541 1.00 64.75 359 ARG A N 1
ATOM 2738 C CA . ARG A 1 359 ? 64.802 -5.730 -240.898 1.00 64.75 359 ARG A CA 1
ATOM 2739 C C . ARG A 1 359 ? 63.583 -6.054 -241.754 1.00 64.75 359 ARG A C 1
ATOM 2741 O O . ARG A 1 359 ? 63.571 -5.706 -242.933 1.00 64.75 359 ARG A O 1
ATOM 2748 N N . LYS A 1 360 ? 62.566 -6.687 -241.165 1.00 65.50 360 LYS A N 1
ATOM 2749 C CA . LYS A 1 360 ? 61.334 -7.040 -241.878 1.00 65.50 360 LYS A CA 1
ATOM 2750 C C . LYS A 1 360 ? 60.519 -5.791 -242.233 1.00 65.50 360 LYS A C 1
ATOM 2752 O O . LYS A 1 360 ? 60.084 -5.651 -243.368 1.00 65.50 360 LYS A O 1
ATOM 2757 N N . ALA A 1 361 ? 60.439 -4.824 -241.315 1.00 54.78 361 ALA A N 1
ATOM 2758 C CA . ALA A 1 361 ? 59.773 -3.544 -241.559 1.00 54.78 361 ALA A CA 1
ATOM 2759 C C . ALA A 1 361 ? 60.481 -2.677 -242.623 1.00 54.78 361 ALA A C 1
ATOM 2761 O O . ALA A 1 361 ? 59.815 -2.017 -243.419 1.00 54.78 361 ALA A O 1
ATOM 2762 N N . MET A 1 362 ? 61.821 -2.689 -242.687 1.00 56.03 362 MET A N 1
ATOM 2763 C CA . MET A 1 362 ? 62.561 -1.955 -243.727 1.00 56.03 362 MET A CA 1
ATOM 2764 C C . MET A 1 362 ? 62.396 -2.565 -245.123 1.00 56.03 362 MET A C 1
ATOM 2766 O O . MET A 1 362 ? 62.318 -1.816 -246.099 1.00 56.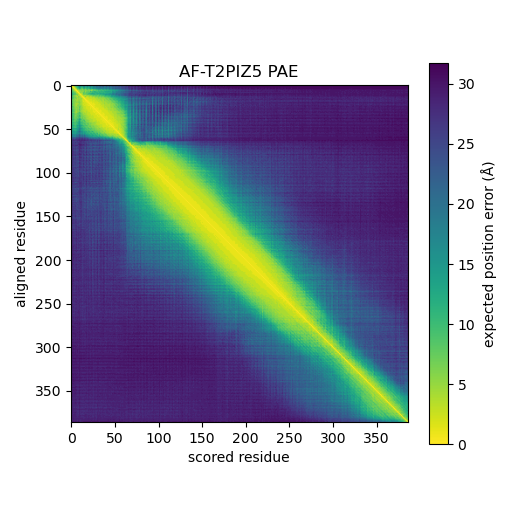03 3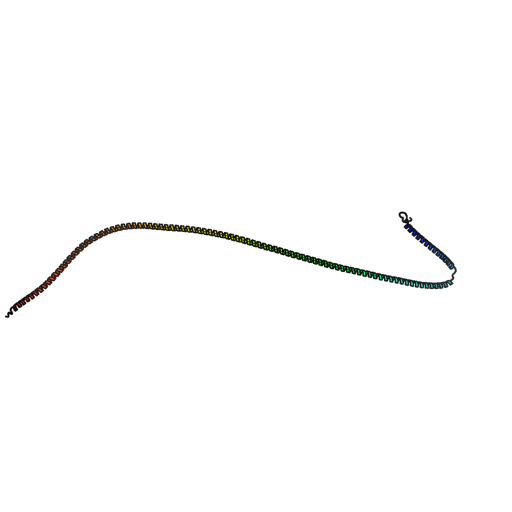62 MET A O 1
ATOM 2770 N N . GLN A 1 363 ? 62.314 -3.893 -245.243 1.00 62.38 363 GLN A N 1
ATOM 2771 C CA . GLN A 1 363 ? 62.045 -4.536 -246.536 1.00 62.38 363 GLN A CA 1
ATOM 2772 C C . GLN A 1 363 ? 60.635 -4.215 -247.055 1.00 62.38 363 GLN A C 1
ATOM 2774 O O . GLN A 1 363 ? 60.478 -3.936 -248.246 1.00 62.38 363 GLN A O 1
ATOM 2779 N N . ASP A 1 364 ? 59.647 -4.145 -246.161 1.00 58.41 364 ASP A N 1
ATOM 2780 C CA . ASP A 1 364 ? 58.256 -3.840 -246.524 1.00 58.41 364 ASP A CA 1
ATOM 2781 C C . ASP A 1 364 ? 58.008 -2.343 -246.808 1.00 58.41 364 ASP A C 1
ATOM 2783 O O . ASP A 1 364 ? 57.127 -1.991 -247.588 1.00 58.41 364 ASP A O 1
ATOM 2787 N N . ALA A 1 365 ? 58.797 -1.424 -246.240 1.00 54.69 365 ALA A N 1
ATOM 2788 C CA . ALA A 1 365 ? 58.640 0.007 -246.532 1.00 54.69 365 ALA A CA 1
ATOM 2789 C C . ALA A 1 365 ? 59.418 0.453 -247.782 1.00 54.69 365 ALA A C 1
ATOM 2791 O O . ALA A 1 365 ? 58.932 1.283 -248.552 1.00 54.69 365 ALA A O 1
ATOM 2792 N N . THR A 1 366 ? 60.606 -0.113 -248.025 1.00 61.75 366 THR A N 1
ATOM 2793 C CA . THR A 1 366 ? 61.393 0.198 -249.235 1.00 61.75 366 THR A CA 1
ATOM 2794 C C . THR A 1 366 ? 60.633 -0.215 -250.500 1.00 61.75 366 THR A C 1
ATOM 2796 O O . THR A 1 366 ? 60.664 0.499 -251.500 1.00 61.75 366 THR A O 1
ATOM 2799 N N . SER A 1 367 ? 59.847 -1.292 -250.422 1.00 63.78 367 SER A N 1
ATOM 2800 C CA . SER A 1 367 ? 58.924 -1.707 -251.484 1.00 63.78 367 SER A CA 1
ATOM 2801 C C . SER A 1 367 ? 57.751 -0.729 -251.679 1.00 63.78 367 SER A C 1
ATOM 2803 O O . SER A 1 367 ? 57.437 -0.385 -252.817 1.00 63.78 367 SER A O 1
ATOM 2805 N N . GLN A 1 368 ? 57.168 -0.168 -250.611 1.00 55.81 368 GLN A N 1
ATOM 2806 C CA . GLN A 1 368 ? 56.116 0.860 -250.735 1.00 55.81 368 GLN A CA 1
ATOM 2807 C C . GLN A 1 368 ? 56.616 2.193 -251.321 1.00 55.81 368 GLN A C 1
ATOM 2809 O O . GLN A 1 368 ? 55.866 2.899 -252.004 1.00 55.81 368 GLN A O 1
ATOM 2814 N N . VAL A 1 369 ? 57.879 2.552 -251.070 1.00 60.41 369 VAL A N 1
ATOM 2815 C CA . VAL A 1 369 ? 58.498 3.759 -251.640 1.00 60.41 369 VAL A CA 1
ATOM 2816 C C . VAL A 1 369 ? 58.759 3.585 -253.135 1.00 60.41 369 VAL A C 1
ATOM 2818 O O . VAL A 1 369 ? 58.533 4.531 -253.891 1.00 60.41 369 VAL A O 1
ATOM 2821 N N . GLU A 1 370 ? 59.160 2.396 -253.589 1.00 60.19 370 GLU A N 1
ATOM 2822 C CA . GLU A 1 370 ? 59.314 2.122 -255.023 1.00 60.19 370 GLU A CA 1
ATOM 2823 C C . GLU A 1 370 ? 57.971 2.066 -255.763 1.00 60.19 370 GLU A C 1
ATOM 2825 O O . GLU A 1 370 ? 57.858 2.641 -256.849 1.00 60.19 370 GLU A O 1
ATOM 2830 N N . GLU A 1 371 ? 56.917 1.513 -255.152 1.00 60.56 371 GLU A N 1
ATOM 2831 C CA . GLU A 1 371 ? 55.572 1.529 -255.748 1.00 60.56 371 GLU A CA 1
ATOM 2832 C C . GLU A 1 371 ? 55.018 2.950 -255.915 1.00 60.56 371 GLU A C 1
ATOM 2834 O O . GLU A 1 371 ? 54.423 3.276 -256.946 1.00 60.56 371 GLU A O 1
ATOM 2839 N N . ARG A 1 372 ? 55.251 3.850 -254.953 1.00 56.91 372 ARG A N 1
ATOM 2840 C CA . ARG A 1 372 ? 54.789 5.240 -255.101 1.00 56.91 372 ARG A CA 1
ATOM 2841 C C . ARG A 1 372 ? 55.697 6.096 -255.971 1.00 56.91 372 ARG A C 1
ATOM 2843 O O . ARG A 1 372 ? 55.201 7.031 -256.593 1.00 56.91 372 ARG A O 1
ATOM 2850 N N . ARG A 1 373 ? 56.982 5.755 -256.108 1.00 59.28 373 ARG A N 1
ATOM 2851 C CA . ARG A 1 373 ? 57.844 6.355 -257.139 1.00 59.28 373 ARG A CA 1
ATOM 2852 C C . ARG A 1 373 ? 57.379 5.976 -258.544 1.00 59.28 373 ARG A C 1
ATOM 2854 O O . ARG A 1 373 ? 57.412 6.821 -259.431 1.00 59.28 373 ARG A O 1
ATOM 2861 N N . ALA A 1 374 ? 56.856 4.764 -258.731 1.00 58.94 374 ALA A N 1
ATOM 2862 C CA . ALA A 1 374 ? 56.201 4.387 -259.981 1.00 58.94 374 ALA A CA 1
ATOM 2863 C C . ALA A 1 374 ? 54.880 5.154 -260.201 1.00 58.94 374 ALA A C 1
ATOM 2865 O O . ALA A 1 374 ? 54.581 5.550 -261.327 1.00 58.94 374 ALA A O 1
ATOM 2866 N N . ALA A 1 375 ? 54.121 5.444 -259.136 1.00 53.69 375 ALA A N 1
ATOM 2867 C CA . ALA A 1 375 ? 52.915 6.275 -259.226 1.00 53.69 375 ALA A CA 1
ATOM 2868 C C . ALA A 1 375 ? 53.232 7.750 -259.548 1.00 53.69 375 ALA A C 1
ATOM 2870 O O . ALA A 1 375 ? 52.549 8.359 -260.369 1.00 53.69 375 ALA A O 1
ATOM 2871 N N . ALA A 1 376 ? 54.325 8.285 -258.995 1.00 45.22 376 ALA A N 1
ATOM 2872 C CA . ALA A 1 376 ? 54.860 9.597 -259.357 1.00 45.22 376 ALA A CA 1
ATOM 2873 C C . ALA A 1 376 ? 55.256 9.678 -260.841 1.00 45.22 376 ALA A C 1
ATOM 2875 O O . ALA A 1 376 ? 55.161 10.743 -261.441 1.00 45.22 376 ALA A O 1
ATOM 2876 N N . GLN A 1 377 ? 55.640 8.560 -261.459 1.00 55.38 377 GLN A N 1
ATOM 2877 C CA . GLN A 1 377 ? 56.026 8.534 -262.867 1.00 55.38 377 GLN A CA 1
ATOM 2878 C C . GLN A 1 377 ? 54.818 8.508 -263.820 1.00 55.38 377 GLN A C 1
ATOM 2880 O O . GLN A 1 377 ? 54.924 8.991 -264.940 1.00 55.38 377 GLN A O 1
ATOM 2885 N N . LYS A 1 378 ? 53.660 7.985 -263.393 1.00 58.44 378 LYS A N 1
ATOM 2886 C CA . LYS A 1 378 ? 52.511 7.781 -264.293 1.00 58.44 378 LYS A CA 1
ATOM 2887 C C . LYS A 1 378 ? 51.542 8.965 -264.364 1.00 58.44 378 LYS A C 1
ATOM 2889 O O . LYS A 1 378 ? 50.893 9.136 -265.390 1.00 58.44 378 LYS A O 1
ATOM 2894 N N . GLU A 1 379 ? 51.457 9.800 -263.327 1.00 52.94 379 GLU A N 1
ATOM 2895 C CA . GLU A 1 379 ? 50.674 11.048 -263.406 1.00 52.94 379 GLU A CA 1
ATOM 2896 C C . GLU A 1 379 ? 51.461 12.212 -264.019 1.00 52.94 379 GLU A C 1
ATOM 2898 O O . GLU A 1 379 ? 50.860 13.093 -264.633 1.00 52.94 379 GLU A O 1
ATOM 2903 N N . LEU A 1 380 ? 52.798 12.158 -263.977 1.00 48.03 380 LEU A N 1
ATOM 2904 C CA . LEU A 1 380 ? 53.658 13.034 -264.780 1.00 48.03 380 LEU A CA 1
ATOM 2905 C C . LEU A 1 380 ? 53.454 12.841 -266.295 1.00 48.03 380 LEU A C 1
ATOM 2907 O O . LEU A 1 380 ? 53.621 13.798 -267.046 1.00 48.03 380 LEU A O 1
ATOM 2911 N N . ASP A 1 381 ? 53.007 11.661 -266.732 1.00 55.28 381 ASP A N 1
ATOM 2912 C CA . ASP A 1 381 ? 52.764 11.356 -268.150 1.00 55.28 381 ASP A CA 1
ATOM 2913 C C . ASP A 1 381 ? 51.303 11.590 -268.594 1.00 55.28 381 ASP A C 1
ATOM 2915 O O . ASP A 1 381 ? 50.967 11.412 -269.765 1.00 55.28 381 ASP A O 1
ATOM 2919 N N . GLY A 1 382 ? 50.415 11.994 -267.678 1.00 52.91 382 GLY A N 1
ATOM 2920 C CA . GLY A 1 382 ? 48.976 12.060 -267.928 1.00 52.91 382 GLY A CA 1
ATOM 2921 C C . GLY A 1 382 ? 48.467 13.363 -268.544 1.00 52.91 382 GLY A C 1
ATOM 2922 O O . GLY A 1 382 ? 47.773 13.324 -269.560 1.00 52.91 382 GLY A O 1
ATOM 2923 N N . MET A 1 383 ? 48.690 14.521 -267.912 1.00 45.50 383 MET A N 1
ATOM 2924 C CA . MET A 1 383 ? 47.945 15.732 -268.293 1.00 45.50 383 MET A CA 1
ATOM 2925 C C . MET A 1 383 ? 48.653 17.036 -267.873 1.00 45.50 383 MET A C 1
ATOM 2927 O O . MET A 1 383 ? 48.753 17.298 -266.685 1.00 45.50 383 MET A O 1
ATOM 2931 N N . THR A 1 384 ? 49.120 17.973 -268.704 1.00 39.81 384 THR A N 1
ATOM 2932 C CA . THR A 1 384 ? 49.311 18.084 -270.164 1.00 39.81 384 THR A CA 1
ATOM 2933 C C . THR A 1 384 ? 48.224 17.466 -271.071 1.00 39.81 384 THR A C 1
ATOM 2935 O O . THR A 1 384 ? 48.511 16.866 -272.095 1.00 39.81 384 THR A O 1
ATOM 2938 N N . ALA A 1 385 ? 46.929 17.568 -270.749 1.00 40.50 385 ALA A N 1
ATOM 2939 C CA . ALA A 1 385 ? 46.131 18.611 -271.398 1.00 40.50 385 ALA A CA 1
ATOM 2940 C C . ALA A 1 385 ? 46.806 19.984 -271.222 1.00 40.50 385 ALA A C 1
ATOM 2942 O O . ALA A 1 385 ? 47.161 20.362 -270.108 1.00 40.50 385 ALA A O 1
ATOM 2943 N N . ARG A 1 386 ? 47.266 20.627 -272.301 1.00 38.25 386 ARG A N 1
ATOM 2944 C CA . ARG A 1 386 ? 46.439 21.225 -273.370 1.00 38.25 386 ARG A CA 1
ATOM 2945 C C . ARG A 1 386 ? 45.410 22.194 -272.825 1.00 38.25 386 ARG A C 1
ATOM 2947 O O . ARG A 1 386 ? 44.572 21.750 -272.016 1.00 38.25 386 ARG A O 1
#

Solvent-accessible surface area (backbone atoms only — not comparable to full-atom values): 20656 Å² total; per-residue (Å²): 134,83,74,82,88,60,63,73,47,105,87,44,67,38,65,67,61,49,51,53,50,51,54,50,49,52,54,50,50,53,52,49,52,53,52,50,51,54,48,53,54,49,51,53,52,51,52,51,50,52,53,50,49,57,52,50,57,60,60,70,70,67,81,88,61,76,73,54,52,60,57,45,50,54,52,47,49,53,50,48,51,52,50,48,54,52,48,53,52,48,50,52,50,50,52,51,50,51,51,53,51,51,50,51,51,51,51,51,52,51,52,50,53,49,51,53,51,52,51,51,50,52,52,51,50,52,53,49,53,52,50,51,50,52,51,51,53,50,52,51,52,53,52,50,50,52,48,52,51,52,51,51,50,51,51,51,51,51,51,51,53,50,51,51,50,52,52,52,51,50,51,52,50,51,52,51,52,50,50,51,52,50,54,53,48,53,49,52,52,50,53,50,51,52,51,49,54,51,50,54,51,50,49,52,51,51,51,51,52,50,53,53,50,50,50,53,53,50,53,49,51,54,50,48,54,51,49,52,50,52,49,52,53,51,50,49,52,50,50,54,48,51,52,50,50,51,51,51,48,52,51,50,51,49,52,50,47,53,50,51,52,52,49,49,51,50,52,49,50,52,50,52,49,51,50,50,51,50,51,51,50,51,54,50,50,51,52,50,52,54,51,50,51,53,52,51,52,53,51,50,56,54,49,55,50,54,53,54,54,52,55,54,57,48,55,55,52,53,55,55,53,52,56,54,51,55,53,52,53,56,52,51,52,51,57,49,50,60,49,50,55,52,50,53,52,57,47,55,59,50,52,55,53,50,53,53,53,53,54,54,52,51,58,59,46,56,52,54,52,52,55,48,52,53,52,60,56,54,59,74,72,62,68,82,67,128